Protein AF-0000000069470306 (afdb_homodimer)

InterPro domains:
  IPR005468 Avidin/streptavidin [PF01382] (26-142)
  IPR005468 Avidin/streptavidin [PF01382] (159-270)
  IPR005468 Avidin/streptavidin [PS51326] (25-145)
  IPR005469 Avidin [PR00709] (29-43)
  IPR005469 Avidin [PR00709] (50-58)
  IPR005469 Avidin [PR00709] (97-107)
  IPR005469 Avidin [PR00709] (114-125)
  IPR005469 Avidin [PR00709] (130-146)
  IPR036896 Avidin-like superfamily [G3DSA:2.40.128.30] (21-153)
  IPR036896 Avidin-like superfamily [G3DSA:2.40.128.30] (156-272)
  IPR036896 Avidin-like superfamily [SSF50876] (26-143)
  IPR036896 Avidin-like superfamily [SSF50876] (162-269)
  IPR051764 Avidin/Streptavidin-related [PTHR34399] (18-149)

Radius of gyration: 26.31 Å; Cα contacts (8 Å, |Δi|>4): 1454; chains: 2; bounding box: 135×65×54 Å

Sequence (552 aa):
MEIVTALVFCLGLTIAYGSSTGRTPCTDLTGTWRNELGSNMTVQRVGDSYKITGRYNTSVESSAGASRISSDISGLVQPVAGGSLVAFNVLWNHGASITSWVGQCLVCDGQEKLYTTWVLRSLQIPRKRWMSTRINQDTFWRVDEDSQDAAHDATVNVQSSDVLGNWKSVTGDSVEITQASEQGSMEGLHKGSGAENGAPVFGRFDGNQTYIALGFAAANNQYIRGWTGHIYNPQDANQQMETSWLSHTFSNLCNDPRKHVEYGMDYYSKGGANVEMEIVTALVFCLGLTIAYGSSTGRTPCTDLTGTWRNELGSNMTVQRVGDSYKITGRYNTSVESSAGASRISSDISGLVQPVAGGSLVAFNVLWNHGASITSWVGQCLVCDGQEKLYTTWVLRSLQIPRKRWMSTRINQDTFWRVDEDSQDAAHDATVNVQSSDVLGNWKSVTGDSVEITQASEQGSMEGLHKGSGAENGAPVFGRFDGNQTYIALGFAAANNQYIRGWTGHIYNPQDANQQMETSWLSHTFSNLCNDPRKHVEYGMDYYSKGGANVE

Structure (mmCIF, N/CA/C/O backbone):
data_AF-0000000069470306-model_v1
#
loop_
_entity.id
_entity.type
_entity.pdbx_description
1 polymer 'Uncharacterized protein'
#
loop_
_atom_site.group_PDB
_atom_site.id
_atom_site.type_symbol
_atom_site.label_atom_id
_atom_site.label_alt_id
_atom_site.label_comp_id
_atom_site.label_asym_id
_atom_site.label_entity_id
_atom_site.label_seq_id
_atom_site.pdbx_PDB_ins_code
_atom_site.Cartn_x
_atom_site.Cartn_y
_atom_site.Cartn_z
_atom_site.occupancy
_atom_site.B_iso_or_equiv
_atom_site.auth_seq_id
_atom_site.auth_comp_id
_atom_site.auth_asym_id
_atom_site.auth_atom_id
_atom_site.pdbx_PDB_model_num
ATOM 1 N N . MET A 1 1 ? -64.062 18.984 -31.047 1 32.28 1 MET A N 1
ATOM 2 C CA . MET A 1 1 ? -63.531 19.578 -29.828 1 32.28 1 MET A CA 1
ATOM 3 C C . MET A 1 1 ? -62.062 19.172 -29.625 1 32.28 1 MET A C 1
ATOM 5 O O . MET A 1 1 ? -61.781 17.984 -29.453 1 32.28 1 MET A O 1
ATOM 9 N N . GLU A 1 2 ? -61.156 19.859 -30.312 1 39.59 2 GLU A N 1
ATOM 10 C CA . GLU A 1 2 ? -59.719 19.719 -30.422 1 39.59 2 GLU A CA 1
ATOM 11 C C . GLU A 1 2 ? -59.031 19.984 -29.094 1 39.59 2 GLU A C 1
ATOM 13 O O . GLU A 1 2 ? -59.188 21.047 -28.5 1 39.59 2 GLU A O 1
ATOM 18 N N . ILE A 1 3 ? -58.906 18.922 -28.266 1 43.12 3 ILE A N 1
ATOM 19 C CA . ILE A 1 3 ? -58.25 19.047 -26.969 1 43.12 3 ILE A CA 1
ATOM 20 C C . ILE A 1 3 ? -56.812 19.5 -27.172 1 43.12 3 ILE A C 1
ATOM 22 O O . ILE A 1 3 ? -56.031 18.828 -27.875 1 43.12 3 ILE A O 1
ATOM 26 N N . VAL A 1 4 ? -56.562 20.766 -27.109 1 43.06 4 VAL A N 1
ATOM 27 C CA . VAL A 1 4 ? -55.219 21.359 -27.094 1 43.06 4 VAL A CA 1
ATOM 28 C C . VAL A 1 4 ? -54.469 20.906 -25.844 1 43.06 4 VAL A C 1
ATOM 30 O O . VAL A 1 4 ? -54.906 21.141 -24.719 1 43.06 4 VAL A O 1
ATOM 33 N N . THR A 1 5 ? -53.781 19.766 -25.906 1 38.22 5 THR A N 1
ATOM 34 C CA . THR A 1 5 ? -52.906 19.312 -24.828 1 38.22 5 THR A CA 1
ATOM 35 C C . THR A 1 5 ? -51.75 20.281 -24.641 1 38.22 5 THR A C 1
ATOM 37 O O . THR A 1 5 ? -50.969 20.5 -25.547 1 38.22 5 THR A O 1
ATOM 40 N N . ALA A 1 6 ? -51.906 21.281 -23.828 1 34.19 6 ALA A N 1
ATOM 41 C CA . ALA A 1 6 ? -50.844 22.219 -23.453 1 34.19 6 ALA A CA 1
ATOM 42 C C . ALA A 1 6 ? -49.719 21.5 -22.734 1 34.19 6 ALA A C 1
ATOM 44 O O . ALA A 1 6 ? -49.938 20.828 -21.719 1 34.19 6 ALA A O 1
ATOM 45 N N . LEU A 1 7 ? -48.688 21.172 -23.453 1 35.09 7 LEU A N 1
ATOM 46 C CA . LEU A 1 7 ? -47.406 20.672 -22.922 1 35.09 7 LEU A CA 1
ATOM 47 C C . LEU A 1 7 ? -46.781 21.688 -21.984 1 35.09 7 LEU A C 1
ATOM 49 O O . LEU A 1 7 ? -46.375 22.781 -22.422 1 35.09 7 LEU A O 1
ATOM 53 N N . VAL A 1 8 ? -47.219 21.734 -20.734 1 37.47 8 VAL A N 1
ATOM 54 C CA . VAL A 1 8 ? -46.531 22.578 -19.766 1 37.47 8 VAL A CA 1
ATOM 55 C C . VAL A 1 8 ? -45.094 22.078 -19.547 1 37.47 8 VAL A C 1
ATOM 57 O O . VAL A 1 8 ? -44.875 20.938 -19.141 1 37.47 8 VAL A O 1
ATOM 60 N N . PHE A 1 9 ? -44.156 22.625 -20.281 1 32.19 9 PHE A N 1
ATOM 61 C CA . PHE A 1 9 ? -42.75 22.453 -20.047 1 32.19 9 PHE A CA 1
ATOM 62 C C . PHE A 1 9 ? -42.344 22.984 -18.688 1 32.19 9 PHE A C 1
ATOM 64 O O . PHE A 1 9 ? -42.438 24.188 -18.438 1 32.19 9 PHE A O 1
ATOM 71 N N . CYS A 1 10 ? -42.562 22.219 -17.609 1 31.28 10 CYS A N 1
ATOM 72 C CA . CYS A 1 10 ? -41.969 22.625 -16.344 1 31.28 10 CYS A CA 1
ATOM 73 C C . CYS A 1 10 ? -40.438 22.719 -16.438 1 31.28 10 CYS A C 1
ATOM 75 O O . CYS A 1 10 ? -39.781 21.734 -16.688 1 31.28 10 CYS A O 1
ATOM 77 N N . LEU A 1 11 ? -39.969 23.844 -16.812 1 33.81 11 LEU A N 1
ATOM 78 C CA . LEU A 1 11 ? -38.562 24.188 -16.609 1 33.81 11 LEU A CA 1
ATOM 79 C C . LEU A 1 11 ? -38.156 23.922 -15.172 1 33.81 11 LEU A C 1
ATOM 81 O O . LEU A 1 11 ? -38.562 24.641 -14.258 1 33.81 11 LEU A O 1
ATOM 85 N N . GLY A 1 12 ? -37.969 22.688 -14.805 1 32.34 12 GLY A N 1
ATOM 86 C CA . GLY A 1 12 ? -37.344 22.391 -13.523 1 32.34 12 GLY A CA 1
ATOM 87 C C . GLY A 1 12 ? -36.094 23.188 -13.281 1 32.34 12 GLY A C 1
ATOM 88 O O . GLY A 1 12 ? -35.094 23.031 -14.016 1 32.34 12 GLY A O 1
ATOM 89 N N . LEU A 1 13 ? -36.188 24.359 -12.75 1 33.84 13 LEU A N 1
ATOM 90 C CA . LEU A 1 13 ? -35.031 25.078 -12.211 1 33.84 13 LEU A CA 1
ATOM 91 C C . LEU A 1 13 ? -34.25 24.203 -11.219 1 33.84 13 LEU A C 1
ATOM 93 O O . LEU A 1 13 ? -34.781 23.891 -10.141 1 33.84 13 LEU A O 1
ATOM 97 N N . THR A 1 14 ? -33.469 23.391 -11.664 1 35.56 14 THR A N 1
ATOM 98 C CA . THR A 1 14 ? -32.469 22.812 -10.75 1 35.56 14 THR A CA 1
ATOM 99 C C . THR A 1 14 ? -31.734 23.906 -9.992 1 35.56 14 THR A C 1
ATOM 101 O O . THR A 1 14 ? -30.984 24.688 -10.594 1 35.56 14 THR A O 1
ATOM 104 N N . ILE A 1 15 ? -32.281 24.391 -8.938 1 34.38 15 ILE A N 1
ATOM 105 C CA . ILE A 1 15 ? -31.562 25.219 -7.988 1 34.38 15 ILE A CA 1
ATOM 106 C C . ILE A 1 15 ? -30.281 24.5 -7.551 1 34.38 15 ILE A C 1
ATOM 108 O O . ILE A 1 15 ? -30.344 23.438 -6.934 1 34.38 15 ILE A O 1
ATOM 112 N N . ALA A 1 16 ? -29.281 24.688 -8.273 1 37.12 16 ALA A N 1
ATOM 113 C CA . ALA A 1 16 ? -27.969 24.406 -7.688 1 37.12 16 ALA A CA 1
ATOM 114 C C . ALA A 1 16 ? -27.844 25.031 -6.305 1 37.12 16 ALA A C 1
ATOM 116 O O . ALA A 1 16 ? -27.875 26.25 -6.168 1 37.12 16 ALA A O 1
ATOM 117 N N . TYR A 1 17 ? -28.391 24.391 -5.297 1 34 17 TYR A N 1
ATOM 118 C CA . TYR A 1 17 ? -28.031 24.828 -3.951 1 34 17 TYR A CA 1
ATOM 119 C C . TYR A 1 17 ? -26.531 25.062 -3.824 1 34 17 TYR A C 1
ATOM 121 O O . TYR A 1 17 ? -25.766 24.109 -3.705 1 34 17 TYR A O 1
ATOM 129 N N . GLY A 1 18 ? -25.969 25.922 -4.582 1 37.38 18 GLY A N 1
ATOM 130 C CA . GLY A 1 18 ? -24.672 26.406 -4.172 1 37.38 18 GLY A CA 1
ATOM 131 C C . GLY A 1 18 ? -24.578 26.703 -2.688 1 37.38 18 GLY A C 1
ATOM 132 O O . GLY A 1 18 ? -25.453 27.359 -2.127 1 37.38 18 GLY A O 1
ATOM 133 N N . SER A 1 19 ? -24.172 25.75 -1.832 1 39.94 19 SER A N 1
ATOM 134 C CA . SER A 1 19 ? -23.984 26.188 -0.455 1 39.94 19 SER A CA 1
ATOM 135 C C . SER A 1 19 ? -23.516 27.641 -0.401 1 39.94 19 SER A C 1
ATOM 137 O O . SER A 1 19 ? -22.734 28.078 -1.249 1 39.94 19 SER A O 1
ATOM 139 N N . SER A 1 20 ? -24.234 28.516 0.187 1 42.66 20 SER A N 1
ATOM 140 C CA . SER A 1 20 ? -24.109 29.953 0.425 1 42.66 20 SER A CA 1
ATOM 141 C C . SER A 1 20 ? -22.688 30.312 0.869 1 42.66 20 SER A C 1
ATOM 143 O O . SER A 1 20 ? -22.406 31.484 1.163 1 42.66 20 SER A O 1
ATOM 145 N N . THR A 1 21 ? -21.922 29.391 1.473 1 50.66 21 THR A N 1
ATOM 146 C CA . THR A 1 21 ? -20.672 30.016 1.883 1 50.66 21 THR A CA 1
ATOM 147 C C . THR A 1 21 ? -19.797 30.312 0.671 1 50.66 21 THR A C 1
ATOM 149 O O . THR A 1 21 ? -19.828 29.578 -0.32 1 50.66 21 THR A O 1
ATOM 152 N N . GLY A 1 22 ? -19.812 31.562 0.162 1 61.78 22 GLY A N 1
ATOM 153 C CA . GLY A 1 22 ? -18.984 32.188 -0.856 1 61.78 22 GLY A CA 1
ATOM 154 C C . GLY A 1 22 ? -17.703 31.438 -1.145 1 61.78 22 GLY A C 1
ATOM 155 O O . GLY A 1 22 ? -16.859 31.891 -1.92 1 61.78 22 GLY A O 1
ATOM 156 N N . ARG A 1 23 ? -17.578 30.281 -0.493 1 71.69 23 ARG A N 1
ATOM 157 C CA . ARG A 1 23 ? -16.328 29.578 -0.737 1 71.69 23 ARG A CA 1
ATOM 158 C C . ARG A 1 23 ? -16.453 28.625 -1.928 1 71.69 23 ARG A C 1
ATOM 160 O O . ARG A 1 23 ? -17.469 27.969 -2.098 1 71.69 23 ARG A O 1
ATOM 167 N N . THR A 1 24 ? -15.484 28.609 -2.793 1 86.06 24 THR A N 1
ATOM 168 C CA . THR A 1 24 ? -15.375 27.609 -3.857 1 86.06 24 THR A CA 1
ATOM 169 C C . THR A 1 24 ? -15.109 26.234 -3.277 1 86.06 24 THR A C 1
ATOM 171 O O . THR A 1 24 ? -14.148 26.031 -2.521 1 86.06 24 THR A O 1
ATOM 174 N N . PRO A 1 25 ? -15.953 25.281 -3.545 1 91.31 25 PRO A N 1
ATOM 175 C CA . PRO A 1 25 ? -15.781 23.938 -2.996 1 91.31 25 PRO A CA 1
ATOM 176 C C . PRO A 1 25 ? -14.406 23.344 -3.307 1 91.31 25 PRO A C 1
ATOM 178 O O . PRO A 1 25 ? -13.867 23.547 -4.398 1 91.31 25 PRO A O 1
ATOM 181 N N . CYS A 1 26 ? -13.781 22.656 -2.352 1 94.81 26 CYS A N 1
ATOM 182 C CA . CYS A 1 26 ? -12.547 21.875 -2.453 1 94.81 26 CYS A CA 1
ATOM 183 C C . CYS A 1 26 ? -11.344 22.797 -2.625 1 94.81 26 CYS A C 1
ATOM 185 O O . CYS A 1 26 ? -10.234 22.328 -2.895 1 94.81 26 CYS A O 1
ATOM 187 N N . THR A 1 27 ? -11.484 24 -2.461 1 89.06 27 THR A N 1
ATOM 188 C CA . THR A 1 27 ? -10.344 24.906 -2.523 1 89.06 27 THR A CA 1
ATOM 189 C C . THR A 1 27 ? -9.781 25.156 -1.13 1 89.06 27 THR A C 1
ATOM 191 O O . THR A 1 27 ? -8.562 25.234 -0.954 1 89.06 27 THR A O 1
ATOM 194 N N . ASP A 1 28 ? -10.664 25.312 -0.245 1 90.38 28 ASP A N 1
ATOM 195 C CA . ASP A 1 28 ? -10.32 25.469 1.167 1 90.38 28 ASP A CA 1
ATOM 196 C C . ASP A 1 28 ? -10.852 24.281 1.985 1 90.38 28 ASP A C 1
ATOM 198 O O . ASP A 1 28 ? -12.062 24.109 2.115 1 90.38 28 ASP A O 1
ATOM 202 N N . LEU A 1 29 ? -9.945 23.578 2.613 1 94.31 29 LEU A N 1
ATOM 203 C CA . LEU A 1 29 ? -10.352 22.375 3.309 1 94.31 29 LEU A CA 1
ATOM 204 C C . LEU A 1 29 ? -10.594 22.641 4.789 1 94.31 29 LEU A C 1
ATOM 206 O O . LEU A 1 29 ? -10.883 21.719 5.559 1 94.31 29 LEU A O 1
ATOM 210 N N . THR A 1 30 ? -10.453 23.891 5.188 1 93.88 30 THR A N 1
ATOM 211 C CA . THR A 1 30 ? -10.727 24.25 6.57 1 93.88 30 THR A CA 1
ATOM 212 C C . THR A 1 30 ? -12.125 23.812 6.984 1 93.88 30 THR A C 1
ATOM 214 O O . THR A 1 30 ? -13.094 24.047 6.258 1 93.88 30 THR A O 1
ATOM 217 N N . GLY A 1 31 ? -12.234 23.234 8.109 1 94.44 31 GLY A N 1
ATOM 218 C CA . GLY A 1 31 ? -13.492 22.719 8.609 1 94.44 31 GLY A CA 1
ATOM 219 C C . GLY A 1 31 ? -13.375 21.312 9.188 1 94.44 31 GLY A C 1
ATOM 220 O O . GLY A 1 31 ? -12.273 20.844 9.461 1 94.44 31 GLY A O 1
ATOM 221 N N . THR A 1 32 ? -14.508 20.734 9.461 1 95.25 32 THR A N 1
ATOM 222 C CA . THR A 1 32 ? -14.547 19.391 10.062 1 95.25 32 THR A CA 1
ATOM 223 C C . THR A 1 32 ? -14.953 18.344 9.031 1 95.25 32 THR A C 1
ATOM 225 O O . THR A 1 32 ? -15.875 18.578 8.242 1 95.25 32 THR A O 1
ATOM 228 N N . TRP A 1 33 ? -14.281 17.281 9.031 1 96.81 33 TRP A N 1
ATOM 229 C CA . TRP A 1 33 ? -14.484 16.172 8.109 1 96.81 33 TRP A CA 1
ATOM 230 C C . TRP A 1 33 ? -14.672 14.859 8.867 1 96.81 33 TRP A C 1
ATOM 232 O O . TRP A 1 33 ? -14 14.617 9.875 1 96.81 33 TRP A O 1
ATOM 242 N N . ARG A 1 34 ? -15.516 13.961 8.367 1 96.56 34 ARG A N 1
ATOM 243 C CA . ARG A 1 34 ? -15.766 12.641 8.938 1 96.56 34 ARG A CA 1
ATOM 244 C C . ARG A 1 34 ? -15.586 11.547 7.895 1 96.56 34 ARG A C 1
ATOM 246 O O . ARG A 1 34 ? -15.992 11.703 6.742 1 96.56 34 ARG A O 1
ATOM 253 N N . ASN A 1 35 ? -14.977 10.445 8.32 1 96.94 35 ASN A N 1
ATOM 254 C CA . ASN A 1 35 ? -14.828 9.367 7.344 1 96.94 35 ASN A CA 1
ATOM 255 C C . ASN A 1 35 ? -15.828 8.25 7.59 1 96.94 35 ASN A C 1
ATOM 257 O O . ASN A 1 35 ? -16.672 8.344 8.484 1 96.94 35 ASN A O 1
ATOM 261 N N . GLU A 1 36 ? -15.797 7.207 6.773 1 95.69 36 GLU A N 1
ATOM 262 C CA . GLU A 1 36 ? -16.75 6.109 6.758 1 95.69 36 GLU A CA 1
ATOM 263 C C . GLU A 1 36 ? -16.672 5.281 8.039 1 95.69 36 GLU A C 1
ATOM 265 O O . GLU A 1 36 ? -17.609 4.551 8.375 1 95.69 36 GLU A O 1
ATOM 270 N N . LEU A 1 37 ? -15.57 5.426 8.766 1 94.94 37 LEU A N 1
ATOM 271 C CA . LEU A 1 37 ? -15.383 4.66 9.992 1 94.94 37 LEU A CA 1
ATOM 272 C C . LEU A 1 37 ? -15.906 5.434 11.203 1 94.94 37 LEU A C 1
ATOM 274 O O . LEU A 1 37 ? -15.883 4.922 12.32 1 94.94 37 LEU A O 1
ATOM 278 N N . GLY A 1 38 ? -16.219 6.684 10.969 1 93.06 38 GLY A N 1
ATOM 279 C CA . GLY A 1 38 ? -16.719 7.527 12.039 1 93.06 38 GLY A CA 1
ATOM 280 C C . GLY A 1 38 ? -15.648 8.391 12.68 1 93.06 38 GLY A C 1
ATOM 281 O O . GLY A 1 38 ? -15.906 9.07 13.672 1 93.06 38 GLY A O 1
ATOM 282 N N . SER A 1 39 ? -14.445 8.336 12.188 1 93.62 39 SER A N 1
ATOM 283 C CA . SER A 1 39 ? -13.383 9.227 12.656 1 93.62 39 SER A CA 1
ATOM 284 C C . SER A 1 39 ? -13.602 10.656 12.164 1 93.62 39 SER A C 1
ATOM 286 O O . SER A 1 39 ? -14.094 10.867 11.047 1 93.62 39 SER A O 1
ATOM 288 N N . ASN A 1 40 ? -13.172 11.578 12.992 1 92.75 40 ASN A N 1
ATOM 289 C CA . ASN A 1 40 ? -13.336 12.992 12.672 1 92.75 40 ASN A CA 1
ATOM 290 C C . ASN A 1 40 ? -12 13.727 12.672 1 92.75 40 ASN A C 1
ATOM 292 O O . ASN A 1 40 ? -11.133 13.445 13.508 1 92.75 40 ASN A O 1
ATOM 296 N N . MET A 1 41 ? -11.977 14.68 11.75 1 94.62 41 MET A N 1
ATOM 297 C CA . MET A 1 41 ? -10.836 15.586 11.82 1 94.62 41 MET A CA 1
ATOM 298 C C . MET A 1 41 ? -11.266 17.031 11.578 1 94.62 41 MET A C 1
ATOM 300 O O . MET A 1 41 ? -12.195 17.281 10.805 1 94.62 41 MET A O 1
ATOM 304 N N . THR A 1 42 ? -10.656 17.906 12.273 1 94.12 42 THR A N 1
ATOM 305 C CA . THR A 1 42 ? -10.781 19.344 12.023 1 94.12 42 THR A CA 1
ATOM 306 C C . THR A 1 42 ? -9.484 19.906 11.461 1 94.12 42 THR A C 1
ATOM 308 O O . THR A 1 42 ? -8.414 19.734 12.055 1 94.12 42 THR A O 1
ATOM 311 N N . VAL A 1 43 ? -9.633 20.578 10.367 1 95.19 43 VAL A N 1
ATOM 312 C CA . VAL A 1 43 ? -8.453 21.062 9.648 1 95.19 43 VAL A CA 1
ATOM 313 C C . VAL A 1 43 ? -8.508 22.578 9.523 1 95.19 43 VAL A C 1
ATOM 315 O O . VAL A 1 43 ? -9.586 23.156 9.359 1 95.19 43 VAL A O 1
ATOM 318 N N . GLN A 1 44 ? -7.363 23.219 9.602 1 94.69 44 GLN A N 1
ATOM 319 C CA . GLN A 1 44 ? -7.227 24.656 9.391 1 94.69 44 GLN A CA 1
ATOM 320 C C . GLN A 1 44 ? -6.004 24.969 8.531 1 94.69 44 GLN A C 1
ATOM 322 O O . GLN A 1 44 ? -4.949 24.359 8.695 1 94.69 44 GLN A O 1
ATOM 327 N N . ARG A 1 45 ? -6.16 25.922 7.699 1 93.56 45 ARG A N 1
ATOM 328 C CA . ARG A 1 45 ? -5.035 26.438 6.922 1 93.56 45 ARG A CA 1
ATOM 329 C C . ARG A 1 45 ? -4.129 27.312 7.777 1 93.56 45 ARG A C 1
ATOM 331 O O . ARG A 1 45 ? -4.605 28.078 8.609 1 93.56 45 ARG A O 1
ATOM 338 N N . VAL A 1 46 ? -2.879 27.219 7.523 1 93.5 46 VAL A N 1
ATOM 339 C CA . VAL A 1 46 ? -1.91 28.047 8.227 1 93.5 46 VAL A CA 1
ATOM 340 C C . VAL A 1 46 ? -1.684 29.344 7.445 1 93.5 46 VAL A C 1
ATOM 342 O O . VAL A 1 46 ? -0.956 29.359 6.449 1 93.5 46 VAL A O 1
ATOM 345 N N . GLY A 1 47 ? -2.283 30.391 7.953 1 90.88 47 GLY A N 1
ATOM 346 C CA . GLY A 1 47 ? -2.188 31.641 7.223 1 90.88 47 GLY A CA 1
ATOM 347 C C . GLY A 1 47 ? -2.625 31.516 5.777 1 90.88 47 GLY A C 1
ATOM 348 O O . GLY A 1 47 ? -3.691 30.969 5.484 1 90.88 47 GLY A O 1
ATOM 349 N N . ASP A 1 48 ? -1.748 32.062 4.887 1 90.38 48 ASP A N 1
ATOM 350 C CA . ASP A 1 48 ? -2.062 32.031 3.463 1 90.38 48 ASP A CA 1
ATOM 351 C C . ASP A 1 48 ? -1.234 30.969 2.746 1 90.38 48 ASP A C 1
ATOM 353 O O . ASP A 1 48 ? -1.081 31.016 1.523 1 90.38 48 ASP A O 1
ATOM 357 N N . SER A 1 49 ? -0.737 30.078 3.559 1 92.5 49 SER A N 1
ATOM 358 C CA . SER A 1 49 ? 0.11 29.047 2.984 1 92.5 49 SER A CA 1
ATOM 359 C C . SER A 1 49 ? -0.71 27.828 2.586 1 92.5 49 SER A C 1
ATOM 361 O O . SER A 1 49 ? -1.933 27.812 2.738 1 92.5 49 SER A O 1
ATOM 363 N N . TYR A 1 50 ? -0.086 26.844 2.006 1 94 50 TYR A N 1
ATOM 364 C CA . TYR A 1 50 ? -0.721 25.578 1.637 1 94 50 TYR A CA 1
ATOM 365 C C . TYR A 1 50 ? -0.642 24.578 2.779 1 94 50 TYR A C 1
ATOM 367 O O . TYR A 1 50 ? -1.095 23.438 2.646 1 94 50 TYR A O 1
ATOM 375 N N . LYS A 1 51 ? -0.096 25.031 3.867 1 96.62 51 LYS A N 1
ATOM 376 C CA . LYS A 1 51 ? 0.025 24.172 5.035 1 96.62 51 LYS A CA 1
ATOM 377 C C . LYS A 1 51 ? -1.304 24.062 5.777 1 96.62 51 LYS A C 1
ATOM 379 O O . LYS A 1 51 ? -2.039 25.047 5.895 1 96.62 51 LYS A O 1
ATOM 384 N N . ILE A 1 52 ? -1.529 22.844 6.273 1 96.38 52 ILE A N 1
ATOM 385 C CA . ILE A 1 52 ? -2.715 22.656 7.102 1 96.38 52 ILE A CA 1
ATOM 386 C C . ILE A 1 52 ? -2.32 22.016 8.43 1 96.38 52 ILE A C 1
ATOM 388 O O . ILE A 1 52 ? -1.377 21.219 8.484 1 96.38 52 ILE A O 1
ATOM 392 N N . THR A 1 53 ? -2.975 22.344 9.445 1 95.81 53 THR A N 1
ATOM 393 C CA . THR A 1 53 ? -2.896 21.75 10.781 1 95.81 53 THR A CA 1
ATOM 394 C C . THR A 1 53 ? -4.285 21.406 11.297 1 95.81 53 THR A C 1
ATOM 396 O O . THR A 1 53 ? -5.293 21.719 10.656 1 95.81 53 THR A O 1
ATOM 399 N N . GLY A 1 54 ? -4.281 20.656 12.391 1 94.94 54 GLY A N 1
ATOM 400 C CA . GLY A 1 54 ? -5.574 20.281 12.945 1 94.94 54 GLY A CA 1
ATOM 401 C C . GLY A 1 54 ? -5.484 19.156 13.953 1 94.94 54 GLY A C 1
ATOM 402 O O . GLY A 1 54 ? -4.418 18.891 14.5 1 94.94 54 GLY A O 1
ATOM 403 N N . ARG A 1 55 ? -6.707 18.641 14.18 1 93.12 55 ARG A N 1
ATOM 404 C CA . ARG A 1 55 ? -6.84 17.531 15.125 1 93.12 55 ARG A CA 1
ATOM 405 C C . ARG A 1 55 ? -7.59 16.359 14.5 1 93.12 55 ARG A C 1
ATOM 407 O O . ARG A 1 55 ? -8.562 16.562 13.773 1 93.12 55 ARG A O 1
ATOM 414 N N . TYR A 1 56 ? -7.094 15.258 14.773 1 94.75 56 TYR A N 1
ATOM 415 C CA . TYR A 1 56 ? -7.723 14.023 14.32 1 94.75 56 TYR A CA 1
ATOM 416 C C . TYR A 1 56 ? -8.211 13.195 15.5 1 94.75 56 TYR A C 1
ATOM 418 O O . TYR A 1 56 ? -7.43 12.875 16.406 1 94.75 56 TYR A O 1
ATOM 426 N N . ASN A 1 57 ? -9.461 12.805 15.531 1 91.88 57 ASN A N 1
ATOM 427 C CA . ASN A 1 57 ? -10.07 11.898 16.5 1 91.88 57 ASN A CA 1
ATOM 428 C C . ASN A 1 57 ? -10.508 10.594 15.844 1 91.88 57 ASN A C 1
ATOM 430 O O . ASN A 1 57 ? -11.5 10.555 15.109 1 91.88 57 ASN A O 1
ATOM 434 N N . THR A 1 58 ? -9.773 9.547 16.156 1 91.31 58 THR A N 1
ATOM 435 C CA . THR A 1 58 ? -10.016 8.273 15.484 1 91.31 58 THR A CA 1
ATOM 436 C C . THR A 1 58 ? -11.117 7.488 16.203 1 91.31 58 THR A C 1
ATOM 438 O O . THR A 1 58 ? -11.195 7.508 17.438 1 91.31 58 THR A O 1
ATOM 441 N N . SER A 1 59 ? -11.945 6.801 15.445 1 86.56 59 SER A N 1
ATOM 442 C CA . SER A 1 59 ? -12.961 5.914 15.984 1 86.56 59 SER A CA 1
ATOM 443 C C . SER A 1 59 ? -12.477 4.469 16.031 1 86.56 59 SER A C 1
ATOM 445 O O . SER A 1 59 ? -13.164 3.588 16.531 1 86.56 59 SER A O 1
ATOM 447 N N . VAL A 1 60 ? -11.32 4.203 15.453 1 82.12 60 VAL A N 1
ATOM 448 C CA . VAL A 1 60 ? -10.82 2.832 15.391 1 82.12 60 VAL A CA 1
ATOM 449 C C . VAL A 1 60 ? -9.414 2.768 15.977 1 82.12 60 VAL A C 1
ATOM 451 O O . VAL A 1 60 ? -8.719 3.785 16.062 1 82.12 60 VAL A O 1
ATOM 454 N N . GLU A 1 61 ? -9.023 1.597 16.531 1 78.94 61 GLU A N 1
ATOM 455 C CA . GLU A 1 61 ? -7.699 1.368 17.094 1 78.94 61 GLU A CA 1
ATOM 456 C C . GLU A 1 61 ? -7.23 -0.061 16.844 1 78.94 61 GLU A C 1
ATOM 458 O O . GLU A 1 61 ? -8.031 -0.998 16.859 1 78.94 61 GLU A O 1
ATOM 463 N N . SER A 1 62 ? -5.926 -0.151 16.422 1 74.25 62 SER A N 1
ATOM 464 C CA . SER A 1 62 ? -5.344 -1.471 16.188 1 74.25 62 SER A CA 1
ATOM 465 C C . SER A 1 62 ? -5.195 -2.24 17.5 1 74.25 62 SER A C 1
ATOM 467 O O . SER A 1 62 ? -5.203 -3.473 17.5 1 74.25 62 SER A O 1
ATOM 469 N N . SER A 1 63 ? -4.871 -1.538 18.547 1 66.81 63 SER A N 1
ATOM 470 C CA . SER A 1 63 ? -4.754 -2.109 19.875 1 66.81 63 SER A CA 1
ATOM 471 C C . SER A 1 63 ? -5.418 -1.218 20.922 1 66.81 63 SER A C 1
ATOM 473 O O . SER A 1 63 ? -5.582 -0.016 20.703 1 66.81 63 SER A O 1
ATOM 475 N N . ALA A 1 64 ? -5.883 -1.858 21.938 1 65.31 64 ALA A N 1
ATOM 476 C CA . ALA A 1 64 ? -6.629 -1.147 22.969 1 65.31 64 ALA A CA 1
ATOM 477 C C . ALA A 1 64 ? -5.852 0.069 23.469 1 65.31 64 ALA A C 1
ATOM 479 O O . ALA A 1 64 ? -4.699 -0.051 23.891 1 65.31 64 ALA A O 1
ATOM 480 N N . GLY A 1 65 ? -6.453 1.253 23.422 1 67.62 65 GLY A N 1
ATOM 481 C CA . GLY A 1 65 ? -5.883 2.477 23.969 1 67.62 65 GLY A CA 1
ATOM 482 C C . GLY A 1 65 ? -5.039 3.238 22.969 1 67.62 65 GLY A C 1
ATOM 483 O O . GLY A 1 65 ? -4.582 4.348 23.25 1 67.62 65 GLY A O 1
ATOM 484 N N . ALA A 1 66 ? -4.879 2.74 21.844 1 67.94 66 ALA A N 1
ATOM 485 C CA . ALA A 1 66 ? -4.016 3.363 20.844 1 67.94 66 ALA A CA 1
ATOM 486 C C . ALA A 1 66 ? -4.629 4.656 20.328 1 67.94 66 ALA A C 1
ATOM 488 O O . ALA A 1 66 ? -3.918 5.535 19.828 1 67.94 66 ALA A O 1
ATOM 489 N N . SER A 1 67 ? -5.996 4.789 20.516 1 60.56 67 SER A N 1
ATOM 490 C CA . SER A 1 67 ? -6.719 5.91 19.922 1 60.56 67 SER A CA 1
ATOM 491 C C . SER A 1 67 ? -7.031 6.98 20.969 1 60.56 67 SER A C 1
ATOM 493 O O . SER A 1 67 ? -7.746 7.941 20.672 1 60.56 67 SER A O 1
ATOM 495 N N . ARG A 1 68 ? -6.801 6.781 22.266 1 56.94 68 ARG A N 1
ATOM 496 C CA . ARG A 1 68 ? -7.32 7.609 23.344 1 56.94 68 ARG A CA 1
ATOM 497 C C . ARG A 1 68 ? -6.973 9.078 23.125 1 56.94 68 ARG A C 1
ATOM 499 O O . ARG A 1 68 ? -7.648 9.969 23.656 1 56.94 68 ARG A O 1
ATOM 506 N N . ILE A 1 69 ? -5.961 9.32 22.438 1 59.88 69 ILE A N 1
ATOM 507 C CA . ILE A 1 69 ? -5.547 10.719 22.422 1 59.88 69 ILE A CA 1
ATOM 508 C C . ILE A 1 69 ? -5.723 11.297 21.016 1 59.88 69 ILE A C 1
ATOM 510 O O . ILE A 1 69 ? -5.375 10.648 20.031 1 59.88 69 ILE A O 1
ATOM 514 N N . SER A 1 70 ? -6.559 12.383 20.938 1 64.44 70 SER A N 1
ATOM 515 C CA . SER A 1 70 ? -6.531 13.211 19.734 1 64.44 70 SER A CA 1
ATOM 516 C C . SER A 1 70 ? -5.102 13.5 19.297 1 64.44 70 SER A C 1
ATOM 518 O O . SER A 1 70 ? -4.223 13.734 20.125 1 64.44 70 SER A O 1
ATOM 520 N N . SER A 1 71 ? -5.02 13.273 17.922 1 87 71 SER A N 1
ATOM 521 C CA . SER A 1 71 ? -3.658 13.43 17.422 1 87 71 SER A CA 1
ATOM 522 C C . SER A 1 71 ? -3.559 14.609 16.453 1 87 71 SER A C 1
ATOM 524 O O . SER A 1 71 ? -4.52 14.914 15.75 1 87 71 SER A O 1
ATOM 526 N N . ASP A 1 72 ? -2.492 15.359 16.547 1 91.69 72 ASP A N 1
ATOM 527 C CA . ASP A 1 72 ? -2.273 16.547 15.727 1 91.69 72 ASP A CA 1
ATOM 528 C C . ASP A 1 72 ? -2.062 16.172 14.258 1 91.69 72 ASP A C 1
ATOM 530 O O . ASP A 1 72 ? -1.438 15.148 13.961 1 91.69 72 ASP A O 1
ATOM 534 N N . ILE A 1 73 ? -2.586 17.031 13.414 1 95.19 73 ILE A N 1
ATOM 535 C CA . ILE A 1 73 ? -2.449 16.891 11.969 1 95.19 73 ILE A CA 1
ATOM 536 C C . ILE A 1 73 ? -1.409 17.891 11.445 1 95.19 73 ILE A C 1
ATOM 538 O O . ILE A 1 73 ? -1.381 19.047 11.875 1 95.19 73 ILE A O 1
ATOM 542 N N . SER A 1 74 ? -0.546 17.484 10.633 1 96.75 74 SER A N 1
ATOM 543 C CA . SER A 1 74 ? 0.25 18.344 9.766 1 96.75 74 SER A CA 1
ATOM 544 C C . SER A 1 74 ? 0.179 17.875 8.312 1 96.75 74 SER A C 1
ATOM 546 O O . SER A 1 74 ? 0.267 16.672 8.031 1 96.75 74 SER A O 1
ATOM 548 N N . GLY A 1 75 ? -0.036 18.828 7.398 1 97.69 75 GLY A N 1
ATOM 549 C CA . GLY A 1 75 ? -0.125 18.422 6.004 1 97.69 75 GLY A CA 1
ATOM 550 C C . GLY A 1 75 ? -0.128 19.594 5.035 1 97.69 75 GLY A C 1
ATOM 551 O O . GLY A 1 75 ? 0.241 20.703 5.402 1 97.69 75 GLY A O 1
ATOM 552 N N . LEU A 1 76 ? -0.386 19.234 3.777 1 98.19 76 LEU A N 1
ATOM 553 C CA . LEU A 1 76 ? -0.429 20.203 2.68 1 98.19 76 LEU A CA 1
ATOM 554 C C . LEU A 1 76 ? -1.697 20.016 1.851 1 98.19 76 LEU A C 1
ATOM 556 O O . LEU A 1 76 ? -2.189 18.891 1.694 1 98.19 76 LEU A O 1
ATOM 560 N N . VAL A 1 77 ? -2.176 21.156 1.423 1 97 77 VAL A N 1
ATOM 561 C CA . VAL A 1 77 ? -3.229 21.172 0.414 1 97 77 VAL A CA 1
ATOM 562 C C . VAL A 1 77 ? -2.748 21.938 -0.816 1 97 77 VAL A C 1
ATOM 564 O O . VAL A 1 77 ? -2.166 23.031 -0.695 1 97 77 VAL A O 1
ATOM 567 N N . GLN A 1 78 ? -2.908 21.359 -1.972 1 96.38 78 GLN A N 1
ATOM 568 C CA . GLN A 1 78 ? -2.533 22 -3.232 1 96.38 78 GLN A CA 1
ATOM 569 C C . GLN A 1 78 ? -3.736 22.125 -4.164 1 96.38 78 GLN A C 1
ATOM 571 O O . GLN A 1 78 ? -4.172 21.141 -4.766 1 96.38 78 GLN A O 1
ATOM 576 N N . PRO A 1 79 ? -4.211 23.359 -4.301 1 94.06 79 PRO A N 1
ATOM 577 C CA . PRO A 1 79 ? -5.305 23.531 -5.258 1 94.06 79 PRO A CA 1
ATOM 578 C C . PRO A 1 79 ? -4.906 23.188 -6.688 1 94.06 79 PRO A C 1
ATOM 580 O O . PRO A 1 79 ? -3.779 23.469 -7.105 1 94.06 79 PRO A O 1
ATOM 583 N N . VAL A 1 80 ? -5.734 22.484 -7.324 1 94.56 80 VAL A N 1
ATOM 584 C CA . VAL A 1 80 ? -5.594 22.172 -8.742 1 94.56 80 VAL A CA 1
ATOM 585 C C . VAL A 1 80 ? -6.914 22.438 -9.469 1 94.56 80 VAL A C 1
ATOM 587 O O . VAL A 1 80 ? -7.941 22.672 -8.828 1 94.56 80 VAL A O 1
ATOM 590 N N . ALA A 1 81 ? -6.84 22.531 -10.828 1 92.62 81 ALA A N 1
ATOM 591 C CA . ALA A 1 81 ? -8.07 22.719 -11.594 1 92.62 81 ALA A CA 1
ATOM 592 C C . ALA A 1 81 ? -9.055 21.578 -11.336 1 92.62 81 ALA A C 1
ATOM 594 O O . ALA A 1 81 ? -8.742 20.422 -11.594 1 92.62 81 ALA A O 1
ATOM 595 N N . GLY A 1 82 ? -10.172 21.875 -10.766 1 92.69 82 GLY A N 1
ATOM 596 C CA . GLY A 1 82 ? -11.211 20.891 -10.539 1 92.69 82 GLY A CA 1
ATOM 597 C C . GLY A 1 82 ? -11.273 20.406 -9.102 1 92.69 82 GLY A C 1
ATOM 598 O O . GLY A 1 82 ? -12.164 19.641 -8.734 1 92.69 82 GLY A O 1
ATOM 599 N N . GLY A 1 83 ? -10.32 20.875 -8.289 1 95.44 83 GLY A N 1
ATOM 600 C CA . GLY A 1 83 ? -10.312 20.453 -6.898 1 95.44 83 GLY A CA 1
ATOM 601 C C . GLY A 1 83 ? -9.016 20.766 -6.184 1 95.44 83 GLY A C 1
ATOM 602 O O . GLY A 1 83 ? -8.469 21.875 -6.332 1 95.44 83 GLY A O 1
ATOM 603 N N . SER A 1 84 ? -8.586 19.828 -5.363 1 97.19 84 SER A N 1
ATOM 604 C CA . SER A 1 84 ? -7.332 19.984 -4.633 1 97.19 84 SER A CA 1
ATOM 605 C C . SER A 1 84 ? -6.695 18.641 -4.324 1 97.19 84 SER A C 1
ATOM 607 O O . SER A 1 84 ? -7.391 17.625 -4.223 1 97.19 84 SER A O 1
ATOM 609 N N . LEU A 1 85 ? -5.402 18.641 -4.273 1 98.12 85 LEU A N 1
ATOM 610 C CA . LEU A 1 85 ? -4.633 17.547 -3.707 1 98.12 85 LEU A CA 1
ATOM 611 C C . LEU A 1 85 ? -4.371 17.766 -2.221 1 98.12 85 LEU A C 1
ATOM 613 O O . LEU A 1 85 ? -4.176 18.906 -1.787 1 98.12 85 LEU A O 1
ATOM 617 N N . VAL A 1 86 ? -4.398 16.688 -1.455 1 98.38 86 VAL A N 1
ATOM 618 C CA . VAL A 1 86 ? -4.172 16.828 -0.02 1 98.38 86 VAL A CA 1
ATOM 619 C C . VAL A 1 86 ? -3.291 15.68 0.476 1 98.38 86 VAL A C 1
ATOM 621 O O . VAL A 1 86 ? -3.426 14.539 0.019 1 98.38 86 VAL A O 1
ATOM 624 N N . ALA A 1 87 ? -2.379 15.93 1.324 1 98.81 87 ALA A N 1
ATOM 625 C CA . ALA A 1 87 ? -1.617 14.953 2.098 1 98.81 87 ALA A CA 1
ATOM 626 C C . ALA A 1 87 ? -1.465 15.406 3.549 1 98.81 87 ALA A C 1
ATOM 628 O O . ALA A 1 87 ? -1.211 16.578 3.818 1 98.81 87 ALA A O 1
ATOM 629 N N . PHE A 1 88 ? -1.652 14.445 4.465 1 98.5 88 PHE A N 1
ATOM 630 C CA . PHE A 1 88 ? -1.449 14.828 5.855 1 98.5 88 PHE A CA 1
ATOM 631 C C . PHE A 1 88 ? -1.021 13.633 6.695 1 98.5 88 PHE A C 1
ATOM 633 O O . PHE A 1 88 ? -1.233 12.484 6.301 1 98.5 88 PHE A O 1
ATOM 640 N N . ASN A 1 89 ? -0.373 13.953 7.77 1 98.06 89 ASN A N 1
ATOM 641 C CA . ASN A 1 89 ? 0.154 12.961 8.703 1 98.06 89 ASN A CA 1
ATOM 642 C C . ASN A 1 89 ? -0.47 13.102 10.086 1 98.06 89 ASN A C 1
ATOM 644 O O . ASN A 1 89 ? -0.766 14.219 10.523 1 98.06 89 ASN A O 1
ATOM 648 N N . VAL A 1 90 ? -0.631 12 10.742 1 96 90 VAL A N 1
ATOM 649 C CA . VAL A 1 90 ? -1.075 11.938 12.125 1 96 90 VAL A CA 1
ATOM 650 C C . VAL A 1 90 ? -0.184 10.977 12.914 1 96 90 VAL A C 1
ATOM 652 O O . VAL A 1 90 ? 0.042 9.844 12.484 1 96 90 VAL A O 1
ATOM 655 N N . LEU A 1 91 ? 0.319 11.43 14.023 1 93.44 91 LEU A N 1
ATOM 656 C CA . LEU A 1 91 ? 1.085 10.586 14.938 1 93.44 91 LEU A CA 1
ATOM 657 C C . LEU A 1 91 ? 0.18 9.977 16 1 93.44 91 LEU A C 1
ATOM 659 O O . LEU A 1 91 ? -0.686 10.664 16.562 1 93.44 91 LEU A O 1
ATOM 663 N N . TRP A 1 92 ? 0.461 8.695 16.188 1 91.94 92 TRP A N 1
ATOM 664 C CA . TRP A 1 92 ? -0.316 7.984 17.188 1 91.94 92 TRP A CA 1
ATOM 665 C C . TRP A 1 92 ? 0.572 7.527 18.344 1 91.94 92 TRP A C 1
ATOM 667 O O . TRP A 1 92 ? 1.689 7.055 18.125 1 91.94 92 TRP A O 1
ATOM 677 N N . ASN A 1 93 ? 0.043 7.691 19.609 1 89.19 93 ASN A N 1
ATOM 678 C CA . ASN A 1 93 ? 0.661 7.129 20.812 1 89.19 93 ASN A CA 1
ATOM 679 C C . ASN A 1 93 ? 2.143 7.484 20.891 1 89.19 93 ASN A C 1
ATOM 681 O O . ASN A 1 93 ? 2.992 6.602 21 1 89.19 93 ASN A O 1
ATOM 685 N N . HIS A 1 94 ? 2.438 8.781 20.781 1 87.19 94 HIS A N 1
ATOM 686 C CA . HIS A 1 94 ? 3.785 9.312 20.938 1 87.19 94 HIS A CA 1
ATOM 687 C C . HIS A 1 94 ? 4.746 8.688 19.938 1 87.19 94 HIS A C 1
ATOM 689 O O . HIS A 1 94 ? 5.855 8.297 20.297 1 87.19 94 HIS A O 1
ATOM 695 N N . GLY A 1 95 ? 4.195 8.391 18.812 1 90.19 95 GLY A N 1
ATOM 696 C CA . GLY A 1 95 ? 5.047 7.957 17.719 1 90.19 95 GLY A CA 1
ATOM 697 C C . GLY A 1 95 ? 5.133 6.445 17.578 1 90.19 95 GLY A C 1
ATOM 698 O O . GLY A 1 95 ? 5.875 5.93 16.75 1 90.19 95 GLY A O 1
ATOM 699 N N . ALA A 1 96 ? 4.449 5.691 18.422 1 91.31 96 ALA A N 1
ATOM 700 C CA . ALA A 1 96 ? 4.434 4.238 18.25 1 91.31 96 ALA A CA 1
ATOM 701 C C . ALA A 1 96 ? 3.939 3.854 16.859 1 91.31 96 ALA A C 1
ATOM 703 O O . ALA A 1 96 ? 4.289 2.789 16.344 1 91.31 96 ALA A O 1
ATOM 704 N N . SER A 1 97 ? 3.115 4.66 16.297 1 93.75 97 SER A N 1
ATOM 705 C CA . SER A 1 97 ? 2.725 4.527 14.898 1 93.75 97 SER A CA 1
ATOM 706 C C . SER A 1 97 ? 2.42 5.891 14.273 1 93.75 97 SER A C 1
ATOM 708 O O . SER A 1 97 ? 2.252 6.879 14.992 1 93.75 97 SER A O 1
ATOM 710 N N . ILE A 1 98 ? 2.439 5.895 12.977 1 95.38 98 ILE A N 1
ATOM 711 C CA . ILE A 1 98 ? 2.195 7.125 12.234 1 95.38 98 ILE A CA 1
ATOM 712 C C . ILE A 1 98 ? 1.491 6.797 10.914 1 95.38 98 ILE A C 1
ATOM 714 O O . ILE A 1 98 ? 1.824 5.812 10.258 1 95.38 98 ILE A O 1
ATOM 718 N N . THR A 1 99 ? 0.514 7.629 10.555 1 97.44 99 THR A N 1
ATOM 719 C CA . THR A 1 99 ? -0.226 7.449 9.312 1 97.44 99 THR A CA 1
ATOM 720 C C . THR A 1 99 ? -0.014 8.641 8.383 1 97.44 99 THR A C 1
ATOM 722 O O . THR A 1 99 ? 0.011 9.789 8.828 1 97.44 99 THR A O 1
ATOM 725 N N . SER A 1 100 ? 0.17 8.367 7.137 1 98.56 100 SER A N 1
ATOM 726 C CA . SER A 1 100 ? 0.058 9.359 6.074 1 98.56 100 SER A CA 1
ATOM 727 C C . SER A 1 100 ? -1.15 9.086 5.184 1 98.56 100 SER A C 1
ATOM 729 O O . SER A 1 100 ? -1.325 7.965 4.691 1 98.56 100 SER A O 1
ATOM 731 N N . TRP A 1 101 ? -1.995 10.117 5.027 1 98.81 101 TRP A N 1
ATOM 732 C CA . TRP A 1 101 ? -3.047 10.109 4.016 1 98.81 101 TRP A CA 1
ATOM 733 C C . TRP A 1 101 ? -2.645 10.945 2.805 1 98.81 101 TRP A C 1
ATOM 735 O O . TRP A 1 101 ? -2.086 12.031 2.951 1 98.81 101 TRP A O 1
ATOM 745 N N . VAL A 1 102 ? -2.908 10.43 1.603 1 98.94 102 VAL A N 1
ATOM 746 C CA . VAL A 1 102 ? -2.84 11.234 0.387 1 98.94 102 VAL A CA 1
ATOM 747 C C . VAL A 1 102 ? -4.141 11.094 -0.401 1 98.94 102 VAL A C 1
ATOM 749 O O . VAL A 1 102 ? -4.77 10.031 -0.387 1 98.94 102 VAL A O 1
ATOM 752 N N . GLY A 1 103 ? -4.5 12.188 -1.061 1 98.75 103 G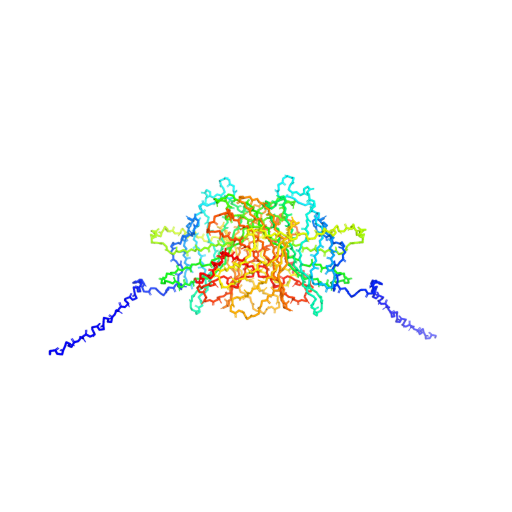LY A N 1
ATOM 753 C CA . GLY A 1 103 ? -5.723 12.086 -1.843 1 98.75 103 GLY A CA 1
ATOM 754 C C . GLY A 1 103 ? -6.102 13.383 -2.531 1 98.75 103 GLY A C 1
ATOM 755 O O . GLY A 1 103 ? -5.238 14.219 -2.811 1 98.75 103 GLY A O 1
ATOM 756 N N . GLN A 1 104 ? -7.34 13.453 -2.895 1 98.38 104 GLN A N 1
ATOM 757 C CA . GLN A 1 104 ? -7.883 14.625 -3.568 1 98.38 104 GLN A CA 1
ATOM 758 C C . GLN A 1 104 ? -9.281 14.953 -3.062 1 98.38 104 GLN A C 1
ATOM 760 O O . GLN A 1 104 ? -10.008 14.07 -2.596 1 98.38 104 GLN A O 1
ATOM 765 N N . CYS A 1 105 ? -9.586 16.203 -3.1 1 98.12 105 CYS A N 1
ATOM 766 C CA . CYS A 1 105 ? -10.938 16.688 -2.85 1 98.12 105 CYS A CA 1
ATOM 767 C C . CYS A 1 105 ? -11.664 16.969 -4.16 1 98.12 105 CYS A C 1
ATOM 769 O O . CYS A 1 105 ? -11.156 17.672 -5.023 1 98.12 105 CYS A O 1
ATOM 771 N N . LEU A 1 106 ? -12.805 16.344 -4.301 1 97.56 106 LEU A N 1
ATOM 772 C CA . LEU A 1 106 ? -13.68 16.531 -5.453 1 97.56 106 LEU A CA 1
ATOM 773 C C . LEU A 1 106 ? -15.117 16.781 -5.012 1 97.56 106 LEU A C 1
ATOM 775 O O . LEU A 1 106 ? -15.508 16.391 -3.912 1 97.56 106 LEU A O 1
ATOM 779 N N . VAL A 1 107 ? -15.758 17.531 -5.895 1 96.81 107 VAL A N 1
ATOM 780 C CA . VAL A 1 107 ? -17.203 17.594 -5.738 1 96.81 107 VAL A CA 1
ATOM 781 C C . VAL A 1 107 ? -17.859 16.5 -6.578 1 96.81 107 VAL A C 1
ATOM 783 O O . VAL A 1 107 ? -17.797 16.531 -7.809 1 96.81 107 VAL A O 1
ATOM 786 N N . CYS A 1 108 ? -18.391 15.5 -5.875 1 95.44 108 CYS A N 1
ATOM 787 C CA . CYS A 1 108 ? -19.094 14.406 -6.52 1 95.44 108 CYS A CA 1
ATOM 788 C C . CYS A 1 108 ? -20.531 14.312 -6.008 1 95.44 108 CYS A C 1
ATOM 790 O O . CYS A 1 108 ? -20.766 14.328 -4.797 1 95.44 108 CYS A O 1
ATOM 792 N N . ASP A 1 109 ? -21.562 14.258 -6.926 1 92.94 109 ASP A N 1
ATOM 793 C CA . ASP A 1 109 ? -22.969 14.234 -6.566 1 92.94 109 ASP A CA 1
ATOM 794 C C . ASP A 1 109 ? -23.344 15.43 -5.688 1 92.94 109 ASP A C 1
ATOM 796 O O . ASP A 1 109 ? -24.016 15.273 -4.664 1 92.94 109 ASP A O 1
ATOM 800 N N . GLY A 1 110 ? -22.672 16.562 -5.949 1 92.75 110 GLY A N 1
ATOM 801 C CA . GLY A 1 110 ? -22.984 17.812 -5.289 1 92.75 110 GLY A CA 1
ATOM 802 C C . GLY A 1 110 ? -22.344 17.953 -3.92 1 92.75 110 GLY A C 1
ATOM 803 O O . GLY A 1 110 ? -22.625 18.906 -3.188 1 92.75 110 GLY A O 1
ATOM 804 N N . GLN A 1 111 ? -21.547 16.984 -3.596 1 94.38 111 GLN A N 1
ATOM 805 C CA . GLN A 1 111 ? -20.953 17 -2.266 1 94.38 111 GLN A CA 1
ATOM 806 C C . GLN A 1 111 ? -19.422 16.969 -2.35 1 94.38 111 GLN A C 1
ATOM 808 O O . GLN A 1 111 ? -18.859 16.25 -3.18 1 94.38 111 GLN A O 1
ATOM 813 N N . GLU A 1 112 ? -18.812 17.75 -1.455 1 96.5 112 GLU A N 1
ATOM 814 C CA . GLU A 1 112 ? -17.359 17.656 -1.317 1 96.5 112 GLU A CA 1
ATOM 815 C C . GLU A 1 112 ? -16.953 16.328 -0.676 1 96.5 112 GLU A C 1
ATOM 817 O O . GLU A 1 112 ? -17.484 15.953 0.372 1 96.5 112 GLU A O 1
ATOM 822 N N . LYS A 1 113 ? -16.031 15.703 -1.31 1 98.12 113 LYS A N 1
ATOM 823 C CA . LYS A 1 113 ? -15.492 14.453 -0.781 1 98.12 113 LYS A CA 1
ATOM 824 C C . LYS A 1 113 ? -13.969 14.445 -0.853 1 98.12 113 LYS A C 1
ATOM 826 O O . LYS A 1 113 ? -13.383 14.906 -1.835 1 98.12 113 LYS A O 1
ATOM 831 N N . LEU A 1 114 ? -13.359 14.031 0.245 1 98.56 114 LEU A N 1
ATOM 832 C CA . LEU A 1 114 ? -11.93 13.75 0.252 1 98.56 114 LEU A CA 1
ATOM 833 C C . LEU A 1 114 ? -11.664 12.266 0.049 1 98.56 114 LEU A C 1
ATOM 835 O O . LEU A 1 114 ? -11.867 11.461 0.966 1 98.56 114 LEU A O 1
ATOM 839 N N . TYR A 1 115 ? -11.273 11.875 -1.093 1 98.69 115 TYR A N 1
ATOM 840 C CA . TYR A 1 115 ? -10.891 10.5 -1.381 1 98.69 115 TYR A CA 1
ATOM 841 C C . TYR A 1 115 ? -9.414 10.266 -1.077 1 98.69 115 TYR A C 1
ATOM 843 O O . TYR A 1 115 ? -8.539 10.805 -1.761 1 98.69 115 TYR A O 1
ATOM 851 N N . THR A 1 116 ? -9.148 9.398 -0.055 1 98.88 116 THR A N 1
ATOM 852 C CA . THR A 1 116 ? -7.758 9.273 0.371 1 98.88 116 THR A CA 1
ATOM 853 C C . THR A 1 116 ? -7.344 7.801 0.431 1 98.88 116 THR A C 1
ATOM 855 O O . THR A 1 116 ? -8.195 6.914 0.511 1 98.88 116 THR A O 1
ATOM 858 N N . THR A 1 117 ? -6.141 7.527 0.254 1 98.94 117 THR A N 1
ATOM 859 C CA . THR A 1 117 ? -5.418 6.309 0.604 1 98.94 117 THR A CA 1
ATOM 860 C C . THR A 1 117 ? -4.391 6.586 1.698 1 98.94 117 THR A C 1
ATOM 862 O O . THR A 1 117 ? -3.746 7.637 1.7 1 98.94 117 THR A O 1
ATOM 865 N N . TRP A 1 118 ? -4.277 5.629 2.627 1 98.81 118 TRP A N 1
ATOM 866 C CA . TRP A 1 118 ? -3.34 5.891 3.715 1 98.81 118 TRP A CA 1
ATOM 867 C C . TRP A 1 118 ? -2.402 4.703 3.922 1 98.81 118 TRP A C 1
ATOM 869 O O . TRP A 1 118 ? -2.738 3.57 3.576 1 98.81 118 TRP A O 1
ATOM 879 N N . VAL A 1 119 ? -1.196 4.98 4.43 1 98.75 119 VAL A N 1
ATOM 880 C CA . VAL A 1 119 ? -0.253 4 4.957 1 98.75 119 VAL A CA 1
ATOM 881 C C . VAL A 1 119 ? 0.003 4.273 6.438 1 98.75 119 VAL A C 1
ATOM 883 O O . VAL A 1 119 ? 0.216 5.422 6.836 1 98.75 119 VAL A O 1
ATOM 886 N N . LEU A 1 120 ? -0.126 3.246 7.215 1 97.81 120 LEU A N 1
ATOM 887 C CA . LEU A 1 120 ? 0.144 3.258 8.648 1 97.81 120 LEU A CA 1
ATOM 888 C C . LEU A 1 120 ? 1.385 2.434 8.977 1 97.81 120 LEU A C 1
ATOM 890 O O . LEU A 1 120 ? 1.422 1.229 8.711 1 97.81 120 LEU A O 1
ATOM 894 N N . ARG A 1 121 ? 2.396 3.078 9.461 1 97.38 121 ARG A N 1
ATOM 895 C CA . ARG A 1 121 ? 3.596 2.373 9.898 1 97.38 121 ARG A CA 1
ATOM 896 C C . ARG A 1 121 ? 3.662 2.303 11.422 1 97.38 121 ARG A C 1
ATOM 898 O O . ARG A 1 121 ? 3.555 3.326 12.102 1 97.38 121 ARG A O 1
ATOM 905 N N . SER A 1 122 ? 3.852 1.159 11.906 1 95.31 122 SER A N 1
ATOM 906 C CA . SER A 1 122 ? 3.941 0.927 13.344 1 95.31 122 SER A CA 1
ATOM 907 C C . SER A 1 122 ? 5.34 0.465 13.742 1 95.31 122 SER A C 1
ATOM 909 O O . SER A 1 122 ? 5.98 -0.292 13.016 1 95.31 122 SER A O 1
ATOM 911 N N . LEU A 1 123 ? 5.691 0.917 14.906 1 92.75 123 LEU A N 1
ATOM 912 C CA . LEU A 1 123 ? 6.934 0.421 15.484 1 92.75 123 LEU A CA 1
ATOM 913 C C . LEU A 1 123 ? 6.852 -1.078 15.75 1 92.75 123 LEU A C 1
ATOM 915 O O . LEU A 1 123 ? 5.867 -1.56 16.312 1 92.75 123 LEU A O 1
ATOM 919 N N . GLN A 1 124 ? 7.844 -1.749 15.273 1 92.62 124 GLN A N 1
ATOM 920 C CA . GLN A 1 124 ? 7.957 -3.186 15.5 1 92.62 124 GLN A CA 1
ATOM 921 C C . GLN A 1 124 ? 9.383 -3.572 15.883 1 92.62 124 GLN A C 1
ATOM 923 O O . GLN A 1 124 ? 10.336 -2.85 15.57 1 92.62 124 GLN A O 1
ATOM 928 N N . ILE A 1 125 ? 9.539 -4.645 16.625 1 90.81 125 ILE A N 1
ATOM 929 C CA . ILE A 1 125 ? 10.867 -5.219 16.828 1 90.81 125 ILE A CA 1
ATOM 930 C C . ILE A 1 125 ? 11.438 -5.703 15.5 1 90.81 125 ILE A C 1
ATOM 932 O O . ILE A 1 125 ? 10.688 -5.988 14.562 1 90.81 125 ILE A O 1
ATOM 936 N N . PRO A 1 126 ? 12.703 -5.836 15.422 1 89.69 126 PRO A N 1
ATOM 937 C CA . PRO A 1 126 ? 13.352 -6.113 14.133 1 89.69 126 PRO A CA 1
ATOM 938 C C . PRO A 1 126 ? 12.758 -7.328 13.422 1 89.69 126 PRO A C 1
ATOM 940 O O . PRO A 1 126 ? 12.43 -7.254 12.234 1 89.69 126 PRO A O 1
ATOM 943 N N . ARG A 1 127 ? 12.523 -8.453 14.07 1 90.94 127 ARG A N 1
ATOM 944 C CA . ARG A 1 127 ? 12.062 -9.68 13.438 1 90.94 127 ARG A CA 1
ATOM 945 C C . ARG A 1 127 ? 10.641 -9.523 12.914 1 90.94 127 ARG A C 1
ATOM 947 O O . ARG A 1 127 ? 10.18 -10.336 12.109 1 90.94 127 ARG A O 1
ATOM 954 N N . LYS A 1 128 ? 9.93 -8.484 13.352 1 93.31 128 LYS A N 1
ATOM 955 C CA . LYS A 1 128 ? 8.539 -8.289 12.961 1 93.31 128 LYS A CA 1
ATOM 956 C C . LYS A 1 128 ? 8.383 -7.066 12.062 1 93.31 128 LYS A C 1
ATOM 958 O O . LYS A 1 128 ? 7.266 -6.688 11.703 1 93.31 128 LYS A O 1
ATOM 963 N N . ARG A 1 129 ? 9.477 -6.453 11.625 1 93.69 129 ARG A N 1
ATOM 964 C CA . ARG A 1 129 ? 9.43 -5.227 10.836 1 93.69 129 ARG A CA 1
ATOM 965 C C . ARG A 1 129 ? 8.859 -5.488 9.445 1 93.69 129 ARG A C 1
ATOM 967 O O . ARG A 1 129 ? 8.391 -4.566 8.781 1 93.69 129 ARG A O 1
ATOM 974 N N . TRP A 1 130 ? 8.898 -6.746 9.039 1 95.12 130 TRP A N 1
ATOM 975 C CA . TRP A 1 130 ? 8.328 -7.082 7.734 1 95.12 130 TRP A CA 1
ATOM 976 C C . TRP A 1 130 ? 6.84 -6.758 7.688 1 95.12 130 TRP A C 1
ATOM 978 O O . TRP A 1 130 ? 6.285 -6.52 6.613 1 95.12 130 TRP A O 1
ATOM 988 N N . MET A 1 131 ? 6.141 -6.703 8.828 1 95.38 131 MET A N 1
ATOM 989 C CA . MET A 1 131 ? 4.691 -6.508 8.844 1 95.38 131 MET A CA 1
ATOM 990 C C . MET A 1 131 ? 4.332 -5.16 9.469 1 95.38 131 MET A C 1
ATOM 992 O O . MET A 1 131 ? 3.234 -4.992 10 1 95.38 131 MET A O 1
ATOM 996 N N . SER A 1 132 ? 5.234 -4.156 9.398 1 96.06 132 SER A N 1
ATOM 997 C CA . SER A 1 132 ? 5.082 -2.885 10.094 1 96.06 132 SER A CA 1
ATOM 998 C C . SER A 1 132 ? 4.078 -1.979 9.391 1 96.06 132 SER A C 1
ATOM 1000 O O . SER A 1 132 ? 3.586 -1.014 9.977 1 96.06 132 SER A O 1
ATOM 1002 N N . THR A 1 133 ? 3.801 -2.219 8.156 1 98.31 133 THR A N 1
ATOM 1003 C CA . THR A 1 133 ? 3.084 -1.225 7.367 1 98.31 133 THR A CA 1
ATOM 1004 C C . THR A 1 133 ? 1.718 -1.756 6.941 1 98.31 133 THR A C 1
ATOM 1006 O O . THR A 1 133 ? 1.619 -2.842 6.367 1 98.31 133 THR A O 1
ATOM 1009 N N . ARG A 1 134 ? 0.696 -1.052 7.27 1 98.44 134 ARG A N 1
ATOM 1010 C CA . ARG A 1 134 ? -0.656 -1.307 6.785 1 98.44 134 ARG A CA 1
ATOM 1011 C C . ARG A 1 134 ? -1.078 -0.257 5.762 1 98.44 134 ARG A C 1
ATOM 1013 O O . ARG A 1 134 ? -0.543 0.854 5.75 1 98.44 134 ARG A O 1
ATOM 1020 N N . ILE A 1 135 ? -1.968 -0.617 4.895 1 98.81 135 ILE A N 1
ATOM 1021 C CA . ILE A 1 135 ? -2.436 0.278 3.844 1 98.81 135 ILE A CA 1
ATOM 1022 C C . ILE A 1 135 ? -3.939 0.104 3.648 1 98.81 135 ILE A C 1
ATOM 1024 O O . ILE A 1 135 ? -4.461 -1.007 3.766 1 98.81 135 ILE A O 1
ATOM 1028 N N . ASN A 1 136 ? -4.602 1.169 3.4 1 98.62 136 ASN A N 1
ATOM 1029 C CA . ASN A 1 136 ? -6.035 1.144 3.125 1 98.62 136 ASN A CA 1
ATOM 1030 C C . ASN A 1 136 ? -6.531 2.49 2.605 1 98.62 136 ASN A C 1
ATOM 1032 O O . ASN A 1 136 ? -5.738 3.312 2.145 1 98.62 136 ASN A O 1
ATOM 1036 N N . GLN A 1 137 ? -7.883 2.654 2.523 1 98.62 137 GLN A N 1
ATOM 1037 C CA . GLN A 1 137 ? -8.477 3.861 1.956 1 98.62 137 GLN A CA 1
ATOM 1038 C C . GLN A 1 137 ? -9.539 4.441 2.883 1 98.62 137 GLN A C 1
ATOM 1040 O O . GLN A 1 137 ? -10.227 3.701 3.588 1 98.62 137 GLN A O 1
ATOM 1045 N N . ASP A 1 138 ? -9.625 5.75 2.91 1 98.5 138 ASP A N 1
ATOM 1046 C CA . ASP A 1 138 ? -10.695 6.469 3.594 1 98.5 138 ASP A CA 1
ATOM 1047 C C . ASP A 1 138 ? -11.32 7.52 2.682 1 98.5 138 ASP A C 1
ATOM 1049 O O . ASP A 1 138 ? -10.633 8.133 1.863 1 98.5 138 ASP A O 1
ATOM 1053 N N . THR A 1 139 ? -12.539 7.691 2.838 1 98.38 139 THR A N 1
ATOM 1054 C CA . THR A 1 139 ? -13.258 8.82 2.256 1 98.38 139 THR A CA 1
ATOM 1055 C C . THR A 1 139 ? -13.852 9.703 3.35 1 98.38 139 THR A C 1
ATOM 1057 O O . THR A 1 139 ? -14.484 9.211 4.281 1 98.38 139 THR A O 1
ATOM 1060 N N . PHE A 1 140 ? -13.594 10.969 3.221 1 98.19 140 PHE A N 1
ATOM 1061 C CA . PHE A 1 140 ? -14.109 11.93 4.195 1 98.19 140 PHE A CA 1
ATOM 1062 C C . PHE A 1 140 ? -15.172 12.82 3.564 1 98.19 140 PHE A C 1
ATOM 1064 O O . PHE A 1 140 ? -15.086 13.156 2.379 1 98.19 140 PHE A O 1
ATOM 1071 N N . TRP A 1 141 ? -16.047 13.289 4.395 1 96.69 141 TRP A N 1
ATOM 1072 C CA . TRP A 1 141 ? -17.078 14.266 4.051 1 96.69 141 TRP A CA 1
ATOM 1073 C C . TRP A 1 141 ? -17.062 15.43 5.031 1 96.69 141 TRP A C 1
ATOM 1075 O O . TRP A 1 141 ? -16.844 15.242 6.23 1 96.69 141 TRP A O 1
ATOM 1085 N N . ARG A 1 142 ? -17.375 16.578 4.469 1 95.12 142 ARG A N 1
ATOM 1086 C CA . ARG A 1 142 ? -17.5 17.734 5.348 1 95.12 142 ARG A CA 1
ATOM 1087 C C . ARG A 1 142 ? -18.734 17.625 6.234 1 95.12 142 ARG A C 1
ATOM 1089 O O . ARG A 1 142 ? -19.797 17.219 5.773 1 95.12 142 ARG A O 1
ATOM 1096 N N . VAL A 1 143 ? -18.547 17.891 7.523 1 93.38 143 VAL A N 1
ATOM 1097 C CA . VAL A 1 143 ? -19.688 17.859 8.438 1 93.38 143 VAL A CA 1
ATOM 1098 C C . VAL A 1 143 ? -19.812 19.219 9.141 1 93.38 143 VAL A C 1
ATOM 1100 O O . VAL A 1 143 ? -18.828 19.953 9.281 1 93.38 143 VAL A O 1
ATOM 1103 N N . ASP A 1 144 ? -21.062 19.75 9.422 1 80.31 144 ASP A N 1
ATOM 1104 C CA . ASP A 1 144 ? -21.344 21.031 10.055 1 80.31 144 ASP A CA 1
ATOM 1105 C C . ASP A 1 144 ? -21.031 21 11.547 1 80.31 144 ASP A C 1
ATOM 1107 O O . ASP A 1 144 ? -21.703 20.297 12.305 1 80.31 144 ASP A O 1
ATOM 1111 N N . GLU A 1 145 ? -20 20.438 11.906 1 65.38 145 GLU A N 1
ATOM 1112 C CA . GLU A 1 145 ? -19.797 20.469 13.352 1 65.38 145 GLU A CA 1
ATOM 1113 C C . GLU A 1 145 ? -19.031 21.703 13.773 1 65.38 145 GLU A C 1
ATOM 1115 O O . GLU A 1 145 ? -18.297 22.297 12.977 1 65.38 145 GLU A O 1
ATOM 1120 N N . ASP A 1 146 ? -19.344 22.297 14.977 1 53.75 146 ASP A N 1
ATOM 1121 C CA . ASP A 1 146 ? -18.703 23.453 15.594 1 53.75 146 ASP A CA 1
ATOM 1122 C C . ASP A 1 146 ? -17.188 23.297 15.617 1 53.75 146 ASP A C 1
ATOM 1124 O O . ASP A 1 146 ? -16.672 22.281 16.094 1 53.75 146 ASP A O 1
ATOM 1128 N N . SER A 1 147 ? -16.641 23.906 14.656 1 53.09 147 SER A N 1
ATOM 1129 C CA . SER A 1 147 ? -15.188 23.938 14.531 1 53.09 147 SER A CA 1
ATOM 1130 C C . SER A 1 147 ? -14.523 24.109 15.898 1 53.09 147 SER A C 1
ATOM 1132 O O . SER A 1 147 ? -14.82 25.062 16.625 1 53.09 147 SER A O 1
ATOM 1134 N N . GLN A 1 148 ? -14.266 23.047 16.594 1 51.88 148 GLN A N 1
ATOM 1135 C CA . GLN A 1 148 ? -13.438 23.297 17.766 1 51.88 148 GLN A CA 1
ATOM 1136 C C . GLN A 1 148 ? -12.109 23.938 17.391 1 51.88 148 GLN A C 1
ATOM 1138 O O . GLN A 1 148 ? -11.555 23.641 16.328 1 51.88 148 GLN A O 1
ATOM 1143 N N . ASP A 1 149 ? -11.828 25.031 18.031 1 50.75 149 ASP A N 1
ATOM 1144 C CA . ASP A 1 149 ? -10.617 25.844 17.859 1 50.75 149 ASP A CA 1
ATOM 1145 C C . ASP A 1 149 ? -9.367 24.953 17.875 1 50.75 149 ASP A C 1
ATOM 1147 O O . ASP A 1 149 ? -9.18 24.156 18.797 1 50.75 149 ASP A O 1
ATOM 1151 N N . ALA A 1 150 ? -8.914 24.625 16.75 1 55.84 150 ALA A N 1
ATOM 1152 C CA . ALA A 1 150 ? -7.594 24.016 16.734 1 55.84 150 ALA A CA 1
ATOM 1153 C C . ALA A 1 150 ? -6.559 24.906 17.391 1 55.84 150 ALA A C 1
ATOM 1155 O O . ALA A 1 150 ? -6.496 26.109 17.109 1 55.84 150 ALA A O 1
ATOM 1156 N N . ALA A 1 151 ? -6.066 24.531 18.547 1 49.5 151 ALA A N 1
ATOM 1157 C CA . ALA A 1 151 ? -5.047 25.266 19.281 1 49.5 151 ALA A CA 1
ATOM 1158 C C . ALA A 1 151 ? -3.844 25.578 18.391 1 49.5 151 ALA A C 1
ATOM 1160 O O . ALA A 1 151 ? -3.377 24.703 17.641 1 49.5 151 ALA A O 1
ATOM 1161 N N . HIS A 1 152 ? -3.703 26.781 17.953 1 52.94 152 HIS A N 1
ATOM 1162 C CA . HIS A 1 152 ? -2.461 27.219 17.344 1 52.94 152 HIS A CA 1
ATOM 1163 C C . HIS A 1 152 ? -1.302 27.188 18.328 1 52.94 152 HIS A C 1
ATOM 1165 O O . HIS A 1 152 ? -1.285 27.938 19.297 1 52.94 152 HIS A O 1
ATOM 1171 N N . ASP A 1 153 ? -0.736 26.062 18.484 1 50.78 153 ASP A N 1
ATOM 1172 C CA . ASP A 1 153 ? 0.417 26.094 19.375 1 50.78 153 ASP A CA 1
ATOM 1173 C C . ASP A 1 153 ? 1.545 26.938 18.781 1 50.78 153 ASP A C 1
ATOM 1175 O O . ASP A 1 153 ? 1.824 26.844 17.578 1 50.78 153 ASP A O 1
ATOM 1179 N N . ALA A 1 154 ? 1.909 28.031 19.516 1 53.62 154 ALA A N 1
ATOM 1180 C CA . ALA A 1 154 ? 3.125 28.766 19.203 1 53.62 154 ALA A CA 1
ATOM 1181 C C . ALA A 1 154 ? 4.293 27.828 18.938 1 53.62 154 ALA A C 1
ATOM 1183 O O . ALA A 1 154 ? 4.562 26.922 19.734 1 53.62 154 ALA A O 1
ATOM 1184 N N . THR A 1 155 ? 4.797 27.781 17.625 1 65.75 155 THR A N 1
ATOM 1185 C CA . THR A 1 155 ? 5.887 26.922 17.203 1 65.75 155 THR A CA 1
ATOM 1186 C C . THR A 1 155 ? 7.227 27.438 17.719 1 65.75 155 THR A C 1
ATOM 1188 O O . THR A 1 155 ? 7.629 28.562 17.422 1 65.75 155 THR A O 1
ATOM 1191 N N . VAL A 1 156 ? 7.699 26.938 18.969 1 69.44 156 VAL A N 1
ATOM 1192 C CA . VAL A 1 156 ? 9.078 27.203 19.375 1 69.44 156 VAL A CA 1
ATOM 1193 C C . VAL A 1 156 ? 10.016 26.234 18.656 1 69.44 156 VAL A C 1
ATOM 1195 O O . VAL A 1 156 ? 9.883 25.016 18.797 1 69.44 156 VAL A O 1
ATOM 1198 N N . ASN A 1 157 ? 10.867 26.844 17.891 1 75.19 157 ASN A N 1
ATOM 1199 C CA . ASN A 1 157 ? 11.82 26.016 17.172 1 75.19 157 ASN A CA 1
ATOM 1200 C C . ASN A 1 157 ? 12.836 25.375 18.109 1 75.19 157 ASN A C 1
ATOM 1202 O O . ASN A 1 157 ? 13.25 26 19.094 1 75.19 157 ASN A O 1
ATOM 1206 N N . VAL A 1 158 ? 13.047 24.125 17.875 1 75.62 158 VAL A N 1
ATOM 1207 C CA . VAL A 1 158 ? 14.109 23.453 18.609 1 75.62 158 VAL A CA 1
ATOM 1208 C C . VAL A 1 158 ? 15.445 23.672 17.891 1 75.62 158 VAL A C 1
ATOM 1210 O O . VAL A 1 158 ? 15.508 23.688 16.672 1 75.62 158 VAL A O 1
ATOM 1213 N N . GLN A 1 159 ? 16.484 23.922 18.75 1 70.75 159 GLN A N 1
ATOM 1214 C CA . GLN A 1 159 ? 17.812 24.141 18.203 1 70.75 159 GLN A CA 1
ATOM 1215 C C . GLN A 1 159 ? 18.484 22.828 17.812 1 70.75 159 GLN A C 1
ATOM 1217 O O . GLN A 1 159 ? 19.312 22.781 16.906 1 70.75 159 GLN A O 1
ATOM 1222 N N . SER A 1 160 ? 18.109 21.797 18.562 1 75.12 160 SER A N 1
ATOM 1223 C CA . SER A 1 160 ? 18.781 20.531 18.281 1 75.12 160 SER A CA 1
ATOM 1224 C C . SER A 1 160 ? 17.781 19.375 18.234 1 75.12 160 SER A C 1
ATOM 1226 O O . SER A 1 160 ? 16.875 19.297 19.078 1 75.12 160 SER A O 1
ATOM 1228 N N . SER A 1 161 ? 17.672 18.766 17.125 1 82.44 161 SER A N 1
ATOM 1229 C CA . SER A 1 161 ? 16.875 17.547 16.938 1 82.44 161 SER A CA 1
ATOM 1230 C C . SER A 1 161 ? 17.531 16.609 15.93 1 82.44 161 SER A C 1
ATOM 1232 O O . SER A 1 161 ? 18.094 17.062 14.93 1 82.44 161 SER A O 1
ATOM 1234 N N . ASP A 1 162 ? 17.438 15.367 16.234 1 86.75 162 ASP A N 1
ATOM 1235 C CA . ASP A 1 162 ? 18.047 14.367 15.375 1 86.75 162 ASP A CA 1
ATOM 1236 C C . ASP A 1 162 ? 17.375 14.32 14.016 1 86.75 162 ASP A C 1
ATOM 1238 O O . ASP A 1 162 ? 17.922 13.75 13.062 1 86.75 162 ASP A O 1
ATOM 1242 N N . VAL A 1 163 ? 16.188 14.977 13.922 1 91.44 163 VAL A N 1
ATOM 1243 C CA . VAL A 1 163 ? 15.477 14.922 12.641 1 91.44 163 VAL A CA 1
ATOM 1244 C C . VAL A 1 163 ? 16.047 15.969 11.688 1 91.44 163 VAL A C 1
ATOM 1246 O O . VAL A 1 163 ? 15.867 15.875 10.477 1 91.44 163 VAL A O 1
ATOM 1249 N N . LEU A 1 164 ? 16.734 16.984 12.195 1 93 164 LEU A N 1
ATOM 1250 C CA . LEU A 1 164 ? 17.266 18.062 11.375 1 93 164 LEU A CA 1
ATOM 1251 C C . LEU A 1 164 ? 18.422 17.578 10.508 1 93 164 LEU A C 1
ATOM 1253 O O . LEU A 1 164 ? 19.172 16.688 10.922 1 93 164 LEU A O 1
ATOM 1257 N N . GLY A 1 165 ? 18.516 18.203 9.297 1 93.38 165 GLY A N 1
ATOM 1258 C CA . GLY A 1 165 ? 19.641 17.891 8.438 1 93.38 165 GLY A CA 1
ATOM 1259 C C . GLY A 1 165 ? 19.234 17.359 7.074 1 93.38 165 GLY A C 1
ATOM 1260 O O . GLY A 1 165 ? 18.078 17.453 6.691 1 93.38 165 GLY A O 1
ATOM 1261 N N . ASN A 1 166 ? 20.281 16.984 6.41 1 94.94 166 ASN A N 1
ATOM 1262 C CA . ASN A 1 166 ? 20.094 16.469 5.059 1 94.94 166 ASN A CA 1
ATOM 1263 C C . ASN A 1 166 ? 20.047 14.945 5.047 1 94.94 166 ASN A C 1
ATOM 1265 O O . ASN A 1 166 ? 20.969 14.281 5.523 1 94.94 166 ASN A O 1
ATOM 1269 N N . TRP A 1 167 ? 19.016 14.492 4.566 1 96.12 167 TRP A N 1
ATOM 1270 C CA . TRP A 1 167 ? 18.812 13.055 4.43 1 96.12 167 TRP A CA 1
ATOM 1271 C C . TRP A 1 167 ? 18.781 12.641 2.963 1 96.12 167 TRP A C 1
ATOM 1273 O O . TRP A 1 167 ? 18.062 13.234 2.158 1 96.12 167 TRP A O 1
ATOM 1283 N N . LYS A 1 168 ? 19.531 11.594 2.596 1 95.44 168 LYS A N 1
ATOM 1284 C CA . LYS A 1 168 ? 19.609 11.109 1.219 1 95.44 168 LYS A CA 1
ATOM 1285 C C . LYS A 1 168 ? 19.172 9.656 1.114 1 95.44 168 LYS A C 1
ATOM 1287 O O . LYS A 1 168 ? 19.594 8.812 1.916 1 95.44 168 LYS A O 1
ATOM 1292 N N . SER A 1 169 ? 18.359 9.469 0.138 1 94.88 169 SER A N 1
ATOM 1293 C CA . SER A 1 169 ? 17.859 8.102 -0.036 1 94.88 169 SER A CA 1
ATOM 1294 C C . SER A 1 169 ? 18.75 7.309 -0.985 1 94.88 169 SER A C 1
ATOM 1296 O O . SER A 1 169 ? 19.547 7.891 -1.727 1 94.88 169 SER A O 1
ATOM 1298 N N . VAL A 1 170 ? 18.531 5.98 -1.005 1 90.25 170 VAL A N 1
ATOM 1299 C CA . VAL A 1 170 ? 19.281 5.066 -1.865 1 90.25 170 VAL A CA 1
ATOM 1300 C C . VAL A 1 170 ? 18.891 5.301 -3.324 1 90.25 170 VAL A C 1
ATOM 1302 O O . VAL A 1 170 ? 19.719 5.133 -4.227 1 90.25 170 VAL A O 1
ATOM 1305 N N . THR A 1 171 ? 17.703 5.797 -3.576 1 91.81 171 THR A N 1
ATOM 1306 C CA . THR A 1 171 ? 17.203 5.992 -4.934 1 91.81 171 THR A CA 1
ATOM 1307 C C . THR A 1 171 ? 17.641 7.359 -5.469 1 91.81 171 THR A C 1
ATOM 1309 O O . THR A 1 171 ? 17.391 7.684 -6.633 1 91.81 171 THR A O 1
ATOM 1312 N N . GLY A 1 172 ? 18.188 8.195 -4.633 1 91.38 172 GLY A N 1
ATOM 1313 C CA . GLY A 1 172 ? 18.703 9.477 -5.086 1 91.38 172 GLY A CA 1
ATOM 1314 C C . GLY A 1 172 ? 17.859 10.656 -4.617 1 91.38 172 GLY A C 1
ATOM 1315 O O . GLY A 1 172 ? 18.234 11.812 -4.82 1 91.38 172 GLY A O 1
ATOM 1316 N N . ASP A 1 173 ? 16.766 10.398 -3.928 1 94.38 173 ASP A N 1
ATOM 1317 C CA . ASP A 1 173 ? 15.969 11.469 -3.35 1 94.38 173 ASP A CA 1
ATOM 1318 C C . ASP A 1 173 ? 16.656 12.055 -2.113 1 94.38 173 ASP A C 1
ATOM 1320 O O . ASP A 1 173 ? 17.484 11.398 -1.487 1 94.38 173 ASP A O 1
ATOM 1324 N N . SER A 1 174 ? 16.312 13.289 -1.871 1 96.25 174 SER A N 1
ATOM 1325 C CA . SER A 1 174 ? 16.828 13.898 -0.645 1 96.25 174 SER A CA 1
ATOM 1326 C C . SER A 1 174 ? 15.742 14.719 0.047 1 96.25 174 SER A C 1
ATOM 1328 O O . SER A 1 174 ? 14.805 15.195 -0.6 1 96.25 174 SER A O 1
ATOM 1330 N N . VAL A 1 175 ? 15.844 14.789 1.346 1 96.88 175 VAL A N 1
ATOM 1331 C CA . VAL A 1 175 ? 15.016 15.695 2.139 1 96.88 175 VAL A CA 1
ATOM 1332 C C . VAL A 1 175 ? 15.891 16.422 3.16 1 96.88 175 VAL A C 1
ATOM 1334 O O . VAL A 1 175 ? 16.609 15.789 3.938 1 96.88 175 VAL A O 1
ATOM 1337 N N . GLU A 1 176 ? 15.875 17.688 3.027 1 96.94 176 GLU A N 1
ATOM 1338 C CA . GLU A 1 176 ? 16.531 18.516 4.016 1 96.94 176 GLU A CA 1
ATOM 1339 C C . GLU A 1 176 ? 15.539 19.109 5.012 1 96.94 176 GLU A C 1
ATOM 1341 O O . GLU A 1 176 ? 14.703 19.938 4.645 1 96.94 176 GLU A O 1
ATOM 1346 N N . ILE A 1 177 ? 15.602 18.672 6.238 1 96.31 177 ILE A N 1
ATOM 1347 C CA . ILE A 1 177 ? 14.773 19.234 7.301 1 96.31 177 ILE A CA 1
ATOM 1348 C C . ILE A 1 177 ? 15.492 20.422 7.934 1 96.31 177 ILE A C 1
ATOM 1350 O O . ILE A 1 177 ? 16.5 20.25 8.633 1 96.31 177 ILE A O 1
ATOM 1354 N N . THR A 1 178 ? 14.945 21.594 7.738 1 95.94 178 THR A N 1
ATOM 1355 C CA . THR A 1 178 ? 15.641 22.812 8.109 1 95.94 178 THR A CA 1
ATOM 1356 C C . THR A 1 178 ? 15.086 23.375 9.414 1 95.94 178 THR A C 1
ATOM 1358 O O . THR A 1 178 ? 15.758 24.141 10.109 1 95.94 178 THR A O 1
ATOM 1361 N N . GLN A 1 179 ? 13.898 23.062 9.719 1 94.88 179 GLN A N 1
ATOM 1362 C CA . GLN A 1 179 ? 13.25 23.578 10.922 1 94.88 179 GLN A CA 1
ATOM 1363 C C . GLN A 1 179 ? 12.453 22.469 11.617 1 94.88 179 GLN A C 1
ATOM 1365 O O . GLN A 1 179 ? 11.82 21.641 10.953 1 94.88 179 GLN A O 1
ATOM 1370 N N . ALA A 1 180 ? 12.531 22.453 12.906 1 93.88 180 ALA A N 1
ATOM 1371 C CA . ALA A 1 180 ? 11.734 21.594 13.766 1 93.88 180 ALA A CA 1
ATOM 1372 C C . ALA A 1 180 ? 11.289 22.328 15.031 1 93.88 180 ALA A C 1
ATOM 1374 O O . ALA A 1 180 ? 12.047 23.094 15.609 1 93.88 180 ALA A O 1
ATOM 1375 N N . SER A 1 181 ? 10.078 22.109 15.391 1 91.56 181 SER A N 1
ATOM 1376 C CA . SER A 1 181 ? 9.562 22.797 16.578 1 91.56 181 SER A CA 1
ATOM 1377 C C . SER A 1 181 ? 9.484 21.844 17.766 1 91.56 181 SER A C 1
ATOM 1379 O O . SER A 1 181 ? 9.5 20.625 17.609 1 91.56 181 SER A O 1
ATOM 1381 N N . GLU A 1 182 ? 9.336 22.406 18.938 1 88.69 182 GLU A N 1
ATOM 1382 C CA . GLU A 1 182 ? 9.156 21.625 20.156 1 88.69 182 GLU A CA 1
ATOM 1383 C C . GLU A 1 182 ? 7.812 20.906 20.156 1 88.69 182 GLU A C 1
ATOM 1385 O O . GLU A 1 182 ? 7.66 19.875 20.812 1 88.69 182 GLU A O 1
ATOM 1390 N N . GLN A 1 183 ? 6.906 21.438 19.359 1 86.94 183 GLN A N 1
ATOM 1391 C CA . GLN A 1 183 ? 5.566 20.875 19.297 1 86.94 183 GLN A CA 1
ATOM 1392 C C . GLN A 1 183 ? 5.496 19.75 18.266 1 86.94 183 GLN A C 1
ATOM 1394 O O . GLN A 1 183 ? 4.441 19.141 18.078 1 86.94 183 GLN A O 1
ATOM 1399 N N . GLY A 1 184 ? 6.594 19.516 17.594 1 92.12 184 GLY A N 1
ATOM 1400 C CA . GLY A 1 184 ? 6.672 18.328 16.766 1 92.12 184 GLY A CA 1
ATOM 1401 C C . GLY A 1 184 ? 6.445 18.609 15.289 1 92.12 184 GLY A C 1
ATOM 1402 O O . GLY A 1 184 ? 6.289 17.688 14.492 1 92.12 184 GLY A O 1
ATOM 1403 N N . SER A 1 185 ? 6.363 19.891 14.93 1 92.94 185 SER A N 1
ATOM 1404 C CA . SER A 1 185 ? 6.266 20.203 13.508 1 92.94 185 SER A CA 1
ATOM 1405 C C . SER A 1 185 ? 7.645 20.266 12.859 1 92.94 185 SER A C 1
ATOM 1407 O O . SER A 1 185 ? 8.641 20.531 13.531 1 92.94 185 SER A O 1
ATOM 1409 N N . MET A 1 186 ? 7.719 20.047 11.586 1 95.5 186 MET A N 1
ATOM 1410 C CA . MET A 1 186 ? 8.977 20.141 10.859 1 95.5 186 MET A CA 1
ATOM 1411 C C . MET A 1 186 ? 8.75 20.656 9.445 1 95.5 186 MET A C 1
ATOM 1413 O O . MET A 1 186 ? 7.688 20.422 8.859 1 95.5 186 MET A O 1
ATOM 1417 N N . GLU A 1 187 ? 9.727 21.359 8.93 1 96.69 187 GLU A N 1
ATOM 1418 C CA . GLU A 1 187 ? 9.719 21.906 7.582 1 96.69 187 GLU A CA 1
ATOM 1419 C C . GLU A 1 187 ? 11.062 21.688 6.891 1 96.69 187 GLU A C 1
ATOM 1421 O O . GLU A 1 187 ? 12.078 21.5 7.555 1 96.69 187 GLU A O 1
ATOM 1426 N N . GLY A 1 188 ? 10.969 21.719 5.605 1 97 188 GLY A N 1
ATOM 1427 C CA . GLY A 1 188 ? 12.18 21.531 4.82 1 97 188 GLY A CA 1
ATOM 1428 C C . GLY A 1 188 ? 11.922 21.484 3.326 1 97 188 GLY A C 1
ATOM 1429 O O . GLY A 1 188 ? 11.039 22.188 2.824 1 97 188 GLY A O 1
ATOM 1430 N N . LEU A 1 189 ? 12.852 20.75 2.676 1 97.44 189 LEU A N 1
ATOM 1431 C CA . LEU A 1 189 ? 12.797 20.656 1.222 1 97.44 189 LEU A CA 1
ATOM 1432 C C . LEU A 1 189 ? 13.055 19.219 0.77 1 97.44 189 LEU A C 1
ATOM 1434 O O . LEU A 1 189 ? 14.031 18.594 1.195 1 97.44 189 LEU A O 1
ATOM 1438 N N . HIS A 1 190 ? 12.172 18.75 -0.022 1 97.5 190 HIS A N 1
ATOM 1439 C CA . HIS A 1 190 ? 12.375 17.453 -0.659 1 97.5 190 HIS A CA 1
ATOM 1440 C C . HIS A 1 190 ? 12.773 17.609 -2.123 1 97.5 190 HIS A C 1
ATOM 1442 O O . HIS A 1 190 ? 12.203 18.453 -2.834 1 97.5 190 HIS A O 1
ATOM 1448 N N . LYS A 1 191 ? 13.711 16.844 -2.59 1 95.81 191 LYS A N 1
ATOM 1449 C CA . LYS A 1 191 ? 14.164 16.859 -3.977 1 95.81 191 LYS A CA 1
ATOM 1450 C C . LYS A 1 191 ? 14.227 15.438 -4.543 1 95.81 191 LYS A C 1
ATOM 1452 O O . LYS A 1 191 ? 14.828 14.547 -3.939 1 95.81 191 LYS A O 1
ATOM 1457 N N . GLY A 1 192 ? 13.516 15.281 -5.664 1 92.44 192 GLY A N 1
ATOM 1458 C CA . GLY A 1 192 ? 13.648 14.016 -6.371 1 92.44 192 GLY A CA 1
ATOM 1459 C C . GLY A 1 192 ? 15.023 13.805 -6.969 1 92.44 192 GLY A C 1
ATOM 1460 O O . GLY A 1 192 ? 15.797 14.758 -7.113 1 92.44 192 GLY A O 1
ATOM 1461 N N . SER A 1 193 ? 15.203 12.547 -7.309 1 89.06 193 SER A N 1
ATOM 1462 C CA . SER A 1 193 ? 16.5 12.219 -7.895 1 89.06 193 SER A CA 1
ATOM 1463 C C . SER A 1 193 ? 16.766 13.039 -9.156 1 89.06 193 SER A C 1
ATOM 1465 O O . SER A 1 193 ? 15.938 13.055 -10.07 1 89.06 193 SER A O 1
ATOM 1467 N N . GLY A 1 194 ? 17.844 13.75 -9.125 1 85.31 194 GLY A N 1
ATOM 1468 C CA . GLY A 1 194 ? 18.25 14.531 -10.281 1 85.31 194 GLY A CA 1
ATOM 1469 C C . GLY A 1 194 ? 17.453 15.805 -10.461 1 85.31 194 GLY A C 1
ATOM 1470 O O . GLY A 1 194 ? 17.703 16.578 -11.391 1 85.31 194 GLY A O 1
ATOM 1471 N N . ALA A 1 195 ? 16.531 16.047 -9.625 1 89.06 195 ALA A N 1
ATOM 1472 C CA . ALA A 1 195 ? 15.734 17.266 -9.758 1 89.06 195 ALA A CA 1
ATOM 1473 C C . ALA A 1 195 ? 16.531 18.5 -9.367 1 89.06 195 ALA A C 1
ATOM 1475 O O . ALA A 1 195 ? 17.328 18.453 -8.422 1 89.06 195 ALA A O 1
ATOM 1476 N N . GLU A 1 196 ? 16.328 19.5 -10.109 1 88.44 196 GLU A N 1
ATOM 1477 C CA . GLU A 1 196 ? 17.016 20.75 -9.82 1 88.44 196 GLU A CA 1
ATOM 1478 C C . GLU A 1 196 ? 16.344 21.484 -8.656 1 88.44 196 GLU A C 1
ATOM 1480 O O . GLU A 1 196 ? 17.031 22.047 -7.797 1 88.44 196 GLU A O 1
ATOM 1485 N N . ASN A 1 197 ? 15.078 21.484 -8.734 1 89.75 197 ASN A N 1
ATOM 1486 C CA . ASN A 1 197 ? 14.312 22.172 -7.707 1 89.75 197 ASN A CA 1
ATOM 1487 C C . ASN A 1 197 ? 13.656 21.203 -6.738 1 89.75 197 ASN A C 1
ATOM 1489 O O . ASN A 1 197 ? 13.312 20.078 -7.117 1 89.75 197 ASN A O 1
ATOM 1493 N N . GLY A 1 198 ? 13.625 21.672 -5.559 1 92.88 198 GLY A N 1
ATOM 1494 C CA . GLY A 1 198 ? 12.938 20.875 -4.555 1 92.88 198 GLY A CA 1
ATOM 1495 C C . GLY A 1 198 ? 11.539 21.375 -4.258 1 92.88 198 GLY A C 1
ATOM 1496 O O . GLY A 1 198 ? 11.133 22.422 -4.758 1 92.88 198 GLY A O 1
ATOM 1497 N N . ALA A 1 199 ? 10.789 20.562 -3.545 1 95.25 199 ALA A N 1
ATOM 1498 C CA . ALA A 1 199 ? 9.461 20.922 -3.061 1 95.25 199 ALA A CA 1
ATOM 1499 C C . ALA A 1 199 ? 9.453 21.109 -1.547 1 95.25 199 ALA A C 1
ATOM 1501 O O . ALA A 1 199 ? 10.055 20.312 -0.816 1 95.25 199 ALA A O 1
ATOM 1502 N N . PRO A 1 200 ? 8.828 22.219 -1.11 1 96 200 PRO A N 1
ATOM 1503 C CA . PRO A 1 200 ? 8.734 22.391 0.342 1 96 200 PRO A CA 1
ATOM 1504 C C . PRO A 1 200 ? 8.031 21.203 1.02 1 96 200 PRO A C 1
ATOM 1506 O O . PRO A 1 200 ? 7.09 20.641 0.461 1 96 200 PRO A O 1
ATOM 1509 N N . VAL A 1 201 ? 8.5 20.828 2.18 1 97.44 201 VAL A N 1
ATOM 1510 C CA . VAL A 1 201 ? 7.887 19.75 2.949 1 97.44 201 VAL A CA 1
ATOM 1511 C C . VAL A 1 201 ? 7.328 20.297 4.258 1 97.44 201 VAL A C 1
ATOM 1513 O O . VAL A 1 201 ? 7.863 21.266 4.812 1 97.44 201 VAL A O 1
ATOM 1516 N N . PHE A 1 202 ? 6.293 19.812 4.672 1 98.06 202 PHE A N 1
ATOM 1517 C CA . PHE A 1 202 ? 5.691 20.062 5.977 1 98.06 202 PHE A CA 1
ATOM 1518 C C . PHE A 1 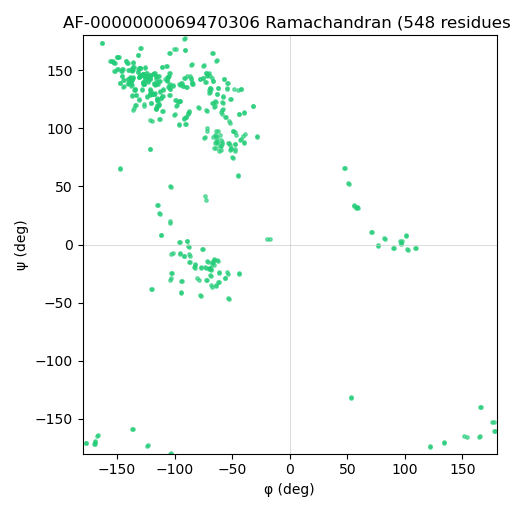202 ? 5.23 18.766 6.629 1 98.06 202 PHE A C 1
ATOM 1520 O O . PHE A 1 202 ? 4.688 17.891 5.957 1 98.06 202 PHE A O 1
ATOM 1527 N N . GLY A 1 203 ? 5.566 18.594 7.906 1 97.25 203 GLY A N 1
ATOM 1528 C CA . GLY A 1 203 ? 5.23 17.344 8.562 1 97.25 203 GLY A CA 1
ATOM 1529 C C . GLY A 1 203 ? 5.375 17.406 10.07 1 97.25 203 GLY A C 1
ATOM 1530 O O . GLY A 1 203 ? 5.34 18.484 10.664 1 97.25 203 GLY A O 1
ATOM 1531 N N . ARG A 1 204 ? 5.398 16.203 10.633 1 95.31 204 ARG A N 1
ATOM 1532 C CA . ARG A 1 204 ? 5.48 16.109 12.086 1 95.31 204 ARG A CA 1
ATOM 1533 C C . ARG A 1 204 ? 6.395 14.961 12.508 1 95.31 204 ARG A C 1
ATOM 1535 O O . ARG A 1 204 ? 6.641 14.039 11.727 1 95.31 204 ARG A O 1
ATOM 1542 N N . PHE A 1 205 ? 6.898 15.109 13.703 1 95.19 205 PHE A N 1
ATOM 1543 C CA . PHE A 1 205 ? 7.742 14.078 14.289 1 95.19 205 PHE A CA 1
ATOM 1544 C C . PHE A 1 205 ? 7.535 13.992 15.789 1 95.19 205 PHE A C 1
ATOM 1546 O O . PHE A 1 205 ? 7.02 14.93 16.406 1 95.19 205 PHE A O 1
ATOM 1553 N N . ASP A 1 206 ? 7.742 12.836 16.281 1 92.19 206 ASP A N 1
ATOM 1554 C CA . ASP A 1 206 ? 7.738 12.562 17.703 1 92.19 206 ASP A CA 1
ATOM 1555 C C . ASP A 1 206 ? 8.57 11.32 18.031 1 92.19 206 ASP A C 1
ATOM 1557 O O . ASP A 1 206 ? 8.805 10.477 17.156 1 92.19 206 ASP A O 1
ATOM 1561 N N . GLY A 1 207 ? 8.969 11.297 19.281 1 84.25 207 GLY A N 1
ATOM 1562 C CA . GLY A 1 207 ? 9.695 10.102 19.688 1 84.25 207 GLY A CA 1
ATOM 1563 C C . GLY A 1 207 ? 10.648 10.359 20.844 1 84.25 207 GLY A C 1
ATOM 1564 O O . GLY A 1 207 ? 10.445 11.281 21.641 1 84.25 207 GLY A O 1
ATOM 1565 N N . ASN A 1 208 ? 11.523 9.406 21.031 1 86.44 208 ASN A N 1
ATOM 1566 C CA . ASN A 1 208 ? 12.445 9.398 22.172 1 86.44 208 ASN A CA 1
ATOM 1567 C C . ASN A 1 208 ? 13.852 8.984 21.734 1 86.44 208 ASN A C 1
ATOM 1569 O O . ASN A 1 208 ? 14.227 9.172 20.578 1 86.44 208 ASN A O 1
ATOM 1573 N N . GLN A 1 209 ? 14.594 8.539 22.719 1 83.25 209 GLN A N 1
ATOM 1574 C CA . GLN A 1 209 ? 15.992 8.211 22.453 1 83.25 209 GLN A CA 1
ATOM 1575 C C . GLN A 1 209 ? 16.109 6.926 21.641 1 83.25 209 GLN A C 1
ATOM 1577 O O . GLN A 1 209 ? 17.156 6.664 21.016 1 83.25 209 GLN A O 1
ATOM 1582 N N . THR A 1 210 ? 15.07 6.16 21.672 1 90.38 210 THR A N 1
ATOM 1583 C CA . THR A 1 210 ? 15.156 4.859 21.031 1 90.38 210 THR A CA 1
ATOM 1584 C C . THR A 1 210 ? 14.625 4.934 19.594 1 90.38 210 THR A C 1
ATOM 1586 O O . THR A 1 210 ? 15.039 4.164 18.734 1 90.38 210 THR A O 1
ATOM 1589 N N . TYR A 1 211 ? 13.664 5.824 19.453 1 93.44 211 TYR A N 1
ATOM 1590 C CA . TYR A 1 211 ? 13.133 5.992 18.109 1 93.44 211 TYR A CA 1
ATOM 1591 C C . TYR A 1 211 ? 12.555 7.391 17.922 1 93.44 211 TYR A C 1
ATOM 1593 O O . TYR A 1 211 ? 12.211 8.062 18.891 1 93.44 211 TYR A O 1
ATOM 1601 N N . ILE A 1 212 ? 12.484 7.785 16.641 1 95.31 212 ILE A N 1
ATOM 1602 C CA . ILE A 1 212 ? 11.727 8.961 16.219 1 95.31 212 ILE A CA 1
ATOM 1603 C C . ILE A 1 212 ? 10.75 8.578 15.117 1 95.31 212 ILE A C 1
ATOM 1605 O O . ILE A 1 212 ? 11.141 7.996 14.102 1 95.31 212 ILE A O 1
ATOM 1609 N N . ALA A 1 213 ? 9.484 8.789 15.352 1 96.06 213 ALA A N 1
ATOM 1610 C CA . ALA A 1 213 ? 8.492 8.711 14.289 1 96.06 213 ALA A CA 1
ATOM 1611 C C . ALA A 1 213 ? 8.391 10.039 13.547 1 96.06 213 ALA A C 1
ATOM 1613 O O . ALA A 1 213 ? 8.438 11.109 14.156 1 96.06 213 ALA A O 1
ATOM 1614 N N . LEU A 1 214 ? 8.297 9.961 12.227 1 97.06 214 LEU A N 1
ATOM 1615 C CA . LEU A 1 214 ? 8.141 11.203 11.477 1 97.06 214 LEU A CA 1
ATOM 1616 C C . LEU A 1 214 ? 7.324 10.977 10.211 1 97.06 214 LEU A C 1
ATOM 1618 O O . LEU A 1 214 ? 7.32 9.875 9.664 1 97.06 214 LEU A O 1
ATOM 1622 N N . GLY A 1 215 ? 6.641 11.922 9.75 1 97.94 215 GLY A N 1
ATOM 1623 C CA . GLY A 1 215 ? 5.918 12 8.492 1 97.94 215 GLY A CA 1
ATOM 1624 C C . GLY A 1 215 ? 5.922 13.391 7.887 1 97.94 215 GLY A C 1
ATOM 1625 O O . GLY A 1 215 ? 5.934 14.391 8.609 1 97.94 215 GLY A O 1
ATOM 1626 N N . PHE A 1 216 ? 5.965 13.422 6.582 1 98.31 216 PHE A N 1
ATOM 1627 C CA . PHE A 1 216 ? 5.926 14.711 5.898 1 98.31 216 PHE A CA 1
ATOM 1628 C C . PHE A 1 216 ? 5.266 14.578 4.531 1 98.31 216 PHE A C 1
ATOM 1630 O O . PHE A 1 216 ? 5.055 13.469 4.039 1 98.31 216 PHE A O 1
ATOM 1637 N N . ALA A 1 217 ? 4.852 15.711 4.043 1 98.62 217 ALA A N 1
ATOM 1638 C CA . ALA A 1 217 ? 4.211 15.797 2.734 1 98.62 217 ALA A CA 1
ATOM 1639 C C . ALA A 1 217 ? 4.941 16.781 1.829 1 98.62 217 ALA A C 1
ATOM 1641 O O . ALA A 1 217 ? 5.562 17.734 2.311 1 98.62 217 ALA A O 1
ATOM 1642 N N . ALA A 1 218 ? 4.926 16.516 0.612 1 97.81 218 ALA A N 1
ATOM 1643 C CA . ALA A 1 218 ? 5.402 17.422 -0.437 1 97.81 218 ALA A CA 1
ATOM 1644 C C . ALA A 1 218 ? 4.465 17.406 -1.641 1 97.81 218 ALA A C 1
ATOM 1646 O O . ALA A 1 218 ? 3.863 16.375 -1.953 1 97.81 218 ALA A O 1
ATOM 1647 N N . ALA A 1 219 ? 4.328 18.562 -2.223 1 95.25 219 ALA A N 1
ATOM 1648 C CA . ALA A 1 219 ? 3.385 18.656 -3.334 1 95.25 219 ALA A CA 1
ATOM 1649 C C . ALA A 1 219 ? 4.027 19.328 -4.543 1 95.25 219 ALA A C 1
ATOM 1651 O O . ALA A 1 219 ? 4.91 20.172 -4.398 1 95.25 219 ALA A O 1
ATOM 1652 N N . ASN A 1 220 ? 3.643 18.875 -5.668 1 86.5 220 ASN A N 1
ATOM 1653 C CA . ASN A 1 220 ? 3.789 19.641 -6.898 1 86.5 220 ASN A CA 1
ATOM 1654 C C . ASN A 1 220 ? 2.451 19.828 -7.609 1 86.5 220 ASN A C 1
ATOM 1656 O O . ASN A 1 220 ? 1.393 19.609 -7.012 1 86.5 220 ASN A O 1
ATOM 1660 N N . ASN A 1 221 ? 2.416 20.375 -8.781 1 84.12 221 ASN A N 1
ATOM 1661 C CA . ASN A 1 221 ? 1.167 20.734 -9.445 1 84.12 221 ASN A CA 1
ATOM 1662 C C . ASN A 1 221 ? 0.45 19.516 -10 1 84.12 221 ASN A C 1
ATOM 1664 O O . ASN A 1 221 ? -0.698 19.609 -10.438 1 84.12 221 ASN A O 1
ATOM 1668 N N . GLN A 1 222 ? 1.018 18.391 -9.898 1 87.5 222 GLN A N 1
ATOM 1669 C CA . GLN A 1 222 ? 0.415 17.219 -10.523 1 87.5 222 GLN A CA 1
ATOM 1670 C C . GLN A 1 222 ? 0.097 16.141 -9.484 1 87.5 222 GLN A C 1
ATOM 1672 O O . GLN A 1 222 ? -0.879 15.398 -9.625 1 87.5 222 GLN A O 1
ATOM 1677 N N . TYR A 1 223 ? 0.975 16.016 -8.555 1 96.25 223 TYR A N 1
ATOM 1678 C CA . TYR A 1 223 ? 0.769 14.977 -7.555 1 96.25 223 TYR A CA 1
ATOM 1679 C C . TYR A 1 223 ? 1.21 15.453 -6.176 1 96.25 223 TYR A C 1
ATOM 1681 O O . TYR A 1 223 ? 1.889 16.484 -6.055 1 96.25 223 TYR A O 1
ATOM 1689 N N . ILE A 1 224 ? 0.723 14.875 -5.195 1 98.31 224 ILE A N 1
ATOM 1690 C CA . ILE A 1 224 ? 1.122 15.109 -3.812 1 98.31 224 ILE A CA 1
ATOM 1691 C C . ILE A 1 224 ? 1.606 13.797 -3.191 1 98.31 224 ILE A C 1
ATOM 1693 O O . ILE A 1 224 ? 1.121 12.719 -3.541 1 98.31 224 ILE A O 1
ATOM 1697 N N . ARG A 1 225 ? 2.609 13.891 -2.385 1 98.31 225 ARG A N 1
ATOM 1698 C CA . ARG A 1 225 ? 3.189 12.703 -1.769 1 98.31 225 ARG A CA 1
ATOM 1699 C C . ARG A 1 225 ? 3.266 12.852 -0.253 1 98.31 225 ARG A C 1
ATOM 1701 O O . ARG A 1 225 ? 3.553 13.938 0.254 1 98.31 225 ARG A O 1
ATOM 1708 N N . GLY A 1 226 ? 2.967 11.797 0.458 1 98.75 226 GLY A N 1
ATOM 1709 C CA . GLY A 1 226 ? 3.139 11.703 1.899 1 98.75 226 GLY A CA 1
ATOM 1710 C C . GLY A 1 226 ? 4.055 10.57 2.318 1 98.75 226 GLY A C 1
ATOM 1711 O O . GLY A 1 226 ? 3.943 9.453 1.81 1 98.75 226 GLY A O 1
ATOM 1712 N N . TRP A 1 227 ? 5 10.883 3.164 1 98.56 227 TRP A N 1
ATOM 1713 C CA . TRP A 1 227 ? 5.914 9.906 3.744 1 98.56 227 TRP A CA 1
ATOM 1714 C C . TRP A 1 227 ? 5.586 9.648 5.211 1 98.56 227 TRP A C 1
ATOM 1716 O O . TRP A 1 227 ? 5.188 10.57 5.934 1 98.56 227 TRP A O 1
ATOM 1726 N N . THR A 1 228 ? 5.707 8.422 5.637 1 98.06 228 THR A N 1
ATOM 1727 C CA . THR A 1 228 ? 5.672 8.07 7.051 1 98.06 228 THR A CA 1
ATOM 1728 C C . THR A 1 228 ? 6.75 7.039 7.379 1 98.06 228 THR A C 1
ATOM 1730 O O . THR A 1 228 ? 7.051 6.168 6.559 1 98.06 228 THR A O 1
ATOM 1733 N N . GLY A 1 229 ? 7.328 7.238 8.57 1 96.62 229 GLY A N 1
ATOM 1734 C CA . GLY A 1 229 ? 8.383 6.293 8.891 1 96.62 229 GLY A CA 1
ATOM 1735 C C . GLY A 1 229 ? 8.969 6.504 10.273 1 96.62 229 GLY A C 1
ATOM 1736 O O . GLY A 1 229 ? 8.375 7.195 11.109 1 96.62 229 GLY A O 1
ATOM 1737 N N . HIS A 1 230 ? 10.07 5.793 10.531 1 96.75 230 HIS A N 1
ATOM 1738 C CA . HIS A 1 230 ? 10.773 5.82 11.812 1 96.75 230 HIS A CA 1
ATOM 1739 C C . HIS A 1 230 ? 12.281 5.902 11.609 1 96.75 230 HIS A C 1
ATOM 1741 O O . HIS A 1 230 ? 12.812 5.375 10.625 1 96.75 230 HIS A O 1
ATOM 1747 N N . ILE A 1 231 ? 12.891 6.594 12.453 1 94.94 231 ILE A N 1
ATOM 1748 C CA . ILE A 1 231 ? 14.328 6.5 12.688 1 94.94 231 ILE A CA 1
ATOM 1749 C C . ILE A 1 231 ? 14.594 5.625 13.906 1 94.94 231 ILE A C 1
ATOM 1751 O O . ILE A 1 231 ? 14.148 5.934 15.008 1 94.94 231 ILE A O 1
ATOM 1755 N N . TYR A 1 232 ? 15.289 4.582 13.633 1 89.56 232 TYR A N 1
ATOM 1756 C CA . TYR A 1 232 ? 15.641 3.703 14.742 1 89.56 232 TYR A CA 1
ATOM 1757 C C . TYR A 1 232 ? 17 4.059 15.312 1 89.56 232 TYR A C 1
ATOM 1759 O O . TYR A 1 232 ? 17.938 4.355 14.562 1 89.56 232 TYR A O 1
ATOM 1767 N N . ASN A 1 233 ? 17.094 4.035 16.609 1 88.25 233 ASN A N 1
ATOM 1768 C CA . ASN A 1 233 ? 18.328 4.375 17.312 1 88.25 233 ASN A CA 1
ATOM 1769 C C . ASN A 1 233 ? 18.922 5.672 16.781 1 88.25 233 ASN A C 1
ATOM 1771 O O . ASN A 1 233 ? 20.078 5.688 16.312 1 88.25 233 ASN A O 1
ATOM 1775 N N . PRO A 1 234 ? 18.219 6.746 17 1 88.88 234 PRO A N 1
ATOM 1776 C CA . PRO A 1 234 ? 18.609 8.023 16.391 1 88.88 234 PRO A CA 1
ATOM 1777 C C . PRO A 1 234 ? 19.984 8.508 16.875 1 88.88 234 PRO A C 1
ATOM 1779 O O . PRO A 1 234 ? 20.609 9.336 16.203 1 88.88 234 PRO A O 1
ATOM 1782 N N . GLN A 1 235 ? 20.531 8 17.844 1 84.44 235 GLN A N 1
ATOM 1783 C CA . GLN A 1 235 ? 21.812 8.422 18.375 1 84.44 235 GLN A CA 1
ATOM 1784 C C . GLN A 1 235 ? 22.969 7.711 17.672 1 84.44 235 GLN A C 1
ATOM 1786 O O . GLN A 1 235 ? 24.125 8.102 17.812 1 84.44 235 GLN A O 1
ATOM 1791 N N . ASP A 1 236 ? 22.656 6.668 16.969 1 84.12 236 ASP A N 1
ATOM 1792 C CA . ASP A 1 236 ? 23.688 5.914 16.266 1 84.12 236 ASP A CA 1
ATOM 1793 C C . ASP A 1 236 ? 24.219 6.695 15.062 1 84.12 236 ASP A C 1
ATOM 1795 O O . ASP A 1 236 ? 23.484 7.477 14.445 1 84.12 236 ASP A O 1
ATOM 1799 N N . ALA A 1 237 ? 25.469 6.555 14.766 1 79.88 237 ALA A N 1
ATOM 1800 C CA . ALA A 1 237 ? 26.109 7.238 13.648 1 79.88 237 ALA A CA 1
ATOM 1801 C C . ALA A 1 237 ? 25.5 6.82 12.312 1 79.88 237 ALA A C 1
ATOM 1803 O O . ALA A 1 237 ? 25.406 7.621 11.383 1 79.88 237 ALA A O 1
ATOM 1804 N N . ASN A 1 238 ? 25.078 5.617 12.281 1 83.94 238 ASN A N 1
ATOM 1805 C CA . ASN A 1 238 ? 24.516 5.109 11.031 1 83.94 238 ASN A CA 1
ATOM 1806 C C . ASN A 1 238 ? 23 5.047 11.078 1 83.94 238 ASN A C 1
ATOM 1808 O O . ASN A 1 238 ? 22.406 4.055 10.648 1 83.94 238 ASN A O 1
ATOM 1812 N N . GLN A 1 239 ? 22.484 6.176 11.508 1 87.44 239 GLN A N 1
ATOM 1813 C CA . GLN A 1 239 ? 21.031 6.207 11.617 1 87.44 239 GLN A CA 1
ATOM 1814 C C . GLN A 1 239 ? 20.375 6.113 10.25 1 87.44 239 GLN A C 1
ATOM 1816 O O . GLN A 1 239 ? 20.875 6.68 9.273 1 87.44 239 GLN A O 1
ATOM 1821 N N . GLN A 1 240 ? 19.281 5.352 10.211 1 91.38 240 GLN A N 1
ATOM 1822 C CA . GLN A 1 240 ? 18.5 5.203 8.984 1 91.38 240 GLN A CA 1
ATOM 1823 C C . GLN A 1 240 ? 17.047 5.586 9.219 1 91.38 240 GLN A C 1
ATOM 1825 O O . GLN A 1 240 ? 16.469 5.227 10.242 1 91.38 240 GLN A O 1
ATOM 1830 N N . MET A 1 241 ? 16.594 6.441 8.398 1 95.12 241 MET A N 1
ATOM 1831 C CA . MET A 1 241 ? 15.164 6.75 8.336 1 95.12 241 MET A CA 1
ATOM 1832 C C . MET A 1 241 ? 14.461 5.844 7.332 1 95.12 241 MET A C 1
ATOM 1834 O O . MET A 1 241 ? 14.68 5.961 6.125 1 95.12 241 MET A O 1
ATOM 1838 N N . GLU A 1 242 ? 13.672 4.957 7.852 1 96.06 242 GLU A N 1
ATOM 1839 C CA . GLU A 1 242 ? 12.898 4.047 7.008 1 96.06 242 GLU A CA 1
ATOM 1840 C C . GLU A 1 242 ? 11.492 4.586 6.77 1 96.06 242 GLU A C 1
ATOM 1842 O O . GLU A 1 242 ? 10.734 4.805 7.719 1 96.06 242 GLU A O 1
ATOM 1847 N N . THR A 1 243 ? 11.156 4.734 5.477 1 97.81 243 THR A N 1
ATOM 1848 C CA . THR A 1 243 ? 9.867 5.363 5.211 1 97.81 243 THR A CA 1
ATOM 1849 C C . THR A 1 243 ? 9.078 4.559 4.188 1 97.81 243 THR A C 1
ATOM 1851 O O . THR A 1 243 ? 9.656 3.859 3.354 1 97.81 243 THR A O 1
ATOM 1854 N N . SER A 1 244 ? 7.793 4.602 4.32 1 98.38 244 SER A N 1
ATOM 1855 C CA . SER A 1 244 ? 6.832 4.312 3.262 1 98.38 244 SER A CA 1
ATOM 1856 C C . SER A 1 244 ? 6.172 5.586 2.746 1 98.38 244 SER A C 1
ATOM 1858 O O . SER A 1 244 ? 5.973 6.539 3.504 1 98.38 244 SER A O 1
ATOM 1860 N N . TRP A 1 245 ? 5.922 5.586 1.439 1 98.44 245 TRP A N 1
ATOM 1861 C CA . TRP A 1 245 ? 5.273 6.781 0.909 1 98.44 245 TRP A CA 1
ATOM 1862 C C . TRP A 1 245 ? 4.172 6.41 -0.077 1 98.44 245 TRP A C 1
ATOM 1864 O O . TRP A 1 245 ? 4.18 5.312 -0.641 1 98.44 245 TRP A O 1
ATOM 1874 N N . LEU A 1 246 ? 3.18 7.27 -0.165 1 98.81 246 LEU A N 1
ATOM 1875 C CA . LEU A 1 246 ? 2.119 7.27 -1.168 1 98.81 246 LEU A CA 1
ATOM 1876 C C . LEU A 1 246 ? 2.154 8.547 -1.996 1 98.81 246 LEU A C 1
ATOM 1878 O O . LEU A 1 246 ? 2.424 9.625 -1.466 1 98.81 246 LEU A O 1
ATOM 1882 N N . SER A 1 247 ? 1.955 8.391 -3.264 1 98.5 247 SER A N 1
ATOM 1883 C CA . SER A 1 247 ? 1.758 9.531 -4.152 1 98.5 247 SER A CA 1
ATOM 1884 C C . SER A 1 247 ? 0.394 9.477 -4.832 1 98.5 247 SER A C 1
ATOM 1886 O O . SER A 1 247 ? -0.013 8.422 -5.332 1 98.5 247 SER A O 1
ATOM 1888 N N . HIS A 1 248 ? -0.31 10.531 -4.758 1 98.75 248 HIS A N 1
ATOM 1889 C CA . HIS A 1 248 ? -1.616 10.641 -5.398 1 98.75 248 HIS A CA 1
ATOM 1890 C C . HIS A 1 248 ? -1.594 11.672 -6.523 1 98.75 248 HIS A C 1
ATOM 1892 O O . HIS A 1 248 ? -1.303 12.852 -6.285 1 98.75 248 HIS A O 1
ATOM 1898 N N . THR A 1 249 ? -1.89 11.234 -7.723 1 98.25 249 THR A N 1
ATOM 1899 C CA . THR A 1 249 ? -2.045 12.141 -8.859 1 98.25 249 THR A CA 1
ATOM 1900 C C . THR A 1 249 ? -3.512 12.492 -9.07 1 98.25 249 THR A C 1
ATOM 1902 O O . THR A 1 249 ? -4.383 11.625 -9.031 1 98.25 249 THR A O 1
ATOM 1905 N N . PHE A 1 250 ? -3.742 13.758 -9.352 1 97.06 250 PHE A N 1
ATOM 1906 C CA . PHE A 1 250 ? -5.113 14.234 -9.516 1 97.06 250 PHE A CA 1
ATOM 1907 C C . PHE A 1 250 ? -5.77 13.586 -10.727 1 97.06 250 PHE A C 1
ATOM 1909 O O . PHE A 1 250 ? -5.25 13.656 -11.836 1 97.06 250 PHE A O 1
ATOM 1916 N N . SER A 1 251 ? -6.883 12.93 -10.516 1 94 251 SER A N 1
ATOM 1917 C CA . SER A 1 251 ? -7.562 12.219 -11.594 1 94 251 SER A CA 1
ATOM 1918 C C . SER A 1 251 ? -8.781 12.992 -12.078 1 94 251 SER A C 1
ATOM 1920 O O . SER A 1 251 ? -9.164 12.891 -13.25 1 94 251 SER A O 1
ATOM 1922 N N . ASN A 1 252 ? -9.414 13.734 -11.242 1 93.94 252 ASN A N 1
ATOM 1923 C CA . ASN A 1 252 ? -10.656 14.453 -11.492 1 93.94 252 ASN A CA 1
ATOM 1924 C C . ASN A 1 252 ? -11.781 13.5 -11.883 1 93.94 252 ASN A C 1
ATOM 1926 O O . ASN A 1 252 ? -12.602 13.828 -12.75 1 93.94 252 ASN A O 1
ATOM 1930 N N . LEU A 1 253 ? -11.758 12.234 -11.336 1 95.06 253 LEU A N 1
ATOM 1931 C CA . LEU A 1 253 ? -12.758 11.219 -11.664 1 95.06 253 LEU A CA 1
ATOM 1932 C C . LEU A 1 253 ? -13.562 10.844 -10.43 1 95.06 253 LEU A C 1
ATOM 1934 O O . LEU A 1 253 ? -13.031 10.234 -9.492 1 95.06 253 LEU A O 1
ATOM 1938 N N . CYS A 1 254 ? -14.852 11.109 -10.5 1 96 254 CYS A N 1
ATOM 1939 C CA . CYS A 1 254 ? -15.711 10.719 -9.383 1 96 254 CYS A CA 1
ATOM 1940 C C . CYS A 1 254 ? -15.914 9.203 -9.352 1 96 254 CYS A C 1
ATOM 1942 O O . CYS A 1 254 ? -16.094 8.617 -8.289 1 96 254 CYS A O 1
ATOM 1944 N N . ASN A 1 255 ? -15.891 8.562 -10.484 1 93.38 255 ASN A N 1
ATOM 1945 C CA . ASN A 1 255 ? -16.125 7.125 -10.547 1 93.38 255 ASN A CA 1
ATOM 1946 C C . ASN A 1 255 ? -14.852 6.34 -10.219 1 93.38 255 ASN A C 1
ATOM 1948 O O . ASN A 1 255 ? -14.914 5.133 -9.977 1 93.38 255 ASN A O 1
ATOM 1952 N N . ASP A 1 256 ? -1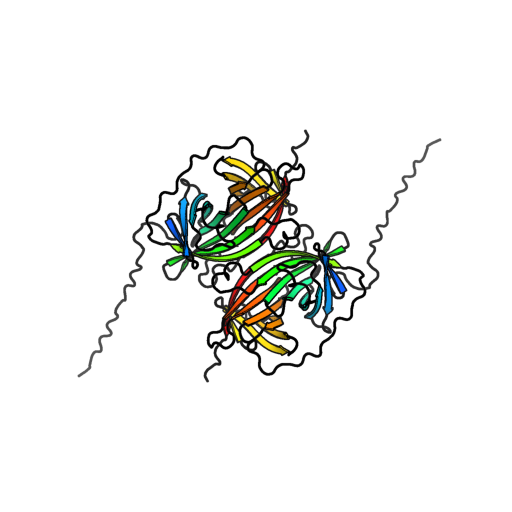3.75 6.977 -10.281 1 95.56 256 ASP A N 1
ATOM 1953 C CA . ASP A 1 256 ? -12.469 6.363 -9.953 1 95.56 256 ASP A CA 1
ATOM 1954 C C . ASP A 1 256 ? -11.508 7.383 -9.344 1 95.56 256 ASP A C 1
ATOM 1956 O O . ASP A 1 256 ? -10.453 7.672 -9.906 1 95.56 256 ASP A O 1
ATOM 1960 N N . PRO A 1 257 ? -11.828 7.902 -8.164 1 97 257 PRO A N 1
ATOM 1961 C CA . PRO A 1 257 ? -11.094 9.031 -7.598 1 97 257 PRO A CA 1
ATOM 1962 C C . PRO A 1 257 ? -9.695 8.648 -7.113 1 97 257 PRO A C 1
ATOM 1964 O O . PRO A 1 257 ? -8.875 9.516 -6.824 1 97 257 PRO A O 1
ATOM 1967 N N . ARG A 1 258 ? -9.367 7.363 -6.961 1 97.94 258 ARG A N 1
ATOM 1968 C CA . ARG A 1 258 ? -8.07 6.875 -6.5 1 97.94 258 ARG A CA 1
ATOM 1969 C C . ARG A 1 258 ? -7.359 6.09 -7.598 1 97.94 258 ARG A C 1
ATOM 1971 O O . ARG A 1 258 ? -6.641 5.129 -7.312 1 97.94 258 ARG A O 1
ATOM 1978 N N . LYS A 1 259 ? -7.582 6.539 -8.852 1 95.62 259 LYS A N 1
ATOM 1979 C CA . LYS A 1 259 ? -7.082 5.812 -10.016 1 95.62 259 LYS A CA 1
ATOM 1980 C C . LYS A 1 259 ? -5.559 5.785 -10.031 1 95.62 259 LYS A C 1
ATOM 1982 O O . LYS A 1 259 ? -4.953 4.797 -10.453 1 95.62 259 LYS A O 1
ATOM 1987 N N . HIS A 1 260 ? -4.941 6.844 -9.578 1 96.69 260 HIS A N 1
ATOM 1988 C CA . HIS A 1 260 ? -3.494 6.988 -9.688 1 96.69 260 HIS A CA 1
ATOM 1989 C C . HIS A 1 260 ? -2.854 7.16 -8.312 1 96.69 260 HIS A C 1
ATOM 1991 O O . HIS A 1 260 ? -2.559 8.281 -7.895 1 96.69 260 HIS A O 1
ATOM 1997 N N . VAL A 1 261 ? -2.643 6.09 -7.652 1 98.62 261 VAL A N 1
ATOM 1998 C CA . VAL A 1 261 ? -1.94 6.086 -6.375 1 98.62 261 VAL A CA 1
ATOM 1999 C C . VAL A 1 261 ? -0.694 5.211 -6.473 1 98.62 261 VAL A C 1
ATOM 2001 O O . VAL A 1 261 ? -0.779 4.039 -6.855 1 98.62 261 VAL A O 1
ATOM 2004 N N . GLU A 1 262 ? 0.408 5.785 -6.223 1 98.62 262 GLU A N 1
ATOM 2005 C CA . GLU A 1 262 ? 1.665 5.043 -6.219 1 98.62 262 GLU A CA 1
ATOM 2006 C C . GLU A 1 262 ? 2.146 4.785 -4.793 1 98.62 262 GLU A C 1
ATOM 2008 O O . GLU A 1 262 ? 1.852 5.559 -3.881 1 98.62 262 GLU A O 1
ATOM 2013 N N . TYR A 1 263 ? 2.793 3.678 -4.625 1 98.75 263 TYR A N 1
ATOM 2014 C CA . TYR A 1 263 ? 3.41 3.285 -3.361 1 98.75 263 TYR A CA 1
ATOM 2015 C C . TYR A 1 263 ? 4.906 3.053 -3.537 1 98.75 263 TYR A C 1
ATOM 2017 O O . TYR A 1 263 ? 5.344 2.539 -4.57 1 98.75 263 TYR A O 1
ATOM 2025 N N . GLY A 1 264 ? 5.633 3.398 -2.482 1 98.19 264 GLY A N 1
ATOM 2026 C CA . GLY A 1 264 ? 7.039 3.039 -2.436 1 98.19 264 GLY A CA 1
ATOM 2027 C C . GLY A 1 264 ? 7.629 3.117 -1.039 1 98.19 264 GLY A C 1
ATOM 2028 O O . GLY A 1 264 ? 6.926 3.439 -0.08 1 98.19 264 GLY A O 1
ATOM 2029 N N . MET A 1 265 ? 8.852 2.67 -0.923 1 97.75 265 MET A N 1
ATOM 2030 C CA . MET A 1 265 ? 9.641 2.773 0.301 1 97.75 265 MET A CA 1
ATOM 2031 C C . MET A 1 265 ? 10.992 3.428 0.026 1 97.75 265 MET A C 1
ATOM 2033 O O . MET A 1 265 ? 11.617 3.162 -1.003 1 97.75 265 MET A O 1
ATOM 2037 N N . ASP A 1 266 ? 11.367 4.285 0.923 1 96.19 266 ASP A N 1
ATOM 2038 C CA . ASP A 1 266 ? 12.68 4.918 0.856 1 96.19 266 ASP A CA 1
ATOM 2039 C C . ASP A 1 266 ? 13.453 4.723 2.16 1 96.19 266 ASP A C 1
ATOM 2041 O O . ASP A 1 266 ? 12.875 4.797 3.246 1 96.19 266 ASP A O 1
ATOM 2045 N N . TYR A 1 267 ? 14.664 4.547 1.98 1 95.56 267 TYR A N 1
ATOM 2046 C CA . TYR A 1 267 ? 15.602 4.5 3.094 1 95.56 267 TYR A CA 1
ATOM 2047 C C . TYR A 1 267 ? 16.594 5.648 3.014 1 95.56 267 TYR A C 1
ATOM 2049 O O . TYR A 1 267 ? 17.406 5.719 2.08 1 95.56 267 TYR A O 1
ATOM 2057 N N . TYR A 1 268 ? 16.531 6.473 4.023 1 96 268 TYR A N 1
ATOM 2058 C CA . TYR A 1 268 ? 17.375 7.66 4.035 1 96 268 TYR A CA 1
ATOM 2059 C C . TYR A 1 268 ? 18.516 7.512 5.039 1 96 268 TYR A C 1
ATOM 2061 O O . TYR A 1 268 ? 18.312 6.969 6.129 1 96 268 TYR A O 1
ATOM 2069 N N . SER A 1 269 ? 19.641 8 4.633 1 94.5 269 SER A N 1
ATOM 2070 C CA . SER A 1 269 ? 20.781 8.18 5.543 1 94.5 269 SER A CA 1
ATOM 2071 C C . SER A 1 269 ? 21.156 9.648 5.672 1 94.5 269 SER A C 1
ATOM 2073 O O . SER A 1 269 ? 20.984 10.422 4.727 1 94.5 269 SER A O 1
ATOM 2075 N N . LYS A 1 270 ? 21.609 9.945 6.828 1 89.19 270 LYS A N 1
ATOM 2076 C CA . LYS A 1 270 ? 22.016 11.328 7.043 1 89.19 270 LYS A CA 1
ATOM 2077 C C . LYS A 1 270 ? 23.312 11.641 6.316 1 89.19 270 LYS A C 1
ATOM 2079 O O . LYS A 1 270 ? 24.266 10.859 6.379 1 89.19 270 LYS A O 1
ATOM 2084 N N . GLY A 1 271 ? 23.312 12.586 5.277 1 77.25 271 GLY A N 1
ATOM 2085 C CA . GLY A 1 271 ? 24.484 12.992 4.523 1 77.25 271 GLY A CA 1
ATOM 2086 C C . GLY A 1 271 ? 25.594 13.578 5.395 1 77.25 271 GLY A C 1
ATOM 2087 O O . GLY A 1 271 ? 25.312 14.148 6.449 1 77.25 271 GLY A O 1
ATOM 2088 N N . GLY A 1 272 ? 26.75 12.945 5.57 1 56.5 272 GLY A N 1
ATOM 2089 C CA . GLY A 1 272 ? 27.906 13.516 6.262 1 56.5 272 GLY A CA 1
ATOM 2090 C C . GLY A 1 272 ? 28.156 14.961 5.891 1 56.5 272 GLY A C 1
ATOM 2091 O O . GLY A 1 272 ? 27.75 15.422 4.828 1 56.5 272 GLY A O 1
ATOM 2092 N N . ALA A 1 273 ? 28.406 15.844 6.914 1 41.91 273 ALA A N 1
ATOM 2093 C CA . ALA A 1 273 ? 29.047 17.141 6.746 1 41.91 273 ALA A CA 1
ATOM 2094 C C . ALA A 1 273 ? 30.203 17.062 5.742 1 41.91 273 ALA A C 1
ATOM 2096 O O . ALA A 1 273 ? 30.859 16.016 5.629 1 41.91 273 ALA A O 1
ATOM 2097 N N . ASN A 1 274 ? 30.094 17.703 4.641 1 31.8 274 ASN A N 1
ATOM 2098 C CA . ASN A 1 274 ? 31.344 17.906 3.912 1 31.8 274 ASN A CA 1
ATOM 2099 C C . ASN A 1 274 ? 32.531 17.953 4.855 1 31.8 274 ASN A C 1
ATOM 2101 O O . ASN A 1 274 ? 32.594 18.828 5.73 1 31.8 274 ASN A O 1
ATOM 2105 N N . VAL A 1 275 ? 33.344 16.969 5.234 1 26.73 275 VAL A N 1
ATOM 2106 C CA . VAL A 1 275 ? 34.688 17.25 5.633 1 26.73 275 VAL A CA 1
ATOM 2107 C C . VAL A 1 275 ? 35.312 18.312 4.711 1 26.73 275 VAL A C 1
ATOM 2109 O O . VAL A 1 275 ? 35.438 18.094 3.506 1 26.73 275 VAL A O 1
ATOM 2112 N N . GLU A 1 276 ? 35.156 19.531 5.211 1 21.59 276 GLU A N 1
ATOM 2113 C CA . GLU A 1 276 ? 36.219 20.375 4.688 1 21.59 276 GLU A CA 1
ATOM 2114 C C . GLU A 1 276 ? 37.562 19.719 4.82 1 21.59 276 GLU A C 1
ATOM 2116 O O . GLU A 1 276 ? 37.875 19.141 5.859 1 21.59 276 GLU A O 1
ATOM 2121 N N . MET B 1 1 ? 72.312 3.285 -20.609 1 33.03 1 MET B N 1
ATOM 2122 C CA . MET B 1 1 ? 71.5 2.098 -20.547 1 33.03 1 MET B CA 1
ATOM 2123 C C . MET B 1 1 ? 70.062 2.473 -20.219 1 33.03 1 MET B C 1
ATOM 2125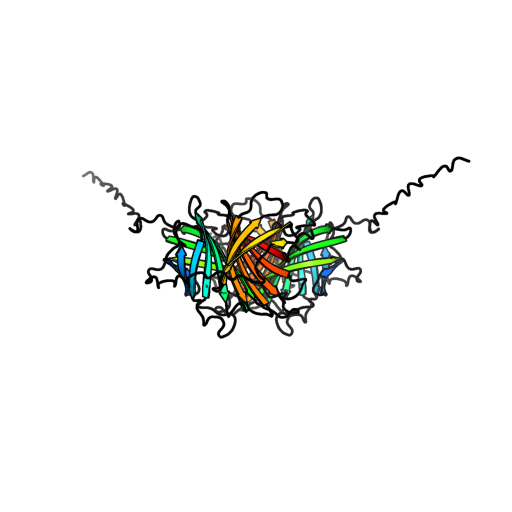 O O . MET B 1 1 ? 69.75 3 -19.141 1 33.03 1 MET B O 1
ATOM 2129 N N . GLU B 1 2 ? 69.25 2.881 -21.266 1 40.53 2 GLU B N 1
ATOM 2130 C CA . GLU B 1 2 ? 67.875 3.385 -21.328 1 40.53 2 GLU B CA 1
ATOM 2131 C C . GLU B 1 2 ? 66.875 2.326 -20.875 1 40.53 2 GLU B C 1
ATOM 2133 O O . GLU B 1 2 ? 66.875 1.21 -21.391 1 40.53 2 GLU B O 1
ATOM 2138 N N . ILE B 1 3 ? 66.5 2.354 -19.594 1 44.22 3 ILE B N 1
ATOM 2139 C CA . ILE B 1 3 ? 65.5 1.442 -19 1 44.22 3 ILE B CA 1
ATOM 2140 C C . ILE B 1 3 ? 64.188 1.593 -19.688 1 44.22 3 ILE B C 1
ATOM 2142 O O . ILE B 1 3 ? 63.594 2.674 -19.672 1 44.22 3 ILE B O 1
ATOM 2146 N N . VAL B 1 4 ? 63.938 0.845 -20.734 1 43.75 4 VAL B N 1
ATOM 2147 C CA . VAL B 1 4 ? 62.625 0.76 -21.406 1 43.75 4 VAL B CA 1
ATOM 2148 C C . VAL B 1 4 ? 61.594 0.179 -20.438 1 43.75 4 VAL B C 1
ATOM 2150 O O . VAL B 1 4 ? 61.75 -0.935 -19.938 1 43.75 4 VAL B O 1
ATOM 2153 N N . THR B 1 5 ? 60.875 1.022 -19.688 1 39.03 5 THR B N 1
ATOM 2154 C CA . THR B 1 5 ? 59.75 0.632 -18.844 1 39.03 5 THR B CA 1
ATOM 2155 C C . THR B 1 5 ? 58.625 0.072 -19.703 1 39.03 5 THR B C 1
ATOM 2157 O O . THR B 1 5 ? 58.062 0.776 -20.547 1 39.03 5 THR B O 1
ATOM 2160 N N . ALA B 1 6 ? 58.594 -1.184 -20 1 35.62 6 ALA B N 1
ATOM 2161 C CA . ALA B 1 6 ? 57.5 -1.854 -20.719 1 35.62 6 ALA B CA 1
ATOM 2162 C C . ALA B 1 6 ? 56.219 -1.807 -19.891 1 35.62 6 ALA B C 1
ATOM 2164 O O . ALA B 1 6 ? 56.188 -2.256 -18.75 1 35.62 6 ALA B O 1
ATOM 2165 N N . LEU B 1 7 ? 55.375 -0.854 -20.188 1 36.03 7 LEU B N 1
ATOM 2166 C CA . LEU B 1 7 ? 54.031 -0.776 -19.672 1 36.03 7 LEU B CA 1
ATOM 2167 C C . LEU B 1 7 ? 53.219 -2.008 -20.062 1 36.03 7 LEU B C 1
ATOM 2169 O O . LEU B 1 7 ? 52.969 -2.238 -21.25 1 36.03 7 LEU B O 1
ATOM 2173 N N . VAL B 1 8 ? 53.312 -3.09 -19.312 1 38.22 8 VAL B N 1
ATOM 2174 C CA . VAL B 1 8 ? 52.469 -4.254 -19.562 1 38.22 8 VAL B CA 1
ATOM 2175 C C . VAL B 1 8 ? 51 -3.9 -19.266 1 38.22 8 VAL B C 1
ATOM 2177 O O . VAL B 1 8 ? 50.656 -3.521 -18.156 1 38.22 8 VAL B O 1
ATOM 2180 N N . PHE B 1 9 ? 50.281 -3.467 -20.281 1 32.56 9 PHE B N 1
ATOM 2181 C CA . PHE B 1 9 ? 48.844 -3.322 -20.234 1 32.56 9 PHE B CA 1
ATOM 2182 C C . PHE B 1 9 ? 48.188 -4.668 -19.969 1 32.56 9 PHE B C 1
ATOM 2184 O O . PHE B 1 9 ? 48.25 -5.574 -20.797 1 32.56 9 PHE B O 1
ATOM 2191 N N . CYS B 1 10 ? 48.062 -5.105 -18.734 1 31.59 10 CYS B N 1
ATOM 2192 C CA . CYS B 1 10 ? 47.219 -6.266 -18.422 1 31.59 10 CYS B CA 1
ATOM 2193 C C . CYS B 1 10 ? 45.781 -6.031 -18.859 1 31.59 10 CYS B C 1
ATOM 2195 O O . CYS B 1 10 ? 45.094 -5.148 -18.328 1 31.59 10 CYS B O 1
ATOM 2197 N N . LEU B 1 11 ? 45.469 -6.324 -20.062 1 34.62 11 LEU B N 1
ATOM 2198 C CA . LEU B 1 11 ? 44.094 -6.473 -20.484 1 34.62 11 LEU B CA 1
ATOM 2199 C C . LEU B 1 11 ? 43.312 -7.398 -19.531 1 34.62 11 LEU B C 1
ATOM 2201 O O . LEU B 1 11 ? 43.594 -8.602 -19.5 1 34.62 11 LEU B O 1
ATOM 2205 N N . GLY B 1 12 ? 42.969 -6.934 -18.359 1 33.09 12 GLY B N 1
ATOM 2206 C CA . GLY B 1 12 ? 42.062 -7.68 -17.516 1 33.09 12 GLY B CA 1
ATOM 2207 C C . GLY B 1 12 ? 40.812 -8.172 -18.266 1 33.09 12 GLY B C 1
ATOM 2208 O O . GLY B 1 12 ? 40.031 -7.375 -18.75 1 33.09 12 GLY B O 1
ATOM 2209 N N . LEU B 1 13 ? 40.875 -9.305 -18.906 1 34.16 13 LEU B N 1
ATOM 2210 C CA . LEU B 1 13 ? 39.719 -10.008 -19.391 1 34.16 13 LEU B CA 1
ATOM 2211 C C . LEU B 1 13 ? 38.688 -10.18 -18.281 1 34.16 13 LEU B C 1
ATOM 2213 O O . LEU B 1 13 ? 38.906 -10.93 -17.328 1 34.16 13 LEU B O 1
ATOM 2217 N N . THR B 1 14 ? 37.906 -9.219 -18.016 1 36.03 14 THR B N 1
ATOM 2218 C CA . THR B 1 14 ? 36.719 -9.492 -17.234 1 36.03 14 THR B CA 1
ATOM 2219 C C . THR B 1 14 ? 35.938 -10.641 -17.844 1 36.03 14 THR B C 1
ATOM 2221 O O . THR B 1 14 ? 35.375 -10.516 -18.938 1 36.03 14 THR B O 1
ATOM 2224 N N . ILE B 1 15 ? 36.25 -11.844 -17.531 1 34.44 15 ILE B N 1
ATOM 2225 C CA . ILE B 1 15 ? 35.406 -13 -17.812 1 34.44 15 ILE B CA 1
ATOM 2226 C C . ILE B 1 15 ? 34.031 -12.758 -17.25 1 34.44 15 ILE B C 1
ATOM 2228 O O . ILE B 1 15 ? 33.844 -12.633 -16.047 1 34.44 15 ILE B O 1
ATOM 2232 N N . ALA B 1 16 ? 33.219 -12.156 -18.016 1 37.53 16 ALA B N 1
ATOM 2233 C CA . ALA B 1 16 ? 31.781 -12.297 -17.719 1 37.53 16 ALA B CA 1
ATOM 2234 C C . ALA B 1 16 ? 31.422 -13.758 -17.484 1 37.53 16 ALA B C 1
ATOM 2236 O O . ALA B 1 16 ? 31.547 -14.594 -18.375 1 37.53 16 ALA B O 1
ATOM 2237 N N . TYR B 1 17 ? 31.656 -14.242 -16.281 1 33.97 17 TYR B N 1
ATOM 2238 C CA . TYR B 1 17 ? 31.062 -15.539 -15.953 1 33.97 17 TYR B CA 1
ATOM 2239 C C . TYR B 1 17 ? 29.609 -15.617 -16.391 1 33.97 17 TYR B C 1
ATOM 2241 O O . TYR B 1 17 ? 28.734 -15.062 -15.727 1 33.97 17 TYR B O 1
ATOM 2249 N N . GLY B 1 18 ? 29.328 -15.461 -17.625 1 37.72 18 GLY B N 1
ATOM 2250 C CA . GLY B 1 18 ? 28.031 -15.953 -18.047 1 37.72 18 GLY B CA 1
ATOM 2251 C C . GLY B 1 18 ? 27.672 -17.312 -17.469 1 37.72 18 GLY B C 1
ATOM 2252 O O . GLY B 1 18 ? 28.5 -18.234 -17.484 1 37.72 18 GLY B O 1
ATOM 2253 N N . SER B 1 19 ? 27.016 -17.391 -16.297 1 39.97 19 SER B N 1
ATOM 2254 C CA . SER B 1 19 ? 26.609 -18.734 -15.914 1 39.97 19 SER B CA 1
ATOM 2255 C C . SER B 1 19 ? 26.297 -19.594 -17.141 1 39.97 19 SER B C 1
ATOM 2257 O O . SER B 1 19 ? 25.75 -19.094 -18.125 1 39.97 19 SER B O 1
ATOM 2259 N N . SER B 1 20 ? 26.969 -20.656 -17.375 1 42.47 20 SER B N 1
ATOM 2260 C CA . SER B 1 20 ? 26.953 -21.672 -18.406 1 42.47 20 SER B CA 1
ATOM 2261 C C . SER B 1 20 ? 25.531 -22.109 -18.734 1 42.47 20 SER B C 1
ATOM 2263 O O . SER B 1 20 ? 25.312 -23.016 -19.531 1 42.47 20 SER B O 1
ATOM 2265 N N . THR B 1 21 ? 24.547 -21.953 -17.797 1 50.41 21 THR B N 1
ATOM 2266 C CA . THR B 1 21 ? 23.312 -22.531 -18.312 1 50.41 21 THR B CA 1
ATOM 2267 C C . THR B 1 21 ? 22.734 -21.656 -19.422 1 50.41 21 THR B C 1
ATOM 2269 O O . THR B 1 21 ? 22.922 -20.438 -19.438 1 50.41 21 THR B O 1
ATOM 2272 N N . GLY B 1 22 ? 22.938 -22.031 -20.688 1 61.38 22 GLY B N 1
ATOM 2273 C CA . GLY B 1 22 ? 22.406 -21.516 -21.953 1 61.38 22 GLY B CA 1
ATOM 2274 C C . GLY B 1 22 ? 21.141 -20.703 -21.766 1 61.38 22 GLY B C 1
ATOM 2275 O O . GLY B 1 22 ? 20.531 -20.281 -22.75 1 61.38 22 GLY B O 1
ATOM 2276 N N . ARG B 1 23 ? 20.781 -20.516 -20.5 1 71.38 23 ARG B N 1
ATOM 2277 C CA . ARG B 1 23 ? 19.531 -19.766 -20.344 1 71.38 23 ARG B CA 1
ATOM 2278 C C . ARG B 1 23 ? 19.797 -18.266 -20.281 1 71.38 23 ARG B C 1
ATOM 2280 O O . ARG B 1 23 ? 20.766 -17.828 -19.656 1 71.38 23 ARG B O 1
ATOM 2287 N N . THR B 1 24 ? 19.031 -17.469 -20.984 1 85.94 24 THR B N 1
ATOM 2288 C CA . THR B 1 24 ? 19.047 -16.016 -20.844 1 85.94 24 THR B CA 1
ATOM 2289 C C . THR B 1 24 ? 18.516 -15.594 -19.484 1 85.94 24 THR B C 1
ATOM 2291 O O . THR B 1 24 ? 17.422 -15.977 -19.094 1 85.94 24 THR B O 1
ATOM 2294 N N . PRO B 1 25 ? 19.312 -14.891 -18.734 1 91.19 25 PRO B N 1
ATOM 2295 C CA . PRO B 1 25 ? 18.891 -14.477 -17.391 1 91.19 25 PRO B CA 1
ATOM 2296 C C . PRO B 1 25 ? 17.547 -13.734 -17.391 1 91.19 25 PRO B C 1
ATOM 2298 O O . PRO B 1 25 ? 17.266 -12.961 -18.312 1 91.19 25 PRO B O 1
ATOM 2301 N N . CYS B 1 26 ? 16.672 -14 -16.422 1 94.75 26 CYS B N 1
ATOM 2302 C CA . CYS B 1 26 ? 15.422 -13.32 -16.125 1 94.75 26 CYS B CA 1
ATOM 2303 C C . CYS B 1 26 ? 14.375 -13.633 -17.188 1 94.75 26 CYS B C 1
ATOM 2305 O O . CYS B 1 26 ? 13.305 -13.008 -17.219 1 94.75 26 CYS B O 1
ATOM 2307 N N . THR B 1 27 ? 14.602 -14.523 -18 1 88.88 27 THR B N 1
ATOM 2308 C CA . THR B 1 27 ? 13.594 -14.922 -18.984 1 88.88 27 THR B CA 1
ATOM 2309 C C . THR B 1 27 ? 12.789 -16.109 -18.469 1 88.88 27 THR B C 1
ATOM 2311 O O . THR B 1 27 ? 11.578 -16.188 -18.688 1 88.88 27 THR B O 1
ATOM 2314 N N . ASP B 1 28 ? 13.477 -16.984 -17.875 1 90.31 28 ASP B N 1
ATOM 2315 C CA . ASP B 1 28 ? 12.875 -18.141 -17.234 1 90.31 28 ASP B CA 1
ATOM 2316 C C . ASP B 1 28 ? 13.102 -18.109 -15.727 1 90.31 28 ASP B C 1
ATOM 2318 O O . ASP B 1 28 ? 14.242 -18.234 -15.266 1 90.31 28 ASP B O 1
ATOM 2322 N N . LEU B 1 29 ? 12.023 -18.062 -14.992 1 94.31 29 LEU B N 1
ATOM 2323 C CA . LEU B 1 29 ? 12.156 -17.906 -13.547 1 94.31 29 LEU B CA 1
ATOM 2324 C C . LEU B 1 29 ? 12.125 -19.25 -12.844 1 94.31 29 LEU B C 1
ATOM 2326 O O . LEU B 1 29 ? 12.156 -19.312 -11.609 1 94.31 29 LEU B O 1
ATOM 2330 N N . THR B 1 30 ? 12.039 -20.312 -13.609 1 93.88 30 THR B N 1
ATOM 2331 C CA . THR B 1 30 ? 12.055 -21.656 -13.023 1 93.88 30 THR B CA 1
ATOM 2332 C C . THR B 1 30 ? 13.289 -21.844 -12.141 1 93.88 30 THR B C 1
ATOM 2334 O O . THR B 1 30 ? 14.406 -21.516 -12.547 1 93.88 30 THR B O 1
ATOM 2337 N N . GLY B 1 31 ? 13.094 -22.375 -11.008 1 94.44 31 GLY B N 1
ATOM 2338 C CA . GLY B 1 31 ? 14.164 -22.562 -10.047 1 94.44 31 GLY B CA 1
ATOM 2339 C C . GLY B 1 31 ? 13.789 -22.141 -8.641 1 94.44 31 GLY B C 1
ATOM 2340 O O . GLY B 1 31 ? 12.609 -21.969 -8.336 1 94.44 31 GLY B O 1
ATOM 2341 N N . THR B 1 32 ? 14.773 -22.109 -7.773 1 95.25 32 THR B N 1
ATOM 2342 C CA . THR B 1 32 ? 14.555 -21.766 -6.375 1 95.25 32 THR B CA 1
ATOM 2343 C C . THR B 1 32 ? 15.062 -20.359 -6.082 1 95.25 32 THR B C 1
ATOM 2345 O O . THR B 1 32 ? 16.141 -19.969 -6.539 1 95.25 32 THR B O 1
ATOM 2348 N N . TRP B 1 33 ? 14.297 -19.625 -5.391 1 96.81 33 TRP B N 1
ATOM 2349 C CA . TRP B 1 33 ? 14.57 -18.25 -5.023 1 96.81 33 TRP B CA 1
ATOM 2350 C C . TRP B 1 33 ? 14.469 -18.047 -3.518 1 96.81 33 TRP B C 1
ATOM 2352 O O . TRP B 1 33 ? 13.586 -18.609 -2.871 1 96.81 33 TRP B O 1
ATOM 2362 N N . ARG B 1 34 ? 15.297 -17.188 -2.941 1 96.62 34 ARG B N 1
ATOM 2363 C CA . ARG B 1 34 ? 15.289 -16.859 -1.522 1 96.62 34 ARG B CA 1
ATOM 2364 C C . ARG B 1 34 ? 15.219 -15.344 -1.322 1 96.62 34 ARG B C 1
ATOM 2366 O O . ARG B 1 34 ? 15.867 -14.586 -2.045 1 96.62 34 ARG B O 1
ATOM 2373 N N . ASN B 1 35 ? 14.422 -14.922 -0.339 1 96.94 35 ASN B N 1
ATOM 2374 C CA . ASN B 1 35 ? 14.375 -13.484 -0.105 1 96.94 35 ASN B CA 1
ATOM 2375 C C . ASN B 1 35 ? 15.188 -13.086 1.124 1 96.94 35 ASN B C 1
ATOM 2377 O O . ASN B 1 35 ? 15.82 -13.938 1.753 1 96.94 35 ASN B O 1
ATOM 2381 N N . GLU B 1 36 ? 15.211 -11.805 1.446 1 95.75 36 GLU B N 1
ATOM 2382 C CA . GLU B 1 36 ? 16.047 -11.219 2.492 1 95.75 36 GLU B CA 1
ATOM 2383 C C . GLU B 1 36 ? 15.609 -11.695 3.875 1 95.75 36 GLU B C 1
ATOM 2385 O O . GLU B 1 36 ? 16.375 -11.594 4.836 1 95.75 36 GLU B O 1
ATOM 2390 N N . LEU B 1 37 ? 14.406 -12.242 3.969 1 95 37 LEU B N 1
ATOM 2391 C CA . LEU B 1 37 ? 13.891 -12.703 5.254 1 95 37 LEU B CA 1
ATOM 2392 C C . LEU B 1 37 ? 14.234 -14.18 5.473 1 95 37 LEU B C 1
ATOM 2394 O O . LEU B 1 37 ? 13.93 -14.734 6.527 1 95 37 LEU B O 1
ATOM 2398 N N . GLY B 1 38 ? 14.734 -14.805 4.418 1 93.12 38 GLY B N 1
ATOM 2399 C CA . GLY B 1 38 ? 15.086 -16.203 4.492 1 93.12 38 GLY B CA 1
ATOM 2400 C C . GLY B 1 38 ? 13.992 -17.125 3.975 1 93.12 38 GLY B C 1
ATOM 2401 O O . GLY B 1 38 ? 14.109 -18.359 4.07 1 93.12 38 GLY B O 1
ATOM 2402 N N . SER B 1 39 ? 12.906 -16.594 3.475 1 93.75 39 SER B N 1
ATOM 2403 C CA . SER B 1 39 ? 11.867 -17.406 2.838 1 93.75 39 SER B CA 1
ATOM 2404 C C . SER B 1 39 ? 12.32 -17.922 1.479 1 93.75 39 SER B C 1
ATOM 2406 O O . SER B 1 39 ? 13.047 -17.234 0.758 1 93.75 39 SER B O 1
ATOM 2408 N N . ASN B 1 40 ? 11.828 -19.094 1.157 1 92.81 40 ASN B N 1
ATOM 2409 C CA . ASN B 1 40 ? 12.195 -19.734 -0.103 1 92.81 40 ASN B CA 1
ATOM 2410 C C . ASN B 1 40 ? 10.969 -20.047 -0.947 1 92.81 40 ASN B C 1
ATOM 2412 O O . ASN B 1 40 ? 9.922 -20.453 -0.414 1 92.81 40 ASN B O 1
ATOM 2416 N N . MET B 1 41 ? 11.234 -19.906 -2.24 1 94.62 41 MET B N 1
ATOM 2417 C CA . MET B 1 41 ? 10.203 -20.406 -3.139 1 94.62 41 MET B CA 1
ATOM 2418 C C . MET B 1 41 ? 10.82 -21.156 -4.316 1 94.62 41 MET B C 1
ATOM 2420 O O . MET B 1 41 ? 11.906 -20.797 -4.777 1 94.62 41 MET B O 1
ATOM 2424 N N . THR B 1 42 ? 10.164 -22.172 -4.719 1 94.12 42 THR B N 1
ATOM 2425 C CA . THR B 1 42 ? 10.484 -22.875 -5.953 1 94.12 42 THR B CA 1
ATOM 2426 C C . THR B 1 42 ? 9.398 -22.656 -7 1 94.12 42 THR B C 1
ATOM 2428 O O . THR B 1 42 ? 8.219 -22.906 -6.734 1 94.12 42 THR B O 1
ATOM 2431 N N . VAL B 1 43 ? 9.828 -22.234 -8.141 1 95.12 43 VAL B N 1
ATOM 2432 C CA . VAL B 1 43 ? 8.883 -21.844 -9.18 1 95.12 43 VAL B CA 1
ATOM 2433 C C . VAL B 1 43 ? 9.117 -22.688 -10.438 1 95.12 43 VAL B C 1
ATOM 2435 O O . VAL B 1 43 ? 10.258 -23.031 -10.758 1 95.12 43 VAL B O 1
ATOM 2438 N N . GLN B 1 44 ? 8.062 -23.016 -11.125 1 94.62 44 GLN B N 1
ATOM 2439 C CA . GLN B 1 44 ? 8.117 -23.734 -12.398 1 94.62 44 GLN B CA 1
ATOM 2440 C C . GLN B 1 44 ? 7.133 -23.141 -13.406 1 94.62 44 GLN B C 1
ATOM 2442 O O . GLN B 1 44 ? 6.012 -22.781 -13.039 1 94.62 44 GLN B O 1
ATOM 2447 N N . ARG B 1 45 ? 7.543 -23.094 -14.594 1 93.38 45 ARG B N 1
ATOM 2448 C CA . ARG B 1 45 ? 6.66 -22.688 -15.68 1 93.38 45 ARG B CA 1
ATOM 2449 C C . ARG B 1 45 ? 5.688 -23.797 -16.047 1 93.38 45 ARG B C 1
ATOM 2451 O O . ARG B 1 45 ? 6.059 -24.984 -16.047 1 93.38 45 ARG B O 1
ATOM 2458 N N . VAL B 1 46 ? 4.512 -23.422 -16.375 1 93.19 46 VAL B N 1
ATOM 2459 C CA . VAL B 1 46 ? 3.51 -24.391 -16.812 1 93.19 46 VAL B CA 1
ATOM 2460 C C . VAL B 1 46 ? 3.58 -24.562 -18.328 1 93.19 46 VAL B C 1
ATOM 2462 O O . VAL B 1 46 ? 3.08 -23.719 -19.078 1 93.19 46 VAL B O 1
ATOM 2465 N N . GLY B 1 47 ? 4.16 -25.656 -18.719 1 90.56 47 GLY B N 1
ATOM 2466 C CA . GLY B 1 47 ? 4.344 -25.844 -20.156 1 90.56 47 GLY B CA 1
ATOM 2467 C C . GLY B 1 47 ? 5.051 -24.688 -20.828 1 90.56 47 GLY B C 1
ATOM 2468 O O . GLY B 1 47 ? 6.094 -24.219 -20.344 1 90.56 47 GLY B O 1
ATOM 2469 N N . ASP B 1 48 ? 4.445 -24.234 -21.969 1 90.06 48 ASP B N 1
ATOM 2470 C CA . ASP B 1 48 ? 5.039 -23.125 -22.719 1 90.06 48 ASP B CA 1
ATOM 2471 C C . ASP B 1 48 ? 4.266 -21.828 -22.484 1 90.06 48 ASP B C 1
ATOM 2473 O O . ASP B 1 48 ? 4.367 -20.891 -23.266 1 90.06 48 ASP B O 1
ATOM 2477 N N . SER B 1 49 ? 3.539 -21.859 -21.391 1 92.25 49 SER B N 1
ATOM 2478 C CA . SER B 1 49 ? 2.725 -20.688 -21.094 1 92.25 49 SER B CA 1
ATOM 2479 C C . SER B 1 49 ? 3.477 -19.703 -20.203 1 92.25 49 SER B C 1
ATOM 2481 O O . SER B 1 49 ? 4.629 -19.953 -19.828 1 92.25 49 SER B O 1
ATOM 2483 N N . TYR B 1 50 ? 2.885 -18.594 -19.922 1 93.88 50 TYR B N 1
ATOM 2484 C CA . TYR B 1 50 ? 3.449 -17.594 -19.016 1 93.88 50 TYR B CA 1
ATOM 2485 C C . TYR B 1 50 ? 3.033 -17.859 -17.578 1 93.88 50 TYR B C 1
ATOM 2487 O O . TYR B 1 50 ? 3.383 -17.094 -16.672 1 93.88 50 TYR B O 1
ATOM 2495 N N . LYS B 1 51 ? 2.328 -18.938 -17.422 1 96.56 51 LYS B N 1
ATOM 2496 C CA . LYS B 1 51 ? 1.883 -19.312 -16.078 1 96.56 51 LYS B CA 1
ATOM 2497 C C . LYS B 1 51 ? 3.014 -19.953 -15.273 1 96.56 51 LYS B C 1
ATOM 2499 O O . LYS B 1 51 ? 3.805 -20.719 -15.828 1 96.56 51 LYS B O 1
ATOM 2504 N N . ILE B 1 52 ? 3.008 -19.609 -14 1 96.25 52 ILE B N 1
ATOM 2505 C CA . ILE B 1 52 ? 3.971 -20.266 -13.117 1 96.25 52 ILE B CA 1
ATOM 2506 C C . ILE B 1 52 ? 3.248 -20.859 -11.914 1 96.25 52 ILE B C 1
ATOM 2508 O O . ILE B 1 52 ? 2.238 -20.328 -11.453 1 96.25 52 ILE B O 1
ATOM 2512 N N . THR B 1 53 ? 3.719 -21.938 -11.438 1 95.62 53 THR B N 1
ATOM 2513 C CA . THR B 1 53 ? 3.311 -22.609 -10.211 1 95.62 53 THR B CA 1
ATOM 2514 C C . THR B 1 53 ? 4.523 -22.922 -9.344 1 95.62 53 THR B C 1
ATOM 2516 O O . THR B 1 53 ? 5.664 -22.734 -9.758 1 95.62 53 THR B O 1
ATOM 2519 N N . GLY B 1 54 ? 4.211 -23.328 -8.117 1 94.88 54 GLY B N 1
ATOM 2520 C CA . GLY B 1 54 ? 5.316 -23.656 -7.23 1 94.88 54 GLY B CA 1
ATOM 2521 C C . GLY B 1 54 ? 4.91 -23.734 -5.77 1 94.88 54 GLY B C 1
ATOM 2522 O O . GLY B 1 54 ? 3.727 -23.891 -5.461 1 94.88 54 GLY B O 1
ATOM 2523 N N . ARG B 1 55 ? 6.008 -23.734 -4.984 1 93 55 ARG B N 1
ATOM 2524 C CA . ARG B 1 55 ? 5.828 -23.797 -3.537 1 93 55 ARG B CA 1
ATOM 2525 C C . ARG B 1 55 ? 6.57 -22.672 -2.836 1 93 55 ARG B C 1
ATOM 2527 O O . ARG B 1 55 ? 7.691 -22.328 -3.217 1 93 55 ARG B O 1
ATOM 2534 N N . TYR B 1 56 ? 5.918 -22.141 -1.91 1 94.81 56 TYR B N 1
ATOM 2535 C CA . TYR B 1 56 ? 6.496 -21.078 -1.083 1 94.81 56 TYR B CA 1
ATOM 2536 C C . TYR B 1 56 ? 6.645 -21.547 0.362 1 94.81 56 TYR B C 1
ATOM 2538 O O . TYR B 1 56 ? 5.672 -21.984 0.984 1 94.81 56 TYR B O 1
ATOM 2546 N N . ASN B 1 57 ? 7.824 -21.469 0.944 1 92.06 57 ASN B N 1
ATOM 2547 C CA . ASN B 1 57 ? 8.125 -21.719 2.348 1 92.06 57 ASN B CA 1
ATOM 2548 C C . ASN B 1 57 ? 8.555 -20.438 3.07 1 92.06 57 ASN B C 1
ATOM 2550 O O . ASN B 1 57 ? 9.664 -19.953 2.869 1 92.06 57 ASN B O 1
ATOM 2554 N N . THR B 1 58 ? 7.664 -19.969 3.916 1 91.62 58 THR B N 1
ATOM 2555 C CA . THR B 1 58 ? 7.914 -18.688 4.57 1 91.62 58 THR B CA 1
ATOM 2556 C C . THR B 1 58 ? 8.758 -18.875 5.828 1 91.62 58 THR B C 1
ATOM 2558 O O . THR B 1 58 ? 8.578 -19.859 6.555 1 91.62 58 THR B O 1
ATOM 2561 N N . SER B 1 59 ? 9.656 -17.938 6.082 1 87.12 59 SER B N 1
ATOM 2562 C CA . SER B 1 59 ? 10.453 -17.922 7.309 1 87.12 59 SER B CA 1
ATOM 2563 C C . SER B 1 59 ? 9.82 -17.016 8.359 1 87.12 59 SER B C 1
ATOM 2565 O O . SER B 1 59 ? 10.305 -16.953 9.492 1 87.12 59 SER B O 1
ATOM 2567 N N . VAL B 1 60 ? 8.789 -16.281 7.996 1 83.31 60 VAL B N 1
ATOM 2568 C CA . VAL B 1 60 ? 8.18 -15.344 8.93 1 83.31 60 VAL B CA 1
ATOM 2569 C C . VAL B 1 60 ? 6.68 -15.625 9.039 1 83.31 60 VAL B C 1
ATOM 2571 O O . VAL B 1 60 ? 6.09 -16.25 8.156 1 83.31 60 VAL B O 1
ATOM 2574 N N . GLU B 1 61 ? 6.074 -15.289 10.203 1 78.81 61 GLU B N 1
ATOM 2575 C CA . GLU B 1 61 ? 4.645 -15.461 10.438 1 78.81 61 GLU B CA 1
ATOM 2576 C C . GLU B 1 61 ? 4.086 -14.336 11.297 1 78.81 61 GLU B C 1
ATOM 2578 O O . GLU B 1 61 ? 4.758 -13.852 12.211 1 78.81 61 GLU B O 1
ATOM 2583 N N . SER B 1 62 ? 2.877 -13.828 10.852 1 74.56 62 SER B N 1
ATOM 2584 C CA . SER B 1 62 ? 2.215 -12.781 11.625 1 74.56 62 SER B CA 1
ATOM 2585 C C . SER B 1 62 ? 1.705 -13.312 12.953 1 74.56 62 SER B C 1
ATOM 2587 O O . SER B 1 62 ? 1.557 -12.555 13.914 1 74.56 62 SER B O 1
ATOM 2589 N N . SER B 1 63 ? 1.278 -14.531 12.953 1 67.12 63 SER B N 1
ATOM 2590 C CA . SER B 1 63 ? 0.817 -15.211 14.156 1 67.12 63 SER B CA 1
ATOM 2591 C C . SER B 1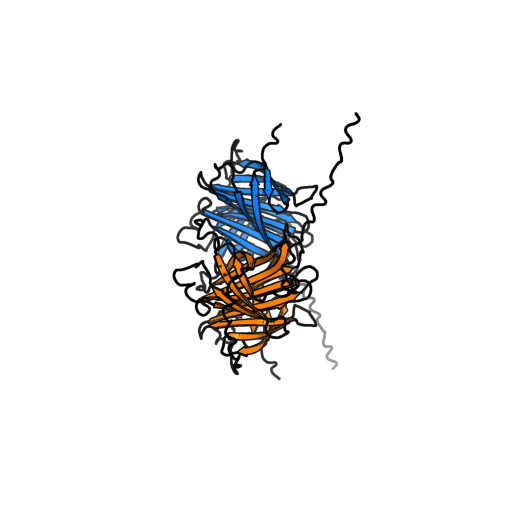 63 ? 1.354 -16.641 14.227 1 67.12 63 SER B C 1
ATOM 2593 O O . SER B 1 63 ? 1.697 -17.219 13.203 1 67.12 63 SER B O 1
ATOM 2595 N N . ALA B 1 64 ? 1.521 -17.078 15.414 1 65.75 64 ALA B N 1
ATOM 2596 C CA . ALA B 1 64 ? 2.115 -18.391 15.641 1 65.75 64 ALA B CA 1
ATOM 2597 C C . ALA B 1 64 ? 1.402 -19.453 14.82 1 65.75 64 ALA B C 1
ATOM 2599 O O . ALA B 1 64 ? 0.182 -19.609 14.922 1 65.75 64 ALA B O 1
ATOM 2600 N N . GLY B 1 65 ? 2.133 -20.203 14.008 1 67.62 65 GLY B N 1
ATOM 2601 C CA . GLY B 1 65 ? 1.61 -21.344 13.266 1 67.62 65 GLY B CA 1
ATOM 2602 C C . GLY B 1 65 ? 1.089 -20.969 11.891 1 67.62 65 GLY B C 1
ATOM 2603 O O . GLY B 1 65 ? 0.723 -21.828 11.102 1 67.62 65 GLY B O 1
ATOM 2604 N N . ALA B 1 66 ? 1.103 -19.75 11.57 1 67.94 66 ALA B N 1
ATOM 2605 C CA . ALA B 1 66 ? 0.544 -19.297 10.305 1 67.94 66 ALA B CA 1
ATOM 2606 C C . ALA B 1 66 ? 1.403 -19.75 9.125 1 67.94 66 ALA B C 1
ATOM 2608 O O . ALA B 1 66 ? 0.913 -19.859 8 1 67.94 66 ALA B O 1
ATOM 2609 N N . SER B 1 67 ? 2.701 -20.062 9.438 1 60.69 67 SER B N 1
ATOM 2610 C CA . SER B 1 67 ? 3.656 -20.359 8.375 1 60.69 67 SER B CA 1
ATOM 2611 C C . SER B 1 67 ? 3.879 -21.859 8.242 1 60.69 67 SER B C 1
ATOM 2613 O O . SER B 1 67 ? 4.754 -22.312 7.492 1 60.69 67 SER B O 1
ATOM 2615 N N . ARG B 1 68 ? 3.352 -22.719 9.125 1 57.31 68 ARG B N 1
ATOM 2616 C CA . ARG B 1 68 ? 3.719 -24.125 9.219 1 57.31 68 ARG B CA 1
ATOM 2617 C C . ARG B 1 68 ? 3.551 -24.828 7.879 1 57.31 68 ARG B C 1
ATOM 2619 O O . ARG B 1 68 ? 4.172 -25.859 7.637 1 57.31 68 ARG B O 1
ATOM 2626 N N . ILE B 1 69 ? 2.742 -24.297 7.074 1 61.75 69 ILE B N 1
ATOM 2627 C CA . ILE B 1 69 ? 2.461 -25.078 5.883 1 61.75 69 ILE B CA 1
ATOM 2628 C C . ILE B 1 69 ? 2.982 -24.359 4.645 1 61.75 69 ILE B C 1
ATOM 2630 O O . ILE B 1 69 ? 2.836 -23.141 4.527 1 61.75 69 ILE B O 1
ATOM 2634 N N . SER B 1 70 ? 3.875 -25.078 3.869 1 64.38 70 SER B N 1
ATOM 2635 C CA . SER B 1 70 ? 4.164 -24.641 2.508 1 64.38 70 SER B CA 1
ATOM 2636 C C . SER B 1 70 ? 2.883 -24.359 1.732 1 64.38 70 SER B C 1
ATOM 2638 O O . SER B 1 70 ? 1.891 -25.078 1.88 1 64.38 70 SER B O 1
ATOM 2640 N N . SER B 1 71 ? 3.037 -23.156 1.077 1 86.31 71 SER B N 1
ATOM 2641 C CA . SER B 1 71 ? 1.828 -22.766 0.359 1 86.31 71 SER B CA 1
ATOM 2642 C C . SER B 1 71 ? 2.066 -22.719 -1.146 1 86.31 71 SER B C 1
ATOM 2644 O O . SER B 1 71 ? 3.186 -22.469 -1.597 1 86.31 71 SER B O 1
ATOM 2646 N N . ASP B 1 72 ? 1.086 -23.125 -1.896 1 91.56 72 ASP B N 1
ATOM 2647 C CA . ASP B 1 72 ? 1.171 -23.203 -3.352 1 91.56 72 ASP B CA 1
ATOM 2648 C C . ASP B 1 72 ? 1.226 -21.797 -3.963 1 91.56 72 ASP B C 1
ATOM 2650 O O . ASP B 1 72 ? 0.567 -20.875 -3.477 1 91.56 72 ASP B O 1
ATOM 2654 N N . ILE B 1 73 ? 1.996 -21.734 -5.035 1 95.12 73 ILE B N 1
ATOM 2655 C CA . ILE B 1 73 ? 2.143 -20.5 -5.809 1 95.12 73 ILE B CA 1
ATOM 2656 C C . ILE B 1 73 ? 1.333 -20.594 -7.098 1 95.12 73 ILE B C 1
ATOM 2658 O O . ILE B 1 73 ? 1.331 -21.641 -7.758 1 95.12 73 ILE B O 1
ATOM 2662 N N . SER B 1 74 ? 0.616 -19.625 -7.438 1 96.69 74 SER B N 1
ATOM 2663 C CA . SER B 1 74 ? 0.107 -19.391 -8.781 1 96.69 74 SER B CA 1
ATOM 2664 C C . SER B 1 74 ? 0.431 -17.984 -9.266 1 96.69 74 SER B C 1
ATOM 2666 O O . SER B 1 74 ? 0.275 -17.016 -8.516 1 96.69 74 SER B O 1
ATOM 2668 N N . GLY B 1 75 ? 0.937 -17.875 -10.5 1 97.69 75 GLY B N 1
ATOM 2669 C CA . GLY B 1 75 ? 1.274 -16.547 -10.977 1 97.69 75 GLY B CA 1
ATOM 2670 C C . GLY B 1 75 ? 1.588 -16.516 -12.461 1 97.69 75 GLY B C 1
ATOM 2671 O O . GLY B 1 75 ? 1.265 -17.453 -13.195 1 97.69 75 GLY B O 1
ATOM 2672 N N . LEU B 1 76 ? 2.068 -15.344 -12.883 1 98.12 76 LEU B N 1
ATOM 2673 C CA . LEU B 1 76 ? 2.432 -15.086 -14.266 1 98.12 76 LEU B CA 1
ATOM 2674 C C . LEU B 1 76 ? 3.816 -14.453 -14.359 1 98.12 76 LEU B C 1
ATOM 2676 O O . LEU B 1 76 ? 4.211 -13.688 -13.477 1 98.12 76 LEU B O 1
ATOM 2680 N N . VAL B 1 77 ? 4.477 -14.859 -15.406 1 97 77 VAL B N 1
ATOM 2681 C CA . VAL B 1 77 ? 5.711 -14.195 -15.805 1 97 77 VAL B CA 1
AT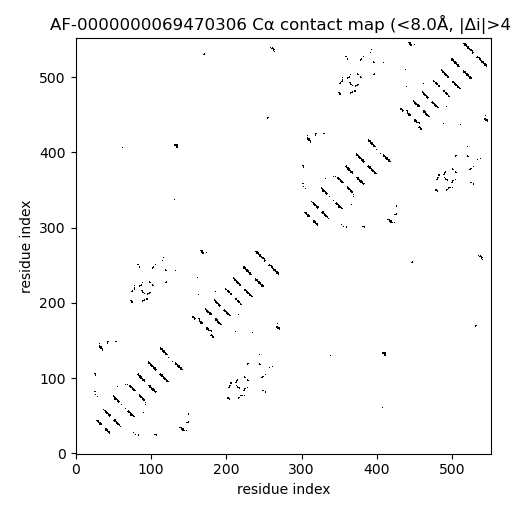OM 2682 C C . VAL B 1 77 ? 5.574 -13.656 -17.234 1 97 77 VAL B C 1
ATOM 2684 O O . VAL B 1 77 ? 5.094 -14.359 -18.125 1 97 77 VAL B O 1
ATOM 2687 N N . GLN B 1 78 ? 5.902 -12.406 -17.422 1 96.31 78 GLN B N 1
ATOM 2688 C CA . GLN B 1 78 ? 5.863 -11.773 -18.734 1 96.31 78 GLN B CA 1
ATOM 2689 C C . GLN B 1 78 ? 7.238 -11.258 -19.141 1 96.31 78 GLN B C 1
ATOM 2691 O O . GLN B 1 78 ? 7.691 -10.227 -18.641 1 96.31 78 GLN B O 1
ATOM 2696 N N . PRO B 1 79 ? 7.855 -11.961 -20.078 1 94.06 79 PRO B N 1
ATOM 2697 C CA . PRO B 1 79 ? 9.141 -11.438 -20.562 1 94.06 79 PRO B CA 1
ATOM 2698 C C . PRO B 1 79 ? 9.008 -10.07 -21.219 1 94.06 79 PRO B C 1
ATOM 2700 O O . PRO B 1 79 ? 8.023 -9.797 -21.906 1 94.06 79 PRO B O 1
ATOM 2703 N N . VAL B 1 80 ? 9.883 -9.227 -20.875 1 94.5 80 VAL B N 1
ATOM 2704 C CA . VAL B 1 80 ? 10.008 -7.91 -21.5 1 94.5 80 VAL B CA 1
ATOM 2705 C C . VAL B 1 80 ? 11.469 -7.645 -21.859 1 94.5 80 VAL B C 1
ATOM 2707 O O . VAL B 1 80 ? 12.359 -8.383 -21.438 1 94.5 80 VAL B O 1
ATOM 2710 N N . ALA B 1 81 ? 11.672 -6.641 -22.75 1 92.5 81 ALA B N 1
ATOM 2711 C CA . ALA B 1 81 ? 13.047 -6.281 -23.094 1 92.5 81 ALA B CA 1
ATOM 2712 C C . ALA B 1 81 ? 13.828 -5.875 -21.844 1 92.5 81 ALA B C 1
ATOM 2714 O O . ALA B 1 81 ? 13.453 -4.93 -21.141 1 92.5 81 ALA B O 1
ATOM 2715 N N . GLY B 1 82 ? 14.836 -6.594 -21.5 1 92.56 82 GLY B N 1
ATOM 2716 C CA . GLY B 1 82 ? 15.703 -6.266 -20.391 1 92.56 82 GLY B CA 1
ATOM 2717 C C . GLY B 1 82 ? 15.414 -7.094 -19.141 1 92.56 82 GLY B C 1
ATOM 2718 O O . GLY B 1 82 ? 16.125 -6.996 -18.141 1 92.56 82 GLY B O 1
ATOM 2719 N N . GLY B 1 83 ? 14.359 -7.926 -19.234 1 95.44 83 GLY B N 1
ATOM 2720 C CA . GLY B 1 83 ? 14.023 -8.75 -18.078 1 95.44 83 GLY B CA 1
ATOM 2721 C C . GLY B 1 83 ? 12.648 -9.375 -18.188 1 95.44 83 GLY B C 1
ATOM 2722 O O . GLY B 1 83 ? 12.266 -9.891 -19.234 1 95.44 83 GLY B O 1
ATOM 2723 N N . SER B 1 84 ? 11.969 -9.383 -17.047 1 97.19 84 SER B N 1
ATOM 2724 C CA . SER B 1 84 ? 10.617 -9.93 -17 1 97.19 84 SER B CA 1
ATOM 2725 C C . SER B 1 84 ? 9.797 -9.273 -15.898 1 97.19 84 SER B C 1
ATOM 2727 O O . SER B 1 84 ? 10.344 -8.805 -14.906 1 97.19 84 SER B O 1
ATOM 2729 N N . LEU B 1 85 ? 8.531 -9.195 -16.141 1 98.12 85 LEU B N 1
ATOM 2730 C CA . LEU B 1 85 ? 7.555 -8.883 -15.109 1 98.12 85 LEU B CA 1
ATOM 2731 C C . LEU B 1 85 ? 7.02 -10.148 -14.461 1 98.12 85 LEU B C 1
ATOM 2733 O O . LEU B 1 85 ? 6.855 -11.172 -15.133 1 98.12 85 LEU B O 1
ATOM 2737 N N . VAL B 1 86 ? 6.773 -10.078 -13.156 1 98.38 86 VAL B N 1
ATOM 2738 C CA . VAL B 1 86 ? 6.273 -11.266 -12.461 1 98.38 86 VAL B CA 1
ATOM 2739 C C . VAL B 1 86 ? 5.199 -10.852 -11.453 1 98.38 86 VAL B C 1
ATOM 2741 O O . VAL B 1 86 ? 5.305 -9.805 -10.812 1 98.38 86 VAL B O 1
ATOM 2744 N N . ALA B 1 87 ? 4.16 -11.586 -11.344 1 98.81 87 ALA B N 1
ATOM 2745 C CA . ALA B 1 87 ? 3.16 -11.508 -10.281 1 98.81 87 ALA B CA 1
ATOM 2746 C C . ALA B 1 87 ? 2.756 -12.898 -9.812 1 98.81 87 ALA B C 1
ATOM 2748 O O . ALA B 1 87 ? 2.562 -13.805 -10.625 1 98.81 87 ALA B O 1
ATOM 2749 N N . PHE B 1 88 ? 2.658 -13.047 -8.477 1 98.44 88 PHE B N 1
ATOM 2750 C CA . PHE B 1 88 ? 2.215 -14.352 -8 1 98.44 88 PHE B CA 1
ATOM 2751 C C . PHE B 1 88 ? 1.504 -14.227 -6.66 1 98.44 88 PHE B C 1
ATOM 2753 O O . PHE B 1 88 ? 1.674 -13.227 -5.953 1 98.44 88 PHE B O 1
ATOM 2760 N N . ASN B 1 89 ? 0.686 -15.195 -6.41 1 98 89 ASN B N 1
ATOM 2761 C CA . ASN B 1 89 ? -0.118 -15.25 -5.195 1 98 89 ASN B CA 1
ATOM 2762 C C . ASN B 1 89 ? 0.215 -16.484 -4.359 1 98 89 ASN B C 1
ATOM 2764 O O . ASN B 1 89 ? 0.522 -17.547 -4.91 1 98 89 ASN B O 1
ATOM 2768 N N . VAL B 1 90 ? 0.13 -16.328 -3.078 1 95.88 90 VAL B N 1
ATOM 2769 C CA . VAL B 1 90 ? 0.268 -17.422 -2.119 1 95.88 90 VAL B CA 1
ATOM 2770 C C . VAL B 1 90 ? -0.858 -17.344 -1.09 1 95.88 90 VAL B C 1
ATOM 2772 O O . VAL B 1 90 ? -1.101 -16.297 -0.498 1 95.88 90 VAL B O 1
ATOM 2775 N N . LEU B 1 91 ? -1.539 -18.453 -0.894 1 93.31 91 LEU B N 1
ATOM 2776 C CA . LEU B 1 91 ? -2.557 -18.562 0.144 1 93.31 91 LEU B CA 1
ATOM 2777 C C . LEU B 1 91 ? -1.956 -19.109 1.435 1 93.31 91 LEU B C 1
ATOM 2779 O O . LEU B 1 91 ? -1.156 -20.062 1.403 1 93.31 91 LEU B O 1
ATOM 2783 N N . TRP B 1 92 ? -2.393 -18.438 2.48 1 91.94 92 TRP B N 1
ATOM 2784 C CA . TRP B 1 92 ? -1.909 -18.859 3.789 1 91.94 92 TRP B CA 1
ATOM 2785 C C . TRP B 1 92 ? -3.053 -19.406 4.645 1 91.94 92 TRP B C 1
ATOM 2787 O O . TRP B 1 92 ? -4.145 -18.828 4.66 1 91.94 92 TRP B O 1
ATOM 2797 N N . ASN B 1 93 ? -2.783 -20.547 5.383 1 89.12 93 ASN B N 1
ATOM 2798 C CA . ASN B 1 93 ? -3.682 -21.062 6.406 1 89.12 93 ASN B CA 1
ATOM 2799 C C . ASN B 1 93 ? -5.105 -21.203 5.883 1 89.12 93 ASN B C 1
ATOM 2801 O O . ASN B 1 93 ? -6.043 -20.656 6.465 1 89.12 93 ASN B O 1
ATOM 2805 N N . HIS B 1 94 ? -5.242 -21.891 4.75 1 86.88 94 HIS B N 1
ATOM 2806 C CA . HIS B 1 94 ? -6.535 -22.203 4.152 1 86.88 94 HIS B CA 1
ATOM 2807 C C . HIS B 1 94 ? -7.328 -20.938 3.846 1 86.88 94 HIS B C 1
ATOM 2809 O O . HIS B 1 94 ? -8.516 -20.859 4.148 1 86.88 94 HIS B O 1
ATOM 2815 N N . GLY B 1 95 ? -6.594 -19.938 3.525 1 90.19 95 GLY B N 1
ATOM 2816 C CA . GLY B 1 95 ? -7.246 -18.719 3.045 1 90.19 95 GLY B CA 1
ATOM 2817 C C . GLY B 1 95 ? -7.449 -17.688 4.129 1 90.19 95 GLY B C 1
ATOM 2818 O O . GLY B 1 95 ? -8.055 -16.641 3.887 1 90.19 95 GLY B O 1
ATOM 2819 N N . ALA B 1 96 ? -7.031 -17.938 5.355 1 91.31 96 ALA B N 1
ATOM 2820 C CA . ALA B 1 96 ? -7.125 -16.922 6.391 1 91.31 96 ALA B CA 1
ATOM 2821 C C . ALA B 1 96 ? -6.398 -15.641 5.973 1 91.31 96 ALA B C 1
ATOM 2823 O O . ALA B 1 96 ? -6.746 -14.547 6.422 1 91.31 96 ALA B O 1
ATOM 2824 N N . SER B 1 97 ? -5.406 -15.781 5.168 1 93.75 97 SER B N 1
ATOM 2825 C CA . SER B 1 97 ? -4.75 -14.648 4.527 1 93.75 97 SER B CA 1
ATOM 2826 C C . SER B 1 97 ? -4.188 -15.031 3.162 1 93.75 97 SER B C 1
ATOM 2828 O O . SER B 1 97 ? -4.07 -16.219 2.846 1 93.75 97 SER B O 1
ATOM 2830 N N . ILE B 1 98 ? -3.93 -14.016 2.387 1 95.31 98 ILE B N 1
ATOM 2831 C CA . ILE B 1 98 ? -3.42 -14.211 1.035 1 95.31 98 ILE B CA 1
ATOM 2832 C C . ILE B 1 98 ? -2.496 -13.055 0.658 1 95.31 98 ILE B C 1
ATOM 2834 O O . ILE B 1 98 ? -2.783 -11.898 0.97 1 95.31 98 ILE B O 1
ATOM 2838 N N . THR B 1 99 ? -1.386 -13.383 -0.006 1 97.38 99 THR B N 1
ATOM 2839 C CA . THR B 1 99 ? -0.428 -12.375 -0.448 1 97.38 99 THR B CA 1
ATOM 2840 C C . THR B 1 99 ? -0.321 -12.359 -1.971 1 97.38 99 THR B C 1
ATOM 2842 O O . THR B 1 99 ? -0.323 -13.414 -2.607 1 97.38 99 THR B O 1
ATOM 2845 N N . SER B 1 100 ? -0.28 -11.203 -2.525 1 98.56 100 SER B N 1
ATOM 2846 C CA . SER B 1 100 ? 0.145 -11 -3.908 1 98.56 100 SER B CA 1
ATOM 2847 C C . SER B 1 100 ? 1.476 -10.258 -3.973 1 98.56 100 SER B C 1
ATOM 2849 O O . SER B 1 100 ? 1.637 -9.211 -3.354 1 98.56 100 SER B O 1
ATOM 2851 N N . TRP B 1 101 ? 2.434 -10.852 -4.688 1 98.81 101 TRP B N 1
ATOM 2852 C CA . TRP B 1 101 ? 3.666 -10.164 -5.062 1 98.81 101 TRP B CA 1
ATOM 2853 C C . TRP B 1 101 ? 3.607 -9.695 -6.512 1 98.81 101 TRP B C 1
ATOM 2855 O O . TRP B 1 101 ? 3.148 -10.43 -7.391 1 98.81 101 TRP B O 1
ATOM 2865 N N . VAL B 1 102 ? 4.062 -8.469 -6.773 1 98.94 102 VAL B N 1
ATOM 2866 C CA . VAL B 1 102 ? 4.328 -8.008 -8.133 1 98.94 102 VAL B CA 1
ATOM 2867 C C . VAL B 1 102 ? 5.746 -7.441 -8.219 1 98.94 102 VAL B C 1
ATOM 2869 O O . VAL B 1 102 ? 6.25 -6.871 -7.25 1 98.94 102 VAL B O 1
ATOM 2872 N N . GLY B 1 103 ? 6.332 -7.637 -9.391 1 98.75 103 GLY B N 1
ATOM 2873 C CA . GLY B 1 103 ? 7.668 -7.086 -9.523 1 98.75 103 GLY B CA 1
ATOM 2874 C C . GLY B 1 103 ? 8.312 -7.387 -10.859 1 98.75 103 GLY B C 1
ATOM 2875 O O . GLY B 1 103 ? 7.613 -7.59 -11.859 1 98.75 103 GLY B O 1
ATOM 2876 N N . GLN B 1 104 ? 9.602 -7.27 -10.867 1 98.38 104 GLN B N 1
ATOM 2877 C CA . GLN B 1 104 ? 10.383 -7.52 -12.078 1 98.38 104 GLN B CA 1
ATOM 2878 C C . GLN B 1 104 ? 11.68 -8.258 -11.742 1 98.38 104 GLN B C 1
ATOM 2880 O O . GLN B 1 104 ? 12.195 -8.148 -10.633 1 98.38 104 GLN B O 1
ATOM 2885 N N . CYS B 1 105 ? 12.109 -9.016 -12.68 1 98.12 105 CYS B N 1
ATOM 2886 C CA . CYS B 1 105 ? 13.43 -9.648 -12.633 1 98.12 105 CYS B CA 1
ATOM 2887 C C . CYS B 1 105 ? 14.438 -8.875 -13.477 1 98.12 105 CYS B C 1
ATOM 2889 O O . CYS B 1 105 ? 14.18 -8.586 -14.648 1 98.12 105 CYS B O 1
ATOM 2891 N N . LEU B 1 106 ? 15.5 -8.492 -12.852 1 97.5 106 LEU B N 1
ATOM 2892 C CA . LEU B 1 106 ? 16.609 -7.801 -13.492 1 97.5 106 LEU B CA 1
ATOM 2893 C C . LEU B 1 106 ? 17.938 -8.453 -13.141 1 97.5 106 LEU B C 1
ATOM 2895 O O . LEU B 1 106 ? 18.062 -9.117 -12.102 1 97.5 106 LEU B O 1
ATOM 2899 N N . VAL B 1 107 ? 18.828 -8.281 -14.094 1 96.81 107 VAL B N 1
ATOM 2900 C CA . VAL B 1 107 ? 20.219 -8.594 -13.75 1 96.81 107 VAL B CA 1
ATOM 2901 C C . VAL B 1 107 ? 20.922 -7.328 -13.25 1 96.81 107 VAL B C 1
ATOM 2903 O O . VAL B 1 107 ? 21.125 -6.383 -14.016 1 96.81 107 VAL B O 1
ATOM 2906 N N . CYS B 1 108 ? 21.172 -7.316 -11.953 1 95.38 108 CYS B N 1
ATOM 2907 C CA . CYS B 1 108 ? 21.891 -6.211 -11.328 1 95.38 108 CYS B CA 1
ATOM 2908 C C . CYS B 1 108 ? 23.172 -6.703 -10.656 1 95.38 108 CYS B C 1
ATOM 2910 O O . CYS B 1 108 ? 23.141 -7.684 -9.914 1 95.38 108 CYS B O 1
ATOM 2912 N N . ASP B 1 109 ? 24.344 -6.051 -10.938 1 92.81 109 ASP B N 1
ATOM 2913 C CA . ASP B 1 109 ? 25.641 -6.461 -10.414 1 92.81 109 ASP B CA 1
ATOM 2914 C C . ASP B 1 109 ? 25.938 -7.918 -10.758 1 92.81 109 ASP B C 1
ATOM 2916 O O . ASP B 1 109 ? 26.375 -8.688 -9.898 1 92.81 109 ASP B O 1
ATOM 2920 N N . GLY B 1 110 ? 25.469 -8.344 -11.945 1 92.69 110 GLY B N 1
ATOM 2921 C CA . GLY B 1 110 ? 25.766 -9.664 -12.477 1 92.69 110 GLY B CA 1
ATOM 2922 C C . GLY B 1 110 ? 24.875 -10.75 -11.898 1 92.69 110 GLY B C 1
ATOM 2923 O O . GLY B 1 110 ? 25.094 -11.938 -12.156 1 92.69 110 GLY B O 1
ATOM 2924 N N . GLN B 1 111 ? 23.938 -10.344 -11.125 1 94.31 111 GLN B N 1
ATOM 2925 C CA . GLN B 1 111 ? 23.078 -11.328 -10.484 1 94.31 111 GLN B CA 1
ATOM 2926 C C . GLN B 1 111 ? 21.609 -11.086 -10.812 1 94.31 111 GLN B C 1
ATOM 2928 O O . GLN B 1 111 ? 21.156 -9.938 -10.859 1 94.31 111 GLN B O 1
ATOM 2933 N N . GLU B 1 112 ? 20.906 -12.203 -11.031 1 96.44 112 GLU B N 1
ATOM 2934 C CA . GLU B 1 112 ? 19.453 -12.094 -11.172 1 96.44 112 GLU B CA 1
ATOM 2935 C C . GLU B 1 112 ? 18.797 -11.734 -9.844 1 96.44 112 GLU B C 1
ATOM 2937 O O . GLU B 1 112 ? 19.062 -12.375 -8.82 1 96.44 112 GLU B O 1
ATOM 2942 N N . LYS B 1 113 ? 17.969 -10.766 -9.914 1 98.12 113 LYS B N 1
ATOM 2943 C CA . LYS B 1 113 ? 17.203 -10.352 -8.734 1 98.12 113 LYS B CA 1
ATOM 2944 C C . LYS B 1 113 ? 15.734 -10.133 -9.086 1 98.12 113 LYS B C 1
ATOM 2946 O O . LYS B 1 113 ? 15.414 -9.594 -10.148 1 98.12 113 LYS B O 1
ATOM 2951 N N . LEU B 1 114 ? 14.875 -10.672 -8.25 1 98.5 114 LEU B N 1
ATOM 2952 C CA . LEU B 1 114 ? 13.453 -10.359 -8.312 1 98.5 114 LEU B CA 1
ATOM 2953 C C . LEU B 1 114 ? 13.094 -9.266 -7.324 1 98.5 114 LEU B C 1
ATOM 2955 O O . LEU B 1 114 ? 13.016 -9.508 -6.117 1 98.5 114 LEU B O 1
ATOM 2959 N N . TYR B 1 115 ? 12.906 -8.094 -7.777 1 98.69 115 TYR B N 1
ATOM 2960 C CA . TYR B 1 115 ? 12.453 -6.98 -6.949 1 98.69 115 TYR B CA 1
ATOM 2961 C C . TYR B 1 115 ? 10.93 -6.926 -6.891 1 98.69 115 TYR B C 1
ATOM 2963 O O . TYR B 1 115 ? 10.273 -6.633 -7.891 1 98.69 115 TYR B O 1
ATOM 2971 N N . THR B 1 116 ? 10.367 -7.156 -5.66 1 98.88 116 THR B N 1
ATOM 2972 C CA . THR B 1 116 ? 8.922 -7.273 -5.594 1 98.88 116 THR B CA 1
ATOM 2973 C C . THR B 1 116 ? 8.352 -6.371 -4.5 1 98.88 116 THR B C 1
ATOM 2975 O O . THR B 1 116 ? 9.078 -5.965 -3.59 1 98.88 116 THR B O 1
ATOM 2978 N N . THR B 1 117 ? 7.191 -5.949 -4.637 1 98.94 117 THR B N 1
ATOM 2979 C CA . THR B 1 117 ? 6.293 -5.398 -3.629 1 98.94 117 THR B CA 1
ATOM 2980 C C . THR B 1 117 ? 5.094 -6.316 -3.41 1 98.94 117 THR B C 1
ATOM 2982 O O . THR B 1 117 ? 4.57 -6.898 -4.359 1 98.94 117 THR B O 1
ATOM 2985 N N . TRP B 1 118 ? 4.703 -6.438 -2.135 1 98.81 118 TRP B N 1
ATOM 2986 C CA . TRP B 1 118 ? 3.592 -7.352 -1.891 1 98.81 118 TRP B CA 1
ATOM 2987 C C . TRP B 1 118 ? 2.518 -6.688 -1.037 1 98.81 118 TRP B C 1
ATOM 2989 O O . TRP B 1 118 ? 2.801 -5.75 -0.287 1 98.81 118 TRP B O 1
ATOM 2999 N N . VAL B 1 119 ? 1.264 -7.129 -1.207 1 98.75 119 VAL B N 1
ATOM 3000 C CA . VAL B 1 119 ? 0.138 -6.844 -0.324 1 98.75 119 VAL B CA 1
ATOM 3001 C C . VAL B 1 119 ? -0.387 -8.141 0.282 1 98.75 119 VAL B C 1
ATOM 3003 O O . VAL B 1 119 ? -0.557 -9.141 -0.423 1 98.75 119 VAL B O 1
ATOM 3006 N N . LEU B 1 120 ? -0.523 -8.141 1.576 1 97.75 120 LEU B N 1
ATOM 3007 C CA . LEU B 1 120 ? -1.078 -9.242 2.355 1 97.75 120 LEU B CA 1
ATOM 3008 C C . LEU B 1 120 ? -2.438 -8.867 2.938 1 97.75 120 LEU B C 1
ATOM 3010 O O . LEU B 1 120 ? -2.543 -7.91 3.709 1 97.75 120 LEU B O 1
ATOM 3014 N N . ARG B 1 121 ? -3.457 -9.539 2.512 1 97.38 121 ARG B N 1
ATOM 3015 C CA . ARG B 1 121 ? -4.785 -9.328 3.078 1 97.38 121 ARG B CA 1
ATOM 3016 C C . ARG B 1 121 ? -5.168 -10.461 4.02 1 97.38 121 ARG B C 1
ATOM 3018 O O . ARG B 1 121 ? -5.102 -11.641 3.643 1 97.38 121 ARG B O 1
ATOM 3025 N N . SER B 1 122 ? -5.566 -10.117 5.164 1 95.31 122 SER B N 1
ATOM 3026 C CA . SER B 1 122 ? -5.973 -11.086 6.176 1 95.31 122 SER B CA 1
ATOM 3027 C C . SER B 1 122 ? -7.465 -10.977 6.477 1 95.31 122 SER B C 1
ATOM 3029 O O . SER B 1 122 ? -8.023 -9.875 6.492 1 95.31 122 SER B O 1
ATOM 3031 N N . LEU B 1 123 ? -7.992 -12.133 6.727 1 92.94 123 LEU B N 1
ATOM 3032 C CA . LEU B 1 123 ? -9.375 -12.164 7.188 1 92.94 123 LEU B CA 1
ATOM 3033 C C . LEU B 1 123 ? -9.508 -11.461 8.539 1 92.94 123 LEU B C 1
ATOM 3035 O O . LEU B 1 123 ? -8.727 -11.719 9.453 1 92.94 123 LEU B O 1
ATOM 3039 N N . GLN B 1 124 ? -10.453 -10.562 8.586 1 92.75 124 GLN B N 1
ATOM 3040 C CA . GLN B 1 124 ? -10.75 -9.844 9.82 1 92.75 124 GLN B CA 1
ATOM 3041 C C . GLN B 1 124 ? -12.258 -9.758 10.055 1 92.75 124 GLN B C 1
ATOM 3043 O O . GLN B 1 124 ? -13.039 -9.859 9.109 1 92.75 124 GLN B O 1
ATOM 3048 N N . ILE B 1 125 ? -12.664 -9.664 11.297 1 90.88 125 ILE B N 1
ATOM 3049 C CA . ILE B 1 125 ? -14.055 -9.344 11.594 1 90.88 125 ILE B CA 1
ATOM 3050 C C . ILE B 1 125 ? -14.383 -7.945 11.078 1 90.88 125 ILE B C 1
ATOM 3052 O O . ILE B 1 125 ? -13.492 -7.117 10.898 1 90.88 125 ILE B O 1
ATOM 3056 N N . PRO B 1 126 ? -15.617 -7.672 10.867 1 89.69 126 PRO B N 1
ATOM 3057 C CA . PRO B 1 126 ? -16.016 -6.43 10.195 1 89.69 126 PRO B CA 1
ATOM 3058 C C . PRO B 1 126 ? -15.406 -5.188 10.852 1 89.69 126 PRO B C 1
ATOM 3060 O O . PRO B 1 126 ? -14.836 -4.34 10.156 1 89.69 126 PRO B O 1
ATOM 3063 N N . ARG B 1 127 ? -15.43 -5.016 12.148 1 91 127 ARG B N 1
ATOM 3064 C CA . ARG B 1 127 ? -14.969 -3.812 12.836 1 91 127 ARG B CA 1
ATOM 3065 C C . ARG B 1 127 ? -13.461 -3.643 12.695 1 91 127 ARG B C 1
ATOM 3067 O O . ARG B 1 127 ? -12.93 -2.561 12.953 1 91 127 ARG B O 1
ATOM 3074 N N . LYS B 1 128 ? -12.75 -4.699 12.281 1 93.31 128 LYS B N 1
ATOM 3075 C CA . LYS B 1 128 ? -11.297 -4.66 12.18 1 93.31 128 LYS B CA 1
ATOM 3076 C C . LYS B 1 128 ? -10.844 -4.723 10.727 1 93.31 128 LYS B C 1
ATOM 3078 O O . LYS B 1 128 ? -9.641 -4.785 10.445 1 93.31 128 LYS B O 1
ATOM 3083 N N . ARG B 1 129 ? -11.758 -4.641 9.773 1 93.75 129 ARG B N 1
ATOM 3084 C CA . ARG B 1 129 ? -11.43 -4.785 8.359 1 93.75 129 ARG B CA 1
ATOM 3085 C C . ARG B 1 129 ? -10.617 -3.598 7.859 1 93.75 129 ARG B C 1
ATOM 3087 O O . ARG B 1 129 ? -9.914 -3.697 6.848 1 93.75 129 ARG B O 1
ATOM 3094 N N . TRP B 1 130 ? -10.688 -2.492 8.586 1 95.12 130 TRP B N 1
ATOM 3095 C CA . TRP B 1 130 ? -9.906 -1.325 8.195 1 95.12 130 TRP B CA 1
ATOM 3096 C C . TRP B 1 130 ? -8.414 -1.638 8.219 1 95.12 130 TRP B C 1
ATOM 3098 O O . TRP B 1 130 ? -7.629 -1.004 7.512 1 95.12 130 TRP B O 1
ATOM 3108 N N . MET B 1 131 ? -7.965 -2.629 9 1 95.5 131 MET B N 1
ATOM 3109 C CA . MET B 1 131 ? -6.539 -2.912 9.156 1 95.5 131 MET B CA 1
ATOM 3110 C C . MET B 1 131 ? -6.18 -4.258 8.539 1 95.5 131 MET B C 1
ATOM 3112 O O . MET B 1 131 ? -5.203 -4.891 8.938 1 95.5 131 MET B O 1
ATOM 3116 N N . SER B 1 132 ? -6.941 -4.734 7.527 1 96.12 132 SER B N 1
ATOM 3117 C CA . SER B 1 132 ? -6.809 -6.078 6.977 1 96.12 132 SER B CA 1
ATOM 3118 C C . SER B 1 132 ? -5.594 -6.188 6.062 1 96.12 132 SER B C 1
ATOM 3120 O O . SER B 1 132 ? -5.137 -7.289 5.758 1 96.12 132 SER B O 1
ATOM 3122 N N . THR B 1 133 ? -5.098 -5.109 5.574 1 98.38 133 THR B N 1
ATOM 3123 C CA . THR B 1 133 ? -4.133 -5.176 4.484 1 98.38 133 THR B CA 1
ATOM 3124 C C . THR B 1 133 ? -2.77 -4.656 4.934 1 98.38 133 THR B C 1
ATOM 3126 O O . THR B 1 133 ? -2.668 -3.547 5.465 1 98.38 133 THR B O 1
ATOM 3129 N N . ARG B 1 134 ? -1.774 -5.453 4.785 1 98.44 134 ARG B N 1
ATOM 3130 C CA . ARG B 1 134 ? -0.384 -5.051 4.977 1 98.44 134 ARG B CA 1
ATOM 3131 C C . ARG B 1 134 ? 0.345 -4.945 3.643 1 98.44 134 ARG B C 1
ATOM 3133 O O . ARG B 1 134 ? -0.057 -5.57 2.658 1 98.44 134 ARG B O 1
ATOM 3140 N N . ILE B 1 135 ? 1.354 -4.129 3.596 1 98.81 135 ILE B N 1
ATOM 3141 C CA . ILE B 1 135 ? 2.113 -3.904 2.369 1 98.81 135 ILE B CA 1
ATOM 3142 C C . ILE B 1 135 ? 3.602 -3.797 2.697 1 98.81 135 ILE B C 1
ATOM 3144 O O . ILE B 1 135 ? 3.975 -3.252 3.74 1 98.81 135 ILE B O 1
ATOM 3148 N N . ASN B 1 136 ? 4.406 -4.324 1.865 1 98.62 136 ASN B N 1
ATOM 3149 C CA . ASN B 1 136 ? 5.855 -4.234 2.014 1 98.62 136 ASN B CA 1
ATOM 3150 C C . ASN B 1 136 ? 6.578 -4.715 0.76 1 98.62 136 ASN B C 1
ATOM 3152 O O . ASN B 1 136 ? 5.984 -4.785 -0.316 1 98.62 136 ASN B O 1
ATOM 3156 N N . GLN B 1 137 ? 7.93 -4.891 0.865 1 98.62 137 GLN B N 1
ATOM 3157 C CA . GLN B 1 137 ? 8.742 -5.254 -0.289 1 98.62 137 GLN B CA 1
ATOM 3158 C C . GLN B 1 137 ? 9.648 -6.445 0.026 1 98.62 137 GLN B C 1
ATOM 3160 O O . GLN B 1 137 ? 10.094 -6.605 1.163 1 98.62 137 GLN B O 1
ATOM 3165 N N . ASP B 1 138 ? 9.852 -7.273 -0.963 1 98.5 138 ASP B N 1
ATOM 3166 C CA . ASP B 1 138 ? 10.82 -8.359 -0.9 1 98.5 138 ASP B CA 1
ATOM 3167 C C . ASP B 1 138 ? 11.727 -8.359 -2.131 1 98.5 138 ASP B C 1
ATOM 3169 O O . ASP B 1 138 ? 11.281 -8.031 -3.234 1 98.5 138 ASP B O 1
ATOM 3173 N N . THR B 1 139 ? 12.898 -8.711 -1.917 1 98.38 139 THR B N 1
ATOM 3174 C CA . THR B 1 139 ? 13.828 -9.016 -2.996 1 98.38 139 THR B CA 1
ATOM 3175 C C . THR B 1 139 ? 14.281 -10.477 -2.922 1 98.38 139 THR B C 1
ATOM 3177 O O . THR B 1 139 ? 14.664 -10.961 -1.854 1 98.38 139 THR B O 1
ATOM 3180 N N . PHE B 1 140 ? 14.18 -11.141 -4.043 1 98.19 140 PHE B N 1
ATOM 3181 C CA . PHE B 1 140 ? 14.586 -12.539 -4.109 1 98.19 140 PHE B CA 1
ATOM 3182 C C . PHE B 1 140 ? 15.836 -12.703 -4.961 1 98.19 140 PHE B C 1
ATOM 3184 O O . PHE B 1 140 ? 16.031 -11.969 -5.934 1 98.19 140 PHE B O 1
ATOM 3191 N N . TRP B 1 141 ? 16.562 -13.719 -4.656 1 96.62 141 TRP B N 1
ATOM 3192 C CA . TRP B 1 141 ? 17.734 -14.156 -5.414 1 96.62 141 TRP B CA 1
ATOM 3193 C C . TRP B 1 141 ? 17.641 -15.648 -5.742 1 96.62 141 TRP B C 1
ATOM 3195 O O . TRP B 1 141 ? 17.141 -16.438 -4.934 1 96.62 141 TRP B O 1
ATOM 3205 N N . ARG B 1 142 ? 18.172 -15.938 -6.902 1 95.12 142 ARG B N 1
ATOM 3206 C CA . ARG B 1 142 ? 18.234 -17.359 -7.266 1 95.12 142 ARG B CA 1
ATOM 3207 C C . ARG B 1 142 ? 19.234 -18.094 -6.398 1 95.12 142 ARG B C 1
ATOM 3209 O O . ARG B 1 142 ? 20.328 -17.594 -6.141 1 95.12 142 ARG B O 1
ATOM 3216 N N . VAL B 1 143 ? 18.828 -19.266 -5.898 1 93.38 143 VAL B N 1
ATOM 3217 C CA . VAL B 1 143 ? 19.734 -20.078 -5.102 1 93.38 143 VAL B CA 1
ATOM 3218 C C . VAL B 1 143 ? 19.859 -21.469 -5.711 1 93.38 143 VAL B C 1
ATOM 3220 O O . VAL B 1 143 ? 18.953 -21.938 -6.406 1 93.38 143 VAL B O 1
ATOM 3223 N N . ASP B 1 144 ? 21.078 -22.141 -5.711 1 80 144 ASP B N 1
ATOM 3224 C CA . ASP B 1 144 ? 21.359 -23.453 -6.289 1 80 144 ASP B CA 1
ATOM 3225 C C . ASP B 1 144 ? 20.734 -24.578 -5.453 1 80 144 ASP B C 1
ATOM 3227 O O . ASP B 1 144 ? 21.203 -24.859 -4.352 1 80 144 ASP B O 1
ATOM 3231 N N . GLU B 1 145 ? 19.625 -24.391 -4.965 1 65.38 145 GLU B N 1
ATOM 3232 C CA . GLU B 1 145 ? 19.125 -25.516 -4.18 1 65.38 145 GLU B CA 1
ATOM 3233 C C . GLU B 1 145 ? 18.406 -26.531 -5.059 1 65.38 145 GLU B C 1
ATOM 3235 O O . GLU B 1 145 ? 17.922 -26.188 -6.137 1 65.38 145 GLU B O 1
ATOM 3240 N N . ASP B 1 146 ? 18.516 -27.859 -4.734 1 53.72 146 ASP B N 1
ATOM 3241 C CA . ASP B 1 146 ? 17.875 -29 -5.398 1 53.72 146 ASP B CA 1
ATOM 3242 C C . ASP B 1 146 ? 16.375 -28.75 -5.578 1 53.72 146 ASP B C 1
ATOM 3244 O O . ASP B 1 146 ? 15.68 -28.438 -4.617 1 53.72 146 ASP B O 1
ATOM 3248 N N . SER B 1 147 ? 16.109 -28.328 -6.746 1 53.44 147 SER B N 1
ATOM 3249 C CA . SER B 1 147 ? 14.719 -28.125 -7.145 1 53.44 147 SER B CA 1
ATOM 3250 C C . SER B 1 147 ? 13.812 -29.234 -6.621 1 53.44 147 SER B C 1
ATOM 3252 O O . SER B 1 147 ? 14.062 -30.406 -6.871 1 53.44 147 SER B O 1
ATOM 3254 N N . GLN B 1 148 ? 13.297 -29.094 -5.441 1 52.31 148 GLN B N 1
ATOM 3255 C CA . GLN B 1 148 ? 12.281 -30.078 -5.102 1 52.31 148 GLN B CA 1
ATOM 3256 C C . GLN B 1 148 ? 11.133 -30.047 -6.109 1 52.31 148 GLN B C 1
ATOM 3258 O O . GLN B 1 148 ? 10.797 -29 -6.648 1 52.31 148 GLN B O 1
ATOM 3263 N N . ASP B 1 149 ? 10.82 -31.219 -6.637 1 51.5 149 ASP B N 1
ATOM 3264 C CA . ASP B 1 149 ? 9.766 -31.484 -7.605 1 51.5 149 ASP B CA 1
ATOM 3265 C C . ASP B 1 149 ? 8.461 -30.812 -7.188 1 51.5 149 ASP B C 1
ATOM 3267 O O . ASP B 1 149 ? 7.992 -30.984 -6.062 1 51.5 149 ASP B O 1
ATOM 3271 N N . ALA B 1 150 ? 8.227 -29.641 -7.695 1 56.12 150 ALA B N 1
ATOM 3272 C CA . ALA B 1 150 ? 6.883 -29.109 -7.516 1 56.12 150 ALA B CA 1
ATOM 3273 C C . ALA B 1 150 ? 5.824 -30.078 -8.039 1 56.12 150 ALA B C 1
ATOM 3275 O O . ALA B 1 150 ? 5.938 -30.578 -9.164 1 56.12 150 ALA B O 1
ATOM 3276 N N . ALA B 1 151 ? 5.039 -30.703 -7.156 1 50.34 151 ALA B N 1
ATOM 3277 C CA . ALA B 1 151 ? 3.965 -31.625 -7.504 1 50.34 151 ALA B CA 1
ATOM 3278 C C . ALA B 1 151 ? 3 -31 -8.508 1 50.34 151 ALA B C 1
ATOM 3280 O O . ALA B 1 151 ? 2.594 -29.844 -8.344 1 50.34 151 ALA B O 1
ATOM 3281 N N . HIS B 1 152 ? 3.061 -31.422 -9.75 1 53.38 152 HIS B N 1
ATOM 3282 C CA . HIS B 1 152 ? 2.021 -31.078 -10.711 1 53.38 152 HIS B CA 1
ATOM 3283 C C . HIS B 1 152 ? 0.689 -31.719 -10.336 1 53.38 152 HIS B C 1
ATOM 3285 O O . HIS B 1 152 ? 0.549 -32.938 -10.383 1 53.38 152 HIS B O 1
ATOM 3291 N N . ASP B 1 153 ? 0 -31.094 -9.469 1 51.06 153 ASP B N 1
ATOM 3292 C CA . ASP B 1 153 ? -1.297 -31.703 -9.211 1 51.06 153 ASP B CA 1
ATOM 3293 C C . ASP B 1 153 ? -2.195 -31.641 -10.445 1 51.06 153 ASP B C 1
ATOM 3295 O O . ASP B 1 153 ? -2.225 -30.625 -11.141 1 51.06 153 ASP B O 1
ATOM 3299 N N . ALA B 1 154 ? -2.598 -32.844 -10.93 1 53.69 154 ALA B N 1
ATOM 3300 C CA . ALA B 1 154 ? -3.648 -32.938 -11.938 1 53.69 154 ALA B CA 1
ATOM 3301 C C . ALA B 1 154 ? -4.812 -32 -11.594 1 53.69 154 ALA B C 1
ATOM 3303 O O . ALA B 1 154 ? -5.316 -32.031 -10.469 1 53.69 154 ALA B O 1
ATOM 3304 N N . THR B 1 155 ? -5.039 -30.891 -12.438 1 65.44 155 THR B N 1
ATOM 3305 C CA . THR B 1 155 ? -6.094 -29.906 -12.234 1 65.44 155 THR B CA 1
ATOM 3306 C C . THR B 1 155 ? -7.457 -30.484 -12.617 1 65.44 155 THR B C 1
ATOM 3308 O O . THR B 1 155 ? -7.672 -30.875 -13.758 1 65.44 155 THR B O 1
ATOM 3311 N N . VAL B 1 156 ? -8.227 -31.109 -11.609 1 70.25 156 VAL B N 1
ATOM 3312 C CA . VAL B 1 156 ? -9.625 -31.453 -11.852 1 70.25 156 VAL B CA 1
ATOM 3313 C C . VAL B 1 156 ? -10.492 -30.203 -11.719 1 70.25 156 VAL B C 1
ATOM 3315 O O . VAL B 1 156 ? -10.531 -29.578 -10.656 1 70.25 156 VAL B O 1
ATOM 3318 N N . ASN B 1 157 ? -11.086 -29.906 -12.828 1 77.69 157 ASN B N 1
ATOM 3319 C CA . ASN B 1 157 ? -11.961 -28.734 -12.82 1 77.69 157 ASN B CA 1
ATOM 3320 C C . ASN B 1 157 ? -13.211 -28.969 -11.977 1 77.69 157 ASN B C 1
ATOM 3322 O O . ASN B 1 157 ? -13.758 -30.078 -11.961 1 77.69 157 ASN B O 1
ATOM 3326 N N . VAL B 1 158 ? -13.492 -28 -11.18 1 76.5 158 VAL B N 1
ATOM 3327 C CA . VAL B 1 158 ? -14.75 -28.047 -10.453 1 76.5 158 VAL B CA 1
ATOM 3328 C C . VAL B 1 158 ? -15.875 -27.484 -11.312 1 76.5 158 VAL B C 1
ATOM 3330 O O . VAL B 1 158 ? -15.664 -26.516 -12.055 1 76.5 158 VAL B O 1
ATOM 3333 N N . GLN B 1 159 ? -17.047 -28.172 -11.219 1 72.06 159 GLN B N 1
ATOM 3334 C CA . GLN B 1 159 ? -18.203 -27.734 -12.008 1 72.06 159 GLN B CA 1
ATOM 3335 C C . GLN B 1 159 ? -18.906 -26.562 -11.328 1 72.06 159 GLN B C 1
ATOM 3337 O O . GLN B 1 159 ? -19.531 -25.734 -11.992 1 72.06 159 GLN B O 1
ATOM 3342 N N . SER B 1 160 ? -18.781 -26.562 -10.008 1 76.12 160 SER B N 1
ATOM 3343 C CA . SER B 1 160 ? -19.516 -25.516 -9.312 1 76.12 160 SER B CA 1
ATOM 3344 C C . SER B 1 160 ? -18.656 -24.875 -8.227 1 76.12 160 SER B C 1
ATOM 3346 O O . SER B 1 160 ? -17.969 -25.562 -7.477 1 76.12 160 SER B O 1
ATOM 3348 N N . SER B 1 161 ? -18.359 -23.625 -8.383 1 82.56 161 SER B N 1
ATOM 3349 C CA . SER B 1 161 ? -17.672 -22.828 -7.379 1 82.56 161 SER B CA 1
ATOM 3350 C C . SER B 1 161 ? -18.203 -21.391 -7.367 1 82.56 161 SER B C 1
ATOM 3352 O O . SER B 1 161 ? -18.5 -20.828 -8.422 1 82.56 161 SER B O 1
ATOM 3354 N N . ASP B 1 162 ? -18.297 -20.875 -6.188 1 86.81 162 ASP B N 1
ATOM 3355 C CA . ASP B 1 162 ? -18.812 -19.531 -6.035 1 86.81 162 ASP B CA 1
ATOM 3356 C C . ASP B 1 162 ? -17.859 -18.5 -6.664 1 86.81 162 ASP B C 1
ATOM 3358 O O . ASP B 1 162 ? -18.25 -17.359 -6.898 1 86.81 162 ASP B O 1
ATOM 3362 N N . VAL B 1 163 ? -16.625 -18.953 -6.992 1 91.38 163 VAL B N 1
ATOM 3363 C CA . VAL B 1 163 ? -15.672 -18 -7.547 1 91.38 163 VAL B CA 1
ATOM 3364 C C . VAL B 1 163 ? -15.922 -17.844 -9.047 1 91.38 163 VAL B C 1
ATOM 3366 O O . VAL B 1 163 ? -15.484 -16.859 -9.648 1 91.38 163 VAL B O 1
ATOM 3369 N N . LEU B 1 164 ? -16.594 -18.781 -9.672 1 92.88 164 LEU B N 1
ATOM 3370 C CA . LEU B 1 164 ? -16.828 -18.766 -11.117 1 92.88 164 LEU B CA 1
ATOM 3371 C C . LEU B 1 164 ? -17.828 -17.672 -11.484 1 92.88 164 LEU B C 1
ATOM 3373 O O . LEU B 1 164 ? -18.734 -17.359 -10.711 1 92.88 164 LEU B O 1
ATOM 3377 N N . GLY B 1 165 ? -17.594 -17.094 -12.703 1 93.38 165 GLY B N 1
ATOM 3378 C CA . GLY B 1 165 ? -18.547 -16.125 -13.219 1 93.38 165 GLY B CA 1
ATOM 3379 C C . GLY B 1 165 ? -17.922 -14.766 -13.508 1 93.38 165 GLY B C 1
ATOM 3380 O O . GLY B 1 165 ? -16.688 -14.648 -13.57 1 93.38 165 GLY B O 1
ATOM 3381 N N . ASN B 1 166 ? -18.844 -13.906 -13.836 1 94.88 166 ASN B N 1
ATOM 3382 C CA . ASN B 1 166 ? -18.422 -12.555 -14.188 1 94.88 166 ASN B CA 1
ATOM 3383 C C . ASN B 1 166 ? -18.531 -11.609 -12.984 1 94.88 166 ASN B C 1
ATOM 3385 O O . ASN B 1 166 ? -19.594 -11.484 -12.383 1 94.88 166 ASN B O 1
ATOM 3389 N N . TRP B 1 167 ? -17.484 -11.055 -12.695 1 96.06 167 TRP B N 1
ATOM 3390 C CA . TRP B 1 167 ? -17.391 -10.086 -11.609 1 96.06 167 TRP B CA 1
ATOM 3391 C C . TRP B 1 167 ? -17.109 -8.688 -12.148 1 96.06 167 TRP B C 1
ATOM 3393 O O . TRP B 1 167 ? -16.172 -8.5 -12.93 1 96.06 167 TRP B O 1
ATOM 3403 N N . LYS B 1 168 ? -17.859 -7.68 -11.703 1 95.44 168 LYS B N 1
ATOM 3404 C CA . LYS B 1 168 ? -17.703 -6.301 -12.156 1 95.44 168 LYS B CA 1
ATOM 3405 C C . LYS B 1 168 ? -17.391 -5.367 -10.992 1 95.44 168 LYS B C 1
ATOM 3407 O O . LYS B 1 168 ? -18.062 -5.426 -9.953 1 95.44 168 LYS B O 1
ATOM 3412 N N . SER B 1 169 ? -16.422 -4.578 -11.234 1 94.88 169 SER B N 1
ATOM 3413 C CA . SER B 1 169 ? -16.047 -3.652 -10.172 1 94.88 169 SER B CA 1
ATOM 3414 C C . SER B 1 169 ? -16.797 -2.332 -10.297 1 94.88 169 SER B C 1
ATOM 3416 O O . SER B 1 169 ? -17.359 -2.027 -11.352 1 94.88 169 SER B O 1
ATOM 3418 N N . VAL B 1 170 ? -16.719 -1.522 -9.227 1 90.38 170 VAL B N 1
ATOM 3419 C CA . VAL B 1 170 ? -17.344 -0.21 -9.172 1 90.38 170 VAL B CA 1
ATOM 3420 C C . VAL B 1 170 ? -16.656 0.743 -10.141 1 90.38 170 VAL B C 1
ATOM 3422 O O . VAL B 1 170 ? -17.281 1.642 -10.703 1 90.38 170 VAL B O 1
ATOM 3425 N N . THR B 1 171 ? -15.375 0.512 -10.43 1 91.75 171 THR B N 1
ATOM 3426 C CA . THR B 1 171 ? -14.602 1.402 -11.289 1 91.75 171 THR B CA 1
ATOM 3427 C C . THR B 1 171 ? -14.758 1.018 -12.758 1 91.75 171 THR B C 1
ATOM 3429 O O . THR B 1 171 ? -14.25 1.705 -13.641 1 91.75 171 THR B O 1
ATOM 3432 N N . GLY B 1 172 ? -15.383 -0.096 -13.023 1 91.31 172 GLY B N 1
ATOM 3433 C CA . GLY B 1 172 ? -15.656 -0.484 -14.398 1 91.31 172 GLY B CA 1
ATOM 3434 C C . GLY B 1 172 ? -14.82 -1.66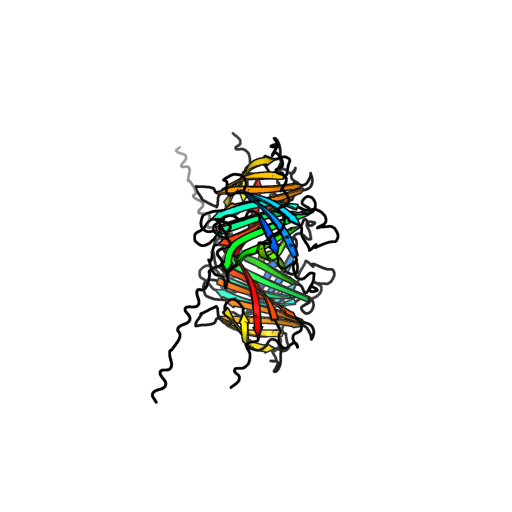1 -14.867 1 91.31 172 GLY B C 1
ATOM 3435 O O . GLY B 1 172 ? -15.023 -2.18 -15.961 1 91.31 172 GLY B O 1
ATOM 3436 N N . ASP B 1 173 ? -13.938 -2.152 -14.039 1 94.25 173 ASP B N 1
ATOM 3437 C CA . ASP B 1 173 ? -13.164 -3.35 -14.367 1 94.25 173 ASP B CA 1
ATOM 3438 C C . ASP B 1 173 ? -14.023 -4.605 -14.234 1 94.25 173 ASP B C 1
ATOM 3440 O O . ASP B 1 173 ? -15.031 -4.605 -13.523 1 94.25 173 ASP B O 1
ATOM 3444 N N . SER B 1 174 ? -13.625 -5.582 -14.992 1 96.12 174 SER B N 1
ATOM 3445 C CA . SER B 1 174 ? -14.312 -6.863 -14.852 1 96.12 174 SER B CA 1
ATOM 3446 C C . SER B 1 174 ? -13.32 -8.023 -14.859 1 96.12 174 SER B C 1
ATOM 3448 O O . SER B 1 174 ? -12.234 -7.91 -15.422 1 96.12 174 SER B O 1
ATOM 3450 N N . VAL B 1 175 ? -13.68 -9.062 -14.164 1 96.75 175 VAL B N 1
ATOM 3451 C CA . VAL B 1 175 ? -12.953 -10.32 -14.234 1 96.75 175 VAL B CA 1
ATOM 3452 C C . VAL B 1 175 ? -13.938 -11.477 -14.383 1 96.75 175 VAL B C 1
ATOM 3454 O O . VAL B 1 175 ? -14.867 -11.617 -13.578 1 96.75 175 VAL B O 1
ATOM 3457 N N . GLU B 1 176 ? -13.766 -12.148 -15.438 1 96.88 176 GLU B N 1
ATOM 3458 C CA . GLU B 1 176 ? -14.531 -13.375 -15.648 1 96.88 176 GLU B CA 1
ATOM 3459 C C . GLU B 1 176 ? -13.703 -14.609 -15.312 1 96.88 176 GLU B C 1
ATOM 3461 O O . GLU B 1 176 ? -12.727 -14.922 -16 1 96.88 176 GLU B O 1
ATOM 3466 N N . ILE B 1 177 ? -14.07 -15.289 -14.273 1 96.25 177 ILE B N 1
ATOM 3467 C CA . ILE B 1 177 ? -13.43 -16.562 -13.922 1 96.25 177 ILE B CA 1
ATOM 3468 C C . ILE B 1 177 ? -14.141 -17.703 -14.625 1 96.25 177 ILE B C 1
ATOM 3470 O O . ILE B 1 177 ? -15.273 -18.047 -14.289 1 96.25 177 ILE B O 1
ATOM 3474 N N . THR B 1 178 ? -13.445 -18.328 -15.539 1 95.81 178 THR B N 1
ATOM 3475 C CA . THR B 1 178 ? -14.078 -19.297 -16.422 1 95.81 178 THR B CA 1
ATOM 3476 C C . THR B 1 178 ? -13.75 -20.719 -15.984 1 95.81 178 THR B C 1
ATOM 3478 O O . THR B 1 178 ? -14.484 -21.656 -16.312 1 95.81 178 THR B O 1
ATOM 3481 N N . GLN B 1 179 ? -12.695 -20.891 -15.32 1 94.69 179 GLN B N 1
ATOM 3482 C CA . GLN B 1 179 ? -12.266 -22.219 -14.867 1 94.69 179 GLN B CA 1
ATOM 3483 C C . GLN B 1 179 ? -11.75 -22.156 -13.438 1 94.69 179 GLN B C 1
ATOM 3485 O O . GLN B 1 179 ? -11.078 -21.203 -13.047 1 94.69 179 GLN B O 1
ATOM 3490 N N . ALA B 1 180 ? -12.117 -23.156 -12.688 1 93.69 180 ALA B N 1
ATOM 3491 C CA . ALA B 1 180 ? -11.609 -23.375 -11.328 1 93.69 180 ALA B CA 1
ATOM 3492 C C . ALA B 1 180 ? -11.367 -24.859 -11.07 1 93.69 180 ALA B C 1
ATOM 3494 O O . ALA B 1 180 ? -12.148 -25.703 -11.5 1 93.69 180 ALA B O 1
ATOM 3495 N N . SER B 1 181 ? -10.297 -25.141 -10.414 1 91.44 181 SER B N 1
ATOM 3496 C CA . SER B 1 181 ? -9.977 -26.531 -10.148 1 91.44 181 SER B CA 1
ATOM 3497 C C . SER B 1 181 ? -10.25 -26.891 -8.688 1 91.44 181 SER B C 1
ATOM 3499 O O . SER B 1 181 ? -10.352 -26.016 -7.832 1 91.44 181 SER B O 1
ATOM 3501 N N . GLU B 1 182 ? -10.297 -28.172 -8.406 1 88.44 182 GLU B N 1
ATOM 3502 C CA . GLU B 1 182 ? -10.453 -28.656 -7.039 1 88.44 182 GLU B CA 1
ATOM 3503 C C . GLU B 1 182 ? -9.219 -28.359 -6.195 1 88.44 182 GLU B C 1
ATOM 3505 O O . GLU B 1 182 ? -9.305 -28.25 -4.973 1 88.44 182 GLU B O 1
ATOM 3510 N N . GLN B 1 183 ? -8.125 -28.156 -6.922 1 86.44 183 GLN B N 1
ATOM 3511 C CA . GLN B 1 183 ? -6.863 -27.906 -6.23 1 86.44 183 GLN B CA 1
ATOM 3512 C C . GLN B 1 183 ? -6.68 -26.422 -5.945 1 86.44 183 GLN B C 1
ATOM 3514 O O . GLN B 1 183 ? -5.672 -26.016 -5.371 1 86.44 183 GLN B O 1
ATOM 3519 N N . GLY B 1 184 ? -7.629 -25.625 -6.379 1 91.75 184 GLY B N 1
ATOM 3520 C CA . GLY B 1 184 ? -7.641 -24.234 -5.949 1 91.75 184 GLY B CA 1
ATOM 3521 C C . GLY B 1 184 ? -7.078 -23.281 -6.988 1 91.75 184 GLY B C 1
ATOM 3522 O O . GLY B 1 184 ? -6.848 -22.109 -6.703 1 91.75 184 GLY B O 1
ATOM 3523 N N . SER B 1 185 ? -6.809 -23.797 -8.195 1 92.5 185 SER B N 1
ATOM 3524 C CA . SER B 1 185 ? -6.383 -22.891 -9.258 1 92.5 185 SER B CA 1
ATOM 3525 C C . SER B 1 185 ? -7.582 -22.281 -9.977 1 92.5 185 SER B C 1
ATOM 3527 O O . SER B 1 185 ? -8.664 -22.859 -9.992 1 92.5 185 SER B O 1
ATOM 3529 N N . MET B 1 186 ? -7.391 -21.141 -10.555 1 95.31 186 MET B N 1
ATOM 3530 C CA . MET B 1 186 ? -8.453 -20.516 -11.32 1 95.31 186 MET B CA 1
ATOM 3531 C C . MET B 1 186 ? -7.883 -19.75 -12.508 1 95.31 186 MET B C 1
ATOM 3533 O O . MET B 1 186 ? -6.75 -19.266 -12.453 1 95.31 186 MET B O 1
ATOM 3537 N N . GLU B 1 187 ? -8.648 -19.672 -13.57 1 96.5 187 GLU B N 1
ATOM 3538 C CA . GLU B 1 187 ? -8.305 -18.953 -14.797 1 96.5 187 GLU B CA 1
ATOM 3539 C C . GLU B 1 187 ? -9.492 -18.141 -15.32 1 96.5 187 GLU B C 1
ATOM 3541 O O . GLU B 1 187 ? -10.641 -18.438 -14.984 1 96.5 187 GLU B O 1
ATOM 3546 N N . GLY B 1 188 ? -9.117 -17.156 -16.062 1 96.88 188 GLY B N 1
ATOM 3547 C CA . GLY B 1 188 ? -10.148 -16.297 -16.625 1 96.88 188 GLY B CA 1
ATOM 3548 C C . GLY B 1 188 ? -9.594 -15.141 -17.422 1 96.88 188 GLY B C 1
ATOM 3549 O O . GLY B 1 188 ? -8.562 -15.266 -18.078 1 96.88 188 GLY B O 1
ATOM 3550 N N . LEU B 1 189 ? -10.438 -14.086 -17.422 1 97.31 189 LEU B N 1
ATOM 3551 C CA . LEU B 1 189 ? -10.094 -12.891 -18.188 1 97.31 189 LEU B CA 1
ATOM 3552 C C . LEU B 1 189 ? -10.398 -11.625 -17.391 1 97.31 189 LEU B C 1
ATOM 3554 O O . LEU B 1 189 ? -11.492 -11.484 -16.844 1 97.31 189 LEU B O 1
ATOM 3558 N N . HIS B 1 190 ? -9.43 -10.805 -17.312 1 97.38 190 HIS B N 1
ATOM 3559 C CA . HIS B 1 190 ? -9.625 -9.492 -16.719 1 97.38 190 HIS B CA 1
ATOM 3560 C C . HIS B 1 190 ? -9.688 -8.406 -17.781 1 97.38 190 HIS B C 1
ATOM 3562 O O . HIS B 1 190 ? -8.898 -8.414 -18.734 1 97.38 190 HIS B O 1
ATOM 3568 N N . LYS B 1 191 ? -10.586 -7.484 -17.656 1 95.69 191 LYS B N 1
ATOM 3569 C CA . LYS B 1 191 ? -10.742 -6.363 -18.578 1 95.69 191 LYS B CA 1
ATOM 3570 C C . LYS B 1 191 ? -10.828 -5.039 -17.812 1 95.69 191 LYS B C 1
ATOM 3572 O O . LYS B 1 191 ? -11.625 -4.898 -16.891 1 95.69 191 LYS B O 1
ATOM 3577 N N . GLY B 1 192 ? -9.922 -4.145 -18.203 1 92.25 192 GLY B N 1
ATOM 3578 C CA . GLY B 1 192 ? -10.023 -2.803 -17.656 1 92.25 192 GLY B CA 1
ATOM 3579 C C . GLY B 1 192 ? -11.258 -2.059 -18.125 1 92.25 192 GLY B C 1
ATOM 3580 O O . GLY B 1 192 ? -11.883 -2.449 -19.125 1 92.25 192 GLY B O 1
ATOM 3581 N N . SER B 1 193 ? -11.484 -1.002 -17.375 1 88.94 193 SER B N 1
ATOM 3582 C CA . SER B 1 193 ? -12.648 -0.203 -17.734 1 88.94 193 SER B CA 1
ATOM 3583 C C . SER B 1 193 ? -12.555 0.304 -19.172 1 88.94 193 SER B C 1
ATOM 3585 O O . SER B 1 193 ? -11.555 0.919 -19.562 1 88.94 193 SER B O 1
ATOM 3587 N N . GLY B 1 194 ? -13.531 -0.042 -19.953 1 85.19 194 GLY B N 1
ATOM 3588 C CA . GLY B 1 194 ? -13.609 0.428 -21.328 1 85.19 194 GLY B CA 1
ATOM 3589 C C . GLY B 1 194 ? -12.664 -0.299 -22.266 1 85.19 194 GLY B C 1
ATOM 3590 O O . GLY B 1 194 ? -12.633 -0.019 -23.453 1 85.19 194 GLY B O 1
ATOM 3591 N N . ALA B 1 195 ? -11.938 -1.205 -21.75 1 88.94 195 ALA B N 1
ATOM 3592 C CA . ALA B 1 195 ? -11 -1.935 -22.609 1 88.94 195 ALA B CA 1
ATOM 3593 C C . ALA B 1 195 ? -11.742 -2.908 -23.516 1 88.94 195 ALA B C 1
ATOM 3595 O O . ALA B 1 195 ? -12.719 -3.541 -23.094 1 88.94 195 ALA B O 1
ATOM 3596 N N . GLU B 1 196 ? -11.289 -2.965 -24.688 1 88.38 196 GLU B N 1
ATOM 3597 C CA . GLU B 1 196 ? -11.875 -3.893 -25.641 1 88.38 196 GLU B CA 1
ATOM 3598 C C . GLU B 1 196 ? -11.406 -5.324 -25.391 1 88.38 196 GLU B C 1
ATOM 3600 O O . GLU B 1 196 ? -12.203 -6.266 -25.484 1 88.38 196 GLU B O 1
ATOM 3605 N N . ASN B 1 197 ? -10.172 -5.387 -25.172 1 89.56 197 ASN B N 1
ATOM 3606 C CA . ASN B 1 197 ? -9.578 -6.703 -24.953 1 89.56 197 ASN B CA 1
ATOM 3607 C C . ASN B 1 197 ? -9.227 -6.926 -23.484 1 89.56 197 ASN B C 1
ATOM 3609 O O . ASN B 1 197 ? -8.914 -5.977 -22.766 1 89.56 197 ASN B O 1
ATOM 3613 N N . GLY B 1 198 ? -9.414 -8.117 -23.141 1 92.69 198 GLY B N 1
ATOM 3614 C CA . GLY B 1 198 ? -9.023 -8.484 -21.797 1 92.69 198 GLY B CA 1
ATOM 3615 C C . GLY B 1 198 ? -7.676 -9.172 -21.719 1 92.69 198 GLY B C 1
ATOM 3616 O O . GLY B 1 198 ? -7.07 -9.469 -22.766 1 92.69 198 GLY B O 1
ATOM 3617 N N . ALA B 1 199 ? -7.172 -9.312 -20.531 1 94.94 199 ALA B N 1
ATOM 3618 C CA . ALA B 1 199 ? -5.945 -10.047 -20.25 1 94.94 199 ALA B CA 1
ATOM 3619 C C . ALA B 1 199 ? -6.238 -11.344 -19.5 1 94.94 199 ALA B C 1
ATOM 3621 O O . ALA B 1 199 ? -7.051 -11.359 -18.578 1 94.94 199 ALA B O 1
ATOM 3622 N N . PRO B 1 200 ? -5.602 -12.438 -19.984 1 95.69 200 PRO B N 1
ATOM 3623 C CA . PRO B 1 200 ? -5.793 -13.68 -19.234 1 95.69 200 PRO B CA 1
ATOM 3624 C C . PRO B 1 200 ? -5.367 -13.562 -17.766 1 95.69 200 PRO B C 1
ATOM 3626 O O . PRO B 1 200 ? -4.391 -12.867 -17.469 1 95.69 200 PRO B O 1
ATOM 3629 N N . VAL B 1 201 ? -6.102 -14.188 -16.891 1 97.31 201 VAL B N 1
ATOM 3630 C CA . VAL B 1 201 ? -5.766 -14.188 -15.477 1 97.31 201 VAL B CA 1
ATOM 3631 C C . VAL B 1 201 ? -5.445 -15.609 -15.016 1 97.31 201 VAL B C 1
ATOM 3633 O O . VAL B 1 201 ? -5.992 -16.578 -15.555 1 97.31 201 VAL B O 1
ATOM 3636 N N . PHE B 1 202 ? -4.578 -15.734 -14.164 1 97.88 202 PHE B N 1
ATOM 3637 C CA . PHE B 1 202 ? -4.238 -16.969 -13.477 1 97.88 202 PHE B CA 1
ATOM 3638 C C . PHE B 1 202 ? -4.059 -16.734 -11.984 1 97.88 202 PHE B C 1
ATOM 3640 O O . PHE B 1 202 ? -3.477 -15.727 -11.578 1 97.88 202 PHE B O 1
ATOM 3647 N N . GLY B 1 203 ? -4.672 -17.609 -11.172 1 97.12 203 GLY B N 1
ATOM 3648 C CA . GLY B 1 203 ? -4.609 -17.375 -9.734 1 97.12 203 GLY B CA 1
ATOM 3649 C C . GLY B 1 203 ? -5.062 -18.578 -8.922 1 97.12 203 GLY B C 1
ATOM 3650 O O . GLY B 1 203 ? -5.047 -19.719 -9.414 1 97.12 203 GLY B O 1
ATOM 3651 N N . ARG B 1 204 ? -5.312 -18.281 -7.648 1 95.25 204 ARG B N 1
ATOM 3652 C CA . ARG B 1 204 ? -5.711 -19.344 -6.734 1 95.25 204 ARG B CA 1
ATOM 3653 C C . ARG B 1 204 ? -6.797 -18.859 -5.777 1 95.25 204 ARG B C 1
ATOM 3655 O O . ARG B 1 204 ? -6.961 -17.656 -5.57 1 95.25 204 ARG B O 1
ATOM 3662 N N . PHE B 1 205 ? -7.535 -19.828 -5.297 1 95.12 205 PHE B N 1
ATOM 3663 C CA . PHE B 1 205 ? -8.578 -19.547 -4.312 1 95.12 205 PHE B CA 1
ATOM 3664 C C . PHE B 1 205 ? -8.688 -20.703 -3.311 1 95.12 205 PHE B C 1
ATOM 3666 O O . PHE B 1 205 ? -8.234 -21.812 -3.576 1 95.12 205 PHE B O 1
ATOM 3673 N N . ASP B 1 206 ? -9.102 -20.328 -2.158 1 92.31 206 ASP B N 1
ATOM 3674 C CA . ASP B 1 206 ? -9.414 -21.281 -1.092 1 92.31 206 ASP B CA 1
ATOM 3675 C C . ASP B 1 206 ? -10.391 -20.672 -0.091 1 92.31 206 ASP B C 1
ATOM 3677 O O . ASP B 1 206 ? -10.492 -19.453 0.03 1 92.31 206 ASP B O 1
ATOM 3681 N N . GLY B 1 207 ? -11.039 -21.594 0.59 1 85.25 207 GLY B N 1
ATOM 3682 C CA . GLY B 1 207 ? -11.953 -21.125 1.619 1 85.25 207 GLY B CA 1
ATOM 3683 C C . GLY B 1 207 ? -13.109 -22.062 1.882 1 85.25 207 GLY B C 1
ATOM 3684 O O . GLY B 1 207 ? -12.992 -23.266 1.642 1 85.25 207 GLY B O 1
ATOM 3685 N N . ASN B 1 208 ? -14.094 -21.531 2.555 1 86.69 208 ASN B N 1
ATOM 3686 C CA . ASN B 1 208 ? -15.234 -22.312 3.012 1 86.69 208 ASN B CA 1
ATOM 3687 C C . ASN B 1 208 ? -16.547 -21.578 2.771 1 86.69 208 ASN B C 1
ATOM 3689 O O . ASN B 1 208 ? -16.641 -20.734 1.867 1 86.69 208 ASN B O 1
ATOM 3693 N N . GLN B 1 209 ? -17.531 -21.984 3.523 1 82.94 209 GLN B N 1
ATOM 3694 C CA . GLN B 1 209 ? -18.875 -21.422 3.309 1 82.94 209 GLN B CA 1
ATOM 3695 C C . GLN B 1 209 ? -18.953 -19.984 3.822 1 82.94 209 GLN B C 1
ATOM 3697 O O . GLN B 1 209 ? -19.844 -19.234 3.443 1 82.94 209 GLN B O 1
ATOM 3702 N N . THR B 1 210 ? -18.031 -19.672 4.672 1 90.06 210 THR B N 1
ATOM 3703 C CA . THR B 1 210 ? -18.109 -18.344 5.289 1 90.06 210 THR B CA 1
ATOM 3704 C C . THR B 1 210 ? -17.281 -17.328 4.508 1 90.06 210 THR B C 1
ATOM 3706 O O . THR B 1 210 ? -17.578 -16.141 4.504 1 90.06 210 THR B O 1
ATOM 3709 N N . TYR B 1 211 ? -16.25 -17.859 3.945 1 93.44 211 TYR B N 1
ATOM 3710 C CA . TYR B 1 211 ? -15.414 -16.969 3.137 1 93.44 211 TYR B CA 1
ATOM 3711 C C . TYR B 1 211 ? -14.672 -17.75 2.057 1 93.44 211 TYR B C 1
ATOM 3713 O O . TYR B 1 211 ? -14.484 -18.969 2.178 1 93.44 211 TYR B O 1
ATOM 3721 N N . ILE B 1 212 ? -14.289 -17.016 0.997 1 95.31 212 ILE B N 1
ATOM 3722 C CA . ILE B 1 212 ? -13.352 -17.5 -0.011 1 95.31 212 ILE B CA 1
ATOM 3723 C C . ILE B 1 212 ? -12.211 -16.5 -0.169 1 95.31 212 ILE B C 1
ATOM 3725 O O . ILE B 1 212 ? -12.438 -15.312 -0.409 1 95.31 212 ILE B O 1
ATOM 3729 N N . ALA B 1 213 ? -11.008 -16.938 0.089 1 96.12 213 ALA B N 1
ATOM 3730 C CA . ALA B 1 213 ? -9.828 -16.172 -0.279 1 96.12 213 ALA B CA 1
ATOM 3731 C C . ALA B 1 213 ? -9.438 -16.422 -1.733 1 96.12 213 ALA B C 1
ATOM 3733 O O . ALA B 1 213 ? -9.508 -17.562 -2.213 1 96.12 213 ALA B O 1
ATOM 3734 N N . LEU B 1 214 ? -9.055 -15.367 -2.453 1 97.06 214 LEU B N 1
ATOM 3735 C CA . LEU B 1 214 ? -8.625 -15.562 -3.832 1 97.06 214 LEU B CA 1
ATOM 3736 C C . LEU B 1 214 ? -7.586 -14.523 -4.234 1 97.06 214 LEU B C 1
ATOM 3738 O O . LEU B 1 214 ? -7.57 -13.414 -3.691 1 97.06 214 LEU B O 1
ATOM 3742 N N . GLY B 1 215 ? -6.75 -14.82 -5.094 1 98 215 GLY B N 1
ATOM 3743 C CA . GLY B 1 215 ? -5.777 -13.961 -5.75 1 98 215 GLY B CA 1
ATOM 3744 C C . GLY B 1 215 ? -5.516 -14.344 -7.191 1 98 215 GLY B C 1
ATOM 3745 O O . GLY B 1 215 ? -5.574 -15.523 -7.547 1 98 215 GLY B O 1
ATOM 3746 N N . PHE B 1 216 ? -5.281 -13.336 -8 1 98.25 216 PHE B N 1
ATOM 3747 C CA . PHE B 1 216 ? -4.98 -13.594 -9.398 1 98.25 216 PHE B CA 1
ATOM 3748 C C . PHE B 1 216 ? -4.066 -12.516 -9.969 1 98.25 216 PHE B C 1
ATOM 3750 O O . PHE B 1 216 ? -3.871 -11.469 -9.352 1 98.25 216 PHE B O 1
ATOM 3757 N N . ALA B 1 217 ? -3.459 -12.875 -11.062 1 98.62 217 ALA B N 1
ATOM 3758 C CA . ALA B 1 217 ? -2.551 -11.977 -11.773 1 98.62 217 ALA B CA 1
ATOM 3759 C C . ALA B 1 217 ? -2.973 -11.805 -13.227 1 98.62 217 ALA B C 1
ATOM 3761 O O . ALA B 1 217 ? -3.572 -12.703 -13.82 1 98.62 217 ALA B O 1
ATOM 3762 N N . ALA B 1 218 ? -2.734 -10.68 -13.727 1 97.75 218 ALA B N 1
ATOM 3763 C CA . ALA B 1 218 ? -2.889 -10.359 -15.148 1 97.75 218 ALA B CA 1
ATOM 3764 C C . ALA B 1 218 ? -1.729 -9.508 -15.648 1 97.75 218 ALA B C 1
ATOM 3766 O O . ALA B 1 218 ? -1.188 -8.688 -14.906 1 97.75 218 ALA B O 1
ATOM 3767 N N . ALA B 1 219 ? -1.363 -9.789 -16.875 1 95.19 219 ALA B N 1
ATOM 3768 C CA . ALA B 1 219 ? -0.204 -9.07 -17.406 1 95.19 219 ALA B CA 1
ATOM 3769 C C . ALA B 1 219 ? -0.508 -8.477 -18.781 1 95.19 219 ALA B C 1
ATOM 3771 O O . ALA B 1 219 ? -1.303 -9.031 -19.547 1 95.19 219 ALA B O 1
ATOM 3772 N N . ASN B 1 220 ? 0.035 -7.355 -19.016 1 86.5 220 ASN B N 1
ATOM 3773 C CA . ASN B 1 220 ? 0.227 -6.855 -20.375 1 86.5 220 ASN B CA 1
ATOM 3774 C C . ASN B 1 220 ? 1.694 -6.551 -20.656 1 86.5 220 ASN B C 1
ATOM 3776 O O . ASN B 1 220 ? 2.58 -7.004 -19.922 1 86.5 220 ASN B O 1
ATOM 3780 N N . ASN B 1 221 ? 2.014 -5.961 -21.766 1 84.19 221 ASN B N 1
ATOM 3781 C CA . ASN B 1 221 ? 3.4 -5.793 -22.188 1 84.19 221 ASN B CA 1
ATOM 3782 C C . ASN B 1 221 ? 4.094 -4.684 -21.406 1 84.19 221 ASN B C 1
ATOM 3784 O O . ASN B 1 221 ? 5.312 -4.52 -21.5 1 84.19 221 ASN B O 1
ATOM 3788 N N . GLN B 1 222 ? 3.404 -4.008 -20.578 1 87.5 222 GLN B N 1
ATOM 3789 C CA . GLN B 1 222 ? 4.008 -2.867 -19.891 1 87.5 222 GLN B CA 1
ATOM 3790 C C . GLN B 1 222 ? 3.992 -3.053 -18.375 1 87.5 222 GLN B C 1
ATOM 3792 O O . GLN B 1 222 ? 4.902 -2.602 -17.688 1 87.5 222 GLN B O 1
ATOM 3797 N N . TYR B 1 223 ? 2.932 -3.6 -17.938 1 96.12 223 TYR B N 1
ATOM 3798 C CA . TYR B 1 223 ? 2.824 -3.764 -16.484 1 96.12 223 TYR B CA 1
ATOM 3799 C C . TYR B 1 223 ? 2.156 -5.086 -16.141 1 96.12 223 TYR B C 1
ATOM 3801 O O . TYR B 1 223 ? 1.56 -5.738 -17 1 96.12 223 TYR B O 1
ATOM 3809 N N . ILE B 1 224 ? 2.373 -5.543 -15.008 1 98.25 224 ILE B N 1
ATOM 3810 C CA . ILE B 1 224 ? 1.723 -6.723 -14.453 1 98.25 224 ILE B CA 1
ATOM 3811 C C . ILE B 1 224 ? 0.99 -6.355 -13.164 1 98.25 224 ILE B C 1
ATOM 3813 O O . ILE B 1 224 ? 1.417 -5.453 -12.438 1 98.25 224 ILE B O 1
ATOM 3817 N N . ARG B 1 225 ? -0.14 -6.945 -12.977 1 98.31 225 ARG B N 1
ATOM 3818 C CA . ARG B 1 225 ? -0.95 -6.637 -11.797 1 98.31 225 ARG B CA 1
ATOM 3819 C C . ARG B 1 225 ? -1.319 -7.906 -11.039 1 98.31 225 ARG B C 1
ATOM 3821 O O . ARG B 1 225 ? -1.602 -8.938 -11.648 1 98.31 225 ARG B O 1
ATOM 3828 N N . GLY B 1 226 ? -1.276 -7.836 -9.734 1 98.75 226 GLY B N 1
ATOM 3829 C CA . GLY B 1 226 ? -1.75 -8.883 -8.844 1 98.75 226 GLY B CA 1
ATOM 3830 C C . GLY B 1 226 ? -2.846 -8.414 -7.902 1 98.75 226 GLY B C 1
ATOM 3831 O O . GLY B 1 226 ? -2.754 -7.332 -7.32 1 98.75 226 GLY B O 1
ATOM 3832 N N . TRP B 1 227 ? -3.904 -9.18 -7.82 1 98.56 227 TRP B N 1
ATOM 3833 C CA . TRP B 1 227 ? -5.012 -8.93 -6.902 1 98.56 227 TRP B CA 1
ATOM 3834 C C . TRP B 1 227 ? -5.02 -9.961 -5.773 1 98.56 227 TRP B C 1
ATOM 3836 O O . TRP B 1 227 ? -4.699 -11.133 -5.988 1 98.56 227 TRP B O 1
ATOM 3846 N N . THR B 1 228 ? -5.348 -9.523 -4.594 1 98.06 228 THR B N 1
ATOM 3847 C CA . THR B 1 228 ? -5.641 -10.414 -3.475 1 98.06 228 THR B CA 1
ATOM 3848 C C . THR B 1 228 ? -6.863 -9.922 -2.701 1 98.06 228 THR B C 1
ATOM 3850 O O . THR B 1 228 ? -7.074 -8.719 -2.564 1 98.06 228 THR B O 1
ATOM 3853 N N . GLY B 1 229 ? -7.652 -10.914 -2.271 1 96.56 229 GLY B N 1
ATOM 3854 C CA . GLY B 1 229 ? -8.844 -10.477 -1.562 1 96.56 229 GLY B CA 1
ATOM 3855 C C . GLY B 1 229 ? -9.68 -11.633 -1.025 1 96.56 229 GLY B C 1
ATOM 3856 O O . GLY B 1 229 ? -9.203 -12.766 -0.951 1 96.56 229 GLY B O 1
ATOM 3857 N N . HIS B 1 230 ? -10.875 -11.281 -0.548 1 96.88 230 HIS B N 1
ATOM 3858 C CA . HIS B 1 230 ? -11.82 -12.227 0.038 1 96.88 230 HIS B CA 1
ATOM 3859 C C . HIS B 1 230 ? -13.234 -11.961 -0.462 1 96.88 230 HIS B C 1
ATOM 3861 O O . HIS B 1 230 ? -13.602 -10.82 -0.738 1 96.88 230 HIS B O 1
ATOM 3867 N N . ILE B 1 231 ? -13.93 -12.992 -0.643 1 95 231 ILE B N 1
ATOM 3868 C CA . ILE B 1 231 ? -15.383 -12.969 -0.731 1 95 231 ILE B CA 1
ATOM 3869 C C . ILE B 1 231 ? -15.992 -13.344 0.619 1 95 231 ILE B C 1
ATOM 3871 O O . ILE B 1 231 ? -15.75 -14.445 1.131 1 95 231 ILE B O 1
ATOM 3875 N N . TYR B 1 232 ? -16.734 -12.422 1.115 1 89.75 232 TYR B N 1
ATOM 3876 C CA . TYR B 1 232 ? -17.391 -12.695 2.387 1 89.75 232 TYR B CA 1
ATOM 3877 C C . TYR B 1 232 ? -18.797 -13.219 2.168 1 89.75 232 TYR B C 1
ATOM 3879 O O . TYR B 1 232 ? -19.516 -12.734 1.293 1 89.75 232 TYR B O 1
ATOM 3887 N N . ASN B 1 233 ? -19.156 -14.18 2.949 1 88.31 233 ASN B N 1
ATOM 3888 C CA . ASN B 1 233 ? -20.469 -14.797 2.846 1 88.31 233 ASN B CA 1
ATOM 3889 C C . ASN B 1 233 ? -20.828 -15.133 1.399 1 88.31 233 ASN B C 1
ATOM 3891 O O . ASN B 1 233 ? -21.844 -14.664 0.875 1 88.31 233 ASN B O 1
ATOM 3895 N N . PRO B 1 234 ? -20.078 -16.047 0.844 1 88.88 234 PRO B N 1
ATOM 3896 C CA . PRO B 1 234 ? -20.203 -16.344 -0.587 1 88.88 234 PRO B CA 1
ATOM 3897 C C . PRO B 1 234 ? -21.594 -16.875 -0.959 1 88.88 234 PRO B C 1
ATOM 3899 O O . PRO B 1 234 ? -21.984 -16.828 -2.127 1 88.88 234 PRO B O 1
ATOM 3902 N N . GLN B 1 235 ? -22.359 -17.25 -0.097 1 84.25 235 GLN B N 1
ATOM 3903 C CA . GLN B 1 235 ? -23.688 -17.812 -0.369 1 84.25 235 GLN B CA 1
ATOM 3904 C C . GLN B 1 235 ? -24.734 -16.703 -0.476 1 84.25 235 GLN B C 1
ATOM 3906 O O . GLN B 1 235 ? -25.844 -16.938 -0.938 1 84.25 235 GLN B O 1
ATOM 3911 N N . ASP B 1 236 ? -24.375 -15.539 -0.018 1 84 236 ASP B N 1
ATOM 3912 C CA . ASP B 1 236 ? -25.312 -14.422 -0.066 1 84 236 ASP B CA 1
ATOM 3913 C C . ASP B 1 236 ? -25.5 -13.922 -1.496 1 84 236 ASP B C 1
ATOM 3915 O O . ASP B 1 236 ? -24.578 -14.008 -2.312 1 84 236 ASP B O 1
ATOM 3919 N N . ALA B 1 237 ? -26.703 -13.484 -1.825 1 79.69 237 ALA B N 1
ATOM 3920 C CA . ALA B 1 237 ? -27.016 -12.977 -3.158 1 79.69 237 ALA B CA 1
ATOM 3921 C C . ALA B 1 237 ? -26.188 -11.75 -3.496 1 79.69 237 ALA B C 1
ATOM 3923 O O . ALA B 1 237 ? -25.828 -11.531 -4.656 1 79.69 237 ALA B O 1
ATOM 3924 N N . ASN B 1 238 ? -25.891 -11 -2.488 1 84 238 ASN B N 1
ATOM 3925 C CA . ASN B 1 238 ? -25.141 -9.773 -2.729 1 84 238 ASN B CA 1
ATOM 3926 C C . ASN B 1 238 ? -23.672 -9.922 -2.324 1 84 238 ASN B C 1
ATOM 3928 O O . ASN B 1 238 ? -23.109 -9.031 -1.686 1 84 238 ASN B O 1
ATOM 3932 N N . GLN B 1 239 ? -23.141 -11.008 -2.85 1 87.69 239 GLN B N 1
ATOM 3933 C CA . GLN B 1 239 ? -21.734 -11.258 -2.5 1 87.69 239 GLN B CA 1
ATOM 3934 C C . GLN B 1 239 ? -20.828 -10.188 -3.096 1 87.69 239 GLN B C 1
ATOM 3936 O O . GLN B 1 239 ? -21.047 -9.727 -4.215 1 87.69 239 GLN B O 1
ATOM 3941 N N . GLN B 1 240 ? -19.844 -9.805 -2.289 1 91.38 240 GLN B N 1
ATOM 3942 C CA . GLN B 1 240 ? -18.844 -8.836 -2.729 1 91.38 240 GLN B CA 1
ATOM 3943 C C . GLN B 1 240 ? -17.422 -9.398 -2.59 1 91.38 240 GLN B C 1
ATOM 3945 O O . GLN B 1 240 ? -17.109 -10.055 -1.592 1 91.38 240 GLN B O 1
ATOM 3950 N N . MET B 1 241 ? -16.734 -9.336 -3.639 1 95.19 241 MET B N 1
ATOM 3951 C CA . MET B 1 241 ? -15.305 -9.625 -3.625 1 95.19 241 MET B CA 1
ATOM 3952 C C . MET B 1 241 ? -14.5 -8.359 -3.369 1 95.19 241 MET B C 1
ATOM 3954 O O . MET B 1 241 ? -14.453 -7.461 -4.215 1 95.19 241 MET B O 1
ATOM 3958 N N . GLU B 1 242 ? -13.914 -8.297 -2.209 1 96.06 242 GLU B N 1
ATOM 3959 C CA . GLU B 1 242 ? -13.07 -7.16 -1.842 1 96.06 242 GLU B CA 1
ATOM 3960 C C . GLU B 1 242 ? -11.602 -7.453 -2.113 1 96.06 242 GLU B C 1
ATOM 3962 O O . GLU B 1 242 ? -11.039 -8.406 -1.572 1 96.06 242 GLU B O 1
ATOM 3967 N N . THR B 1 243 ? -11 -6.57 -2.934 1 97.81 243 THR B N 1
ATOM 3968 C CA . THR B 1 243 ? -9.625 -6.883 -3.312 1 97.81 243 THR B CA 1
ATOM 3969 C C . THR B 1 243 ? -8.719 -5.664 -3.129 1 97.81 243 THR B C 1
ATOM 3971 O O . THR B 1 243 ? -9.188 -4.523 -3.197 1 97.81 243 THR B O 1
ATOM 3974 N N . SER B 1 244 ? -7.492 -5.918 -2.812 1 98.38 244 SER B N 1
ATOM 3975 C CA . SER B 1 244 ? -6.367 -5.012 -3.016 1 98.38 244 SER B CA 1
ATOM 3976 C C . SER B 1 244 ? -5.496 -5.465 -4.184 1 98.38 244 SER B C 1
ATOM 3978 O O . SER B 1 244 ? -5.367 -6.664 -4.441 1 98.38 244 SER B O 1
ATOM 3980 N N . TRP B 1 245 ? -4.98 -4.469 -4.906 1 98.44 245 TRP B N 1
ATOM 3981 C CA . TRP B 1 245 ? -4.121 -4.852 -6.02 1 98.44 245 TRP B CA 1
ATOM 3982 C C . TRP B 1 245 ? -2.881 -3.967 -6.082 1 98.44 245 TRP B C 1
ATOM 3984 O O . TRP B 1 245 ? -2.881 -2.85 -5.559 1 98.44 245 TRP B O 1
ATOM 3994 N N . LEU B 1 246 ? -1.813 -4.543 -6.605 1 98.81 246 LEU B N 1
ATOM 3995 C CA . LEU B 1 246 ? -0.578 -3.865 -6.98 1 98.81 246 LEU B CA 1
ATOM 3996 C C . LEU B 1 246 ? -0.312 -4.004 -8.477 1 98.81 246 LEU B C 1
ATOM 3998 O O . LEU B 1 246 ? -0.572 -5.059 -9.062 1 98.81 246 LEU B O 1
ATOM 4002 N N . SER B 1 247 ? 0.123 -2.934 -9.055 1 98.56 247 SER B N 1
ATOM 4003 C CA . SER B 1 247 ? 0.613 -2.963 -10.422 1 98.56 247 SER B CA 1
ATOM 4004 C C . SER B 1 247 ? 2.074 -2.533 -10.5 1 98.56 247 SER B C 1
ATOM 4006 O O . SER B 1 247 ? 2.467 -1.538 -9.891 1 98.56 247 SER B O 1
ATOM 4008 N N . HIS B 1 248 ? 2.852 -3.311 -11.148 1 98.75 248 HIS B N 1
ATOM 4009 C CA . HIS B 1 248 ? 4.266 -3.012 -11.344 1 98.75 248 HIS B CA 1
ATOM 4010 C C . HIS B 1 248 ? 4.582 -2.77 -12.812 1 98.75 248 HIS B C 1
ATOM 4012 O O . HIS B 1 248 ? 4.379 -3.652 -13.648 1 98.75 248 HIS B O 1
ATOM 4018 N N . THR B 1 249 ? 5.066 -1.575 -13.125 1 98.25 249 THR B N 1
ATOM 4019 C CA . THR B 1 249 ? 5.543 -1.258 -14.461 1 98.25 249 THR B CA 1
ATOM 4020 C C . THR B 1 249 ? 7.051 -1.457 -14.562 1 98.25 249 THR B C 1
ATOM 4022 O O . THR B 1 249 ? 7.801 -1.031 -13.68 1 98.25 249 THR B O 1
ATOM 4025 N N . PHE B 1 250 ? 7.469 -2.055 -15.664 1 97 250 PHE B N 1
ATOM 4026 C CA . PHE B 1 250 ? 8.883 -2.357 -15.852 1 97 250 PHE B CA 1
ATOM 4027 C C . PHE B 1 250 ? 9.711 -1.078 -15.922 1 97 250 PHE B C 1
ATOM 4029 O O . PHE B 1 250 ? 9.43 -0.2 -16.734 1 97 250 PHE B O 1
ATOM 4036 N N . SER B 1 251 ? 10.672 -0.943 -15.055 1 94 251 SER B N 1
ATOM 4037 C CA . SER B 1 251 ? 11.484 0.27 -15 1 94 251 SER B CA 1
ATOM 4038 C C . SER B 1 251 ? 12.852 0.051 -15.633 1 94 251 SER B C 1
ATOM 4040 O O . SER B 1 251 ? 13.453 0.987 -16.172 1 94 251 SER B O 1
ATOM 4042 N N . ASN B 1 252 ? 13.367 -1.127 -15.602 1 93.75 252 ASN B N 1
ATOM 4043 C CA . ASN B 1 252 ? 14.703 -1.5 -16.047 1 93.75 252 ASN B CA 1
ATOM 4044 C C . ASN B 1 252 ? 15.789 -0.716 -15.312 1 93.75 252 ASN B C 1
ATOM 4046 O O . ASN B 1 252 ? 16.797 -0.328 -15.906 1 93.75 252 ASN B O 1
ATOM 4050 N N . LEU B 1 253 ? 15.516 -0.349 -14 1 95 253 LEU B N 1
ATOM 4051 C CA . LEU B 1 253 ? 16.453 0.427 -13.195 1 95 253 LEU B CA 1
ATOM 4052 C C . LEU B 1 253 ? 16.938 -0.385 -12 1 95 253 LEU B C 1
ATOM 4054 O O . LEU B 1 253 ? 16.172 -0.677 -11.086 1 95 253 LEU B O 1
ATOM 4058 N N . CYS B 1 254 ? 18.25 -0.64 -11.992 1 95.94 254 CYS B N 1
ATOM 4059 C CA . CYS B 1 254 ? 18.812 -1.356 -10.852 1 95.94 254 CYS B CA 1
ATOM 4060 C C . CYS B 1 254 ? 18.844 -0.468 -9.617 1 95.94 254 CYS B C 1
ATOM 4062 O O . CYS B 1 254 ? 18.734 -0.958 -8.492 1 95.94 254 CYS B O 1
ATOM 4064 N N . ASN B 1 255 ? 18.984 0.825 -9.789 1 93.44 255 ASN B N 1
ATOM 4065 C CA . ASN B 1 255 ? 19.078 1.733 -8.648 1 93.44 255 ASN B CA 1
ATOM 4066 C C . ASN B 1 255 ? 17.703 2.09 -8.102 1 93.44 255 ASN B C 1
ATOM 4068 O O . ASN B 1 255 ? 17.578 2.635 -7.004 1 93.44 255 ASN B O 1
ATOM 4072 N N . ASP B 1 256 ? 16.703 1.861 -8.859 1 95.56 256 ASP B N 1
ATOM 4073 C CA . ASP B 1 256 ? 15.32 2.113 -8.453 1 95.56 256 ASP B CA 1
ATOM 4074 C C . ASP B 1 256 ? 14.367 1.102 -9.086 1 95.56 256 ASP B C 1
ATOM 4076 O O . ASP B 1 256 ? 13.477 1.474 -9.859 1 95.56 256 ASP B O 1
ATOM 4080 N N . PRO B 1 257 ? 14.5 -0.17 -8.734 1 97 257 PRO B N 1
ATOM 4081 C CA . PRO B 1 257 ? 13.781 -1.237 -9.43 1 97 257 PRO B CA 1
ATOM 4082 C C . PRO B 1 257 ? 12.281 -1.234 -9.133 1 97 257 PRO B C 1
ATOM 4084 O O . PRO B 1 257 ? 11.508 -1.916 -9.805 1 97 257 PRO B O 1
ATOM 4087 N N . ARG B 1 258 ? 11.797 -0.534 -8.109 1 97.94 258 ARG B N 1
ATOM 4088 C CA . ARG B 1 258 ? 10.391 -0.462 -7.723 1 97.94 258 ARG B CA 1
ATOM 4089 C C . ARG B 1 258 ? 9.844 0.949 -7.91 1 97.94 258 ARG B C 1
ATOM 4091 O O . ARG B 1 258 ? 8.984 1.396 -7.145 1 97.94 258 ARG B O 1
ATOM 4098 N N . LYS B 1 259 ? 10.359 1.623 -8.953 1 95.62 259 LYS B N 1
ATOM 4099 C CA . LYS B 1 259 ? 10.039 3.029 -9.18 1 95.62 259 LYS B CA 1
ATOM 4100 C C . LYS B 1 259 ? 8.555 3.215 -9.477 1 95.62 259 LYS B C 1
ATOM 4102 O O . LYS B 1 259 ? 7.961 4.215 -9.078 1 95.62 259 LYS B O 1
ATOM 4107 N N . HIS B 1 260 ? 7.969 2.27 -10.164 1 96.69 260 HIS B N 1
ATOM 4108 C CA . HIS B 1 260 ? 6.594 2.41 -10.633 1 96.69 260 HIS B CA 1
ATOM 4109 C C . HIS B 1 260 ? 5.707 1.296 -10.086 1 96.69 260 HIS B C 1
ATOM 4111 O O . HIS B 1 260 ? 5.453 0.305 -10.773 1 96.69 260 HIS B O 1
ATOM 4117 N N . VAL B 1 261 ? 5.262 1.462 -8.906 1 98.62 261 VAL B N 1
ATOM 4118 C CA . VAL B 1 261 ? 4.316 0.536 -8.297 1 98.62 261 VAL B CA 1
ATOM 4119 C C . VAL B 1 261 ? 3.033 1.277 -7.922 1 98.62 261 VAL B C 1
ATOM 4121 O O . VAL B 1 261 ? 3.076 2.289 -7.215 1 98.62 261 VAL B O 1
ATOM 4124 N N . GLU B 1 262 ? 1.967 0.829 -8.445 1 98.62 262 GLU B N 1
ATOM 4125 C CA . GLU B 1 262 ? 0.668 1.41 -8.117 1 98.62 262 GLU B CA 1
ATOM 4126 C C . GLU B 1 262 ? -0.119 0.507 -7.176 1 98.62 262 GLU B C 1
ATOM 4128 O O . GLU B 1 262 ? 0.059 -0.713 -7.18 1 98.62 262 GLU B O 1
ATOM 4133 N N . TYR B 1 263 ? -0.89 1.122 -6.348 1 98.75 263 TYR B N 1
ATOM 4134 C CA . TYR B 1 263 ? -1.791 0.443 -5.426 1 98.75 263 TYR B CA 1
ATOM 4135 C C . TYR B 1 263 ? -3.234 0.874 -5.652 1 98.75 263 TYR B C 1
ATOM 4137 O O . TYR B 1 263 ? -3.502 2.039 -5.957 1 98.75 263 TYR B O 1
ATOM 4145 N N . GLY B 1 264 ? -4.117 -0.085 -5.449 1 98.25 264 GLY B N 1
ATOM 4146 C CA . GLY B 1 264 ? -5.535 0.239 -5.43 1 98.25 264 GLY B CA 1
ATOM 4147 C C . GLY B 1 264 ? -6.387 -0.841 -4.789 1 98.25 264 GLY B C 1
ATOM 4148 O O . GLY B 1 264 ? -5.863 -1.861 -4.336 1 98.25 264 GLY B O 1
ATOM 4149 N N . MET B 1 265 ? -7.652 -0.539 -4.617 1 97.81 265 MET B N 1
ATOM 4150 C CA . MET B 1 265 ? -8.664 -1.479 -4.137 1 97.81 265 MET B CA 1
ATOM 4151 C C . MET B 1 265 ? -9.852 -1.533 -5.09 1 97.81 265 MET B C 1
ATOM 4153 O O . MET B 1 265 ? -10.273 -0.504 -5.621 1 97.81 265 MET B O 1
ATOM 4157 N N . ASP B 1 266 ? -10.312 -2.719 -5.309 1 96.25 266 ASP B N 1
ATOM 4158 C CA . ASP B 1 266 ? -11.508 -2.924 -6.113 1 96.25 266 ASP B CA 1
ATOM 4159 C C . ASP B 1 266 ? -12.547 -3.742 -5.352 1 96.25 266 ASP B C 1
ATOM 4161 O O . ASP B 1 266 ? -12.203 -4.695 -4.648 1 96.25 266 ASP B O 1
ATOM 4165 N N . TYR B 1 267 ? -13.711 -3.367 -5.562 1 95.62 267 TYR B N 1
ATOM 4166 C CA . TYR B 1 267 ? -14.859 -4.105 -5.055 1 95.62 267 TYR B CA 1
ATOM 4167 C C . TYR B 1 267 ? -15.703 -4.652 -6.199 1 95.62 267 TYR B C 1
ATOM 4169 O O . TYR B 1 267 ? -16.297 -3.889 -6.965 1 95.62 267 TYR B O 1
ATOM 4177 N N . TYR B 1 268 ? -15.758 -5.953 -6.23 1 96 268 TYR B N 1
ATOM 4178 C CA . TYR B 1 268 ? -16.469 -6.613 -7.324 1 96 268 TYR B CA 1
ATOM 4179 C C . TYR B 1 268 ? -17.797 -7.184 -6.848 1 96 268 TYR B C 1
ATOM 4181 O O . TYR B 1 268 ? -17.891 -7.715 -5.742 1 96 268 TYR B O 1
ATOM 4189 N N . SER B 1 269 ? -18.766 -7.051 -7.711 1 94.44 269 SER B N 1
ATOM 4190 C CA . SER B 1 269 ? -20.031 -7.75 -7.543 1 94.44 269 SER B CA 1
ATOM 4191 C C . SER B 1 269 ? -20.297 -8.711 -8.695 1 94.44 269 SER B C 1
ATOM 4193 O O . SER B 1 269 ? -19.844 -8.469 -9.828 1 94.44 269 SER B O 1
ATOM 4195 N N . LYS B 1 270 ? -20.938 -9.75 -8.344 1 89.19 270 LYS B N 1
ATOM 4196 C CA . LYS B 1 270 ? -21.234 -10.727 -9.383 1 89.19 270 LYS B CA 1
ATOM 4197 C C . LYS B 1 270 ? -22.312 -10.211 -10.328 1 89.19 270 LYS B C 1
ATOM 4199 O O . LYS B 1 270 ? -23.344 -9.688 -9.883 1 89.19 270 LYS B O 1
ATOM 4204 N N . GLY B 1 271 ? -21.984 -9.969 -11.672 1 77.12 271 GLY B N 1
ATOM 4205 C CA . GLY B 1 271 ? -22.938 -9.508 -12.672 1 77.12 271 GLY B CA 1
ATOM 4206 C C . GLY B 1 271 ? -24.109 -10.453 -12.875 1 77.12 271 GLY B C 1
ATOM 4207 O O . GLY B 1 271 ? -23.984 -11.656 -12.656 1 77.12 271 GLY B O 1
ATOM 4208 N N . GLY B 1 272 ? -25.344 -10.094 -12.547 1 56.25 272 GLY B N 1
ATOM 4209 C CA . GLY B 1 272 ? -26.531 -10.883 -12.852 1 56.25 272 GLY B CA 1
ATOM 4210 C C . GLY B 1 272 ? -26.516 -11.461 -14.25 1 56.25 272 GLY B C 1
ATOM 4211 O O . GLY B 1 272 ? -25.828 -10.953 -15.133 1 56.25 272 GLY B O 1
ATOM 4212 N N . ALA B 1 273 ? -26.859 -12.781 -14.383 1 41.84 273 ALA B N 1
ATOM 4213 C CA . ALA B 1 273 ? -27.266 -13.398 -15.641 1 41.84 273 ALA B CA 1
ATOM 4214 C C . ALA B 1 273 ? -28.172 -12.461 -16.438 1 41.84 273 ALA B C 1
ATOM 4216 O O . ALA B 1 273 ? -28.938 -11.688 -15.859 1 41.84 273 ALA B O 1
ATOM 4217 N N . ASN B 1 274 ? -27.734 -11.992 -17.547 1 31.72 274 ASN B N 1
ATOM 4218 C CA . ASN B 1 274 ? -28.766 -11.438 -18.422 1 31.72 274 ASN B CA 1
ATOM 4219 C C . ASN B 1 274 ? -30.125 -12.125 -18.188 1 31.72 274 ASN B C 1
ATOM 4221 O O . ASN B 1 274 ? -30.234 -13.336 -18.391 1 31.72 274 ASN B O 1
ATOM 4225 N N . VAL B 1 275 ? -31.109 -11.758 -17.375 1 26.67 275 VAL B N 1
ATOM 4226 C CA . VAL B 1 275 ? -32.469 -12.125 -17.703 1 26.67 275 VAL B CA 1
ATOM 4227 C C . VAL B 1 275 ? -32.719 -12.008 -19.203 1 26.67 275 VAL B C 1
ATOM 4229 O O . VAL B 1 275 ? -32.562 -10.922 -19.781 1 26.67 275 VAL B O 1
ATOM 4232 N N . GLU B 1 276 ? -32.562 -13.172 -19.875 1 21.83 276 GLU B N 1
ATOM 4233 C CA . GLU B 1 276 ? -33.344 -13.141 -21.109 1 21.83 276 GLU B CA 1
ATOM 4234 C C . GLU B 1 276 ? -34.719 -12.57 -20.891 1 21.83 276 GLU B C 1
ATOM 4236 O O . GLU B 1 276 ? -35.406 -12.906 -19.906 1 21.83 276 GLU B O 1
#

Nearest PDB structures (foldseek):
  3mm0-assembly2_G  TM=8.896E-01  e=3.053E-08  Gallus gallus
  7zn1-assembly1_B  TM=8.907E-01  e=3.203E-08  Gallus gallus
  1ldq-assembly1_A-2  TM=8.566E-01  e=1.715E-08  Gallus gallus
  5hlm-assembly1_A  TM=8.822E-01  e=4.273E-08  Gallus gallus
  1ldq-assembly1_B-2  TM=8.631E-01  e=3.526E-08  Gallus gallus

pLDDT: mean 85.64, std 18.94, range [21.59, 98.94]

Secondary structure (DSSP, 8-state):
-------------------SSSPPTTT---EEEEETTS-EEEEEE-TTSSEEEEEEE-S--SSTTTTSS-EEEEEEEEEETTEEEEEEEEEETTTTEEEEEEEEEEEETTEEEEEEEEEEEE---GGGGGG-EEEEEEEEEEE------------PBPS--TT-EEEEETTS-EEEEEEEBTTSEEEEEEE-TT-SS-EEEEEEEEE-SSEEEEEEEEE-SSEEEEEEEEEESTTSTT-EEEEEEEEEE----SSSTTSSEEEEEEEEEE------/-------------------SSSPPTTT---EEEEETTS-EEEEEE-TTSSEEEEEEE-S--SSTTTTSS-EEEEEEEEEETTEEEEEEEEEETTTTEEEEEEEEEEEETTEEEEEEEEEEEE---GGGGGG-EEEEEEEEEEE------------PBPS--TT-EEEEETTS-EEEEEEEBTTSEEEEEEE-TT-SS-EEEEEEEEE-SSEEEEEEEEE-SSEEEEEEEEEESTTSTT-EEEEEEEEEE----SSSTTSSEEEEEEEEEE------

Organism: Araneus ventricosus (NCBI:txid182803)

Solvent-accessible surface area (backbone atoms only — not comparable to full-atom values): 28978 Å² total; per-residue (Å²): 136,84,79,78,78,77,79,76,75,76,76,74,74,76,72,73,76,63,71,79,60,91,62,64,80,43,63,64,74,56,43,28,34,34,33,87,76,64,24,36,33,39,35,38,60,48,80,92,51,49,38,31,36,30,40,34,42,59,63,65,60,97,46,94,72,51,37,76,60,72,20,57,36,25,15,40,47,44,72,43,96,82,20,19,34,34,18,36,27,37,51,30,68,75,28,47,25,32,34,17,33,23,25,35,28,36,72,47,96,90,33,62,32,36,41,32,41,34,41,36,37,38,73,55,58,79,94,49,45,77,69,24,27,31,43,46,72,49,47,29,33,73,48,95,52,82,70,68,80,62,80,78,69,83,76,47,69,47,91,74,57,86,77,54,42,48,29,35,30,78,66,47,29,34,40,34,30,76,45,38,26,73,83,22,42,35,32,34,36,33,25,53,56,87,46,87,64,62,27,61,28,31,16,37,45,37,59,58,76,61,30,34,22,36,25,36,19,36,55,59,95,60,37,28,31,15,33,23,32,38,25,53,39,56,81,46,91,80,31,41,39,43,32,41,34,40,35,25,39,79,63,91,31,81,69,43,57,64,74,45,28,34,45,47,73,49,49,25,33,67,61,75,74,77,79,123,136,85,80,78,79,75,79,77,78,77,77,74,76,77,73,74,76,62,70,80,63,91,64,64,80,42,63,64,76,56,42,28,33,35,33,86,76,64,23,38,33,38,36,39,59,47,81,94,51,48,39,31,36,30,41,35,41,58,66,63,61,97,46,93,72,50,36,76,57,74,20,56,34,26,16,36,46,43,73,42,95,83,20,19,35,35,19,36,26,37,52,31,69,72,28,48,23,32,35,16,33,24,25,35,27,35,73,47,96,90,34,61,33,38,42,31,41,35,42,38,38,41,72,56,59,78,94,49,45,76,69,25,26,32,45,46,72,48,46,31,32,75,45,95,53,83,72,70,81,64,80,76,69,81,75,48,69,46,94,75,58,85,77,54,42,46,29,35,30,77,66,48,30,34,38,34,30,76,44,39,26,74,83,20,42,34,33,34,36,34,27,54,56,87,48,88,63,62,28,60,29,32,17,36,42,36,59,58,77,61,30,35,20,38,25,38,18,38,55,59,95,57,37,29,30,16,33,24,34,39,26,52,40,57,79,46,91,80,30,40,38,43,31,42,34,39,34,23,39,78,63,93,31,81,69,42,57,64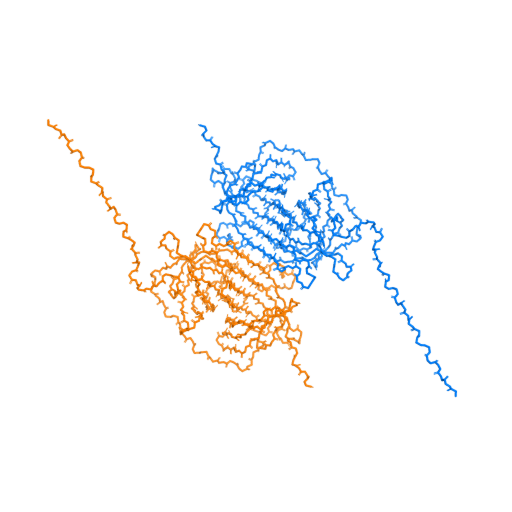,72,45,28,34,44,48,71,48,48,24,32,67,60,74,73,77,80,124

Foldseek 3Di:
DPPPPPPPPPPPPPPLPPPPPPDDAQPAPAAKKAKPLGKIWGWDDDPPFQKIKTWIQDPDDPDPPFRVDIWMKIWGWADAVQHIWIKIKTAIPQQQKIKIWTFIWHQDPSFTKTKIKMKMAGDDDPVCNVPRIDIDIIMMGGDPDDRDPGDPPDFAWDPDDLVAAWKAWPQQKIWGWHTAGPVFKTWTWIDDHPRPGTFIKIWGWGDDQAKIWIKIKGDDRFKIKIKTFMWGRSVDQFIKTKIKMKIAGQDSDPVCRRVDIDIDIIIITGDDDPPD/DDPPPPPPPPPPPPPLPPPPPPDDAQPAPAAKKAKPLGKIWGWDDDPPFQKIKTWIQDPDDPDPPFRVDIWMKIWGWADAVQHIWIKIKTAIPQQQKIKIWTFIWHQDPSFTKTKIKMKMAGDDDPVCNVPRIDIDIIMMGGDPDDRDPGDPPDFAWDPDDLVAAWKAWPQQKIWHWHTAGPVFKTKTWIDDHPRPGTFIKIWGWGDDQAKIWIKIKGDDRFKIKIKTFMWGRSVDQFIKTKIKMKIAGQDSDPVCRRVDIDIDIIIITGDDDPPD